Protein 6K2L (pdb70)

Organism: Aeromonas hydrophila subsp. hydrophila (strain ATCC 7966 / DSM 30187 / BCRC 13018 / CCUG 14551 / JCM 1027 / KCTC 2358 / NCIMB 9240 / NCTC 8049) (NCBI:txid380703)

Radius of gyration: 24.27 Å; Cα contacts (8 Å, |Δi|>4): 1009; chains: 2; bounding box: 67×51×56 Å

InterPro domains:
  IPR007037 SIP-like, Rossmann fold domain [PF04954] (136-252)
  IPR013113 Siderophore-interacting, FAD-binding [PF08021] (14-129)
  IPR017927 FAD-binding domain, ferredoxin reductase-type [PS51384] (8-133)
  IPR017938 Riboflavin synthase-like beta-barrel [SSF63380] (5-131)
  IPR039261 Ferredoxin-NADP reductase (FNR), nucleotide-binding domain [G3DSA:3.40.50.80] (133-268)
  IPR039374 Siderophore-interacting protein [PTHR30157] (3-255)

Secondary structure (DSSP, 8-state):
-TT--EEEEEEEEEEEETTEEEEEEE-GGGTT------EEEEEE--TT-SS-----GGGPPEEEEEE--EEETTTTEEEEEEE--SS--HHHHHHHH--TT-EEEE------SPP-SEEEEEEETTTHHHHHHHHTTS-TT-EEEEEEEESSGGG-------TTEEEEEEE--TT--HHHHHHHHTS----SSEEEEE-SBHHHHHHHHHHHHHH----GGGEEE---BBTTB-HHHHHHHHHHHHT-/-TTS-EEEEEEEEEEEETTEEEEEEE-GGGTT-----EEEEEEPPTT-SS-----TTPPEEEEEE--EEETTTTEEEEEEE---HHHHHHHH--TT-EEEE--------SEEEEEE-TTTHHHHHHHHHTS-TT-EEEEEEEESSGGG-------TEEEEEEEES-TT--SHHHHHHHHS----SSEEEEEEESHHHHHHHHHHHHHH----GGGEEEEE----

Nearest PDB structures (foldseek):
  6k2l-assembly1_B  TM=1.004E+00  e=6.668E-52  Aeromonas hydrophila
  6k2l-assembly1_A  TM=9.978E-01  e=4.139E-46  Aeromonas hydrophila
  8c4l-assembly1_B  TM=8.832E-01  e=1.453E-22  Shewanella bicestrii
  7xlz-assembly2_B  TM=8.623E-01  e=9.818E-20  Vibrio anguillarum 775
  7lrn-assembly1_A  TM=8.247E-01  e=3.173E-17  Acinetobacter baumannii

CATH classification: 2.40.30.10

Solvent-accessible surface area: 23489 Å² total; per-residue (Å²): 138,80,79,61,42,0,60,0,52,3,96,78,51,97,73,45,8,69,52,2,46,53,0,0,0,31,14,112,62,0,59,66,1,35,128,57,10,22,47,3,70,0,11,7,46,48,128,79,37,105,106,7,46,66,138,129,102,82,74,156,11,34,71,27,65,41,11,14,30,27,50,61,70,158,24,51,14,0,7,0,8,4,26,30,83,77,130,46,40,32,10,10,156,22,1,76,116,12,137,85,50,48,85,4,1,0,24,13,40,77,159,18,33,32,93,24,42,44,2,3,0,0,0,13,9,44,0,1,3,0,0,11,3,0,6,66,55,9,60,84,120,4,132,4,40,0,0,1,8,1,54,121,124,117,0,49,34,144,26,60,24,12,110,14,10,47,49,118,50,35,76,9,41,39,130,101,24,72,76,0,25,134,30,1,47,82,26,116,25,85,68,129,132,1,12,1,0,1,0,0,12,28,29,2,0,35,36,0,25,127,37,3,88,197,78,26,135,19,85,160,98,48,28,32,12,26,0,42,78,92,84,75,68,85,36,115,60,2,66,130,32,30,88,97,25,84,113,76,140,76,83,61,48,1,69,1,51,2,94,90,48,109,76,72,5,67,46,5,44,51,0,0,0,29,14,114,70,0,61,63,3,44,93,34,28,96,2,98,0,11,9,49,46,126,88,39,100,92,5,63,44,163,143,92,94,154,10,48,77,103,77,35,14,16,30,28,62,94,94,137,49,54,20,0,8,0,8,4,23,26,168,51,32,13,10,132,26,1,81,123,10,139,84,49,54,92,3,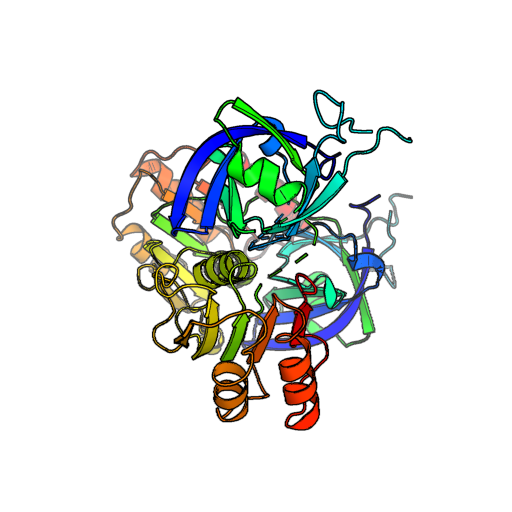1,0,24,13,15,55,60,39,91,22,45,42,0,4,0,0,0,11,10,45,0,5,5,8,0,18,6,16,11,91,35,17,37,62,102,2,137,6,40,0,0,1,8,1,54,113,124,128,0,50,31,155,23,111,40,17,111,16,13,59,54,126,50,18,68,12,40,41,132,98,33,61,79,0,20,132,42,0,53,83,29,117,28,85,67,128,124,0,17,0,4,1,0,0,8,48,23,1,0,24,51,0,92,156,28,1,128,205,89,16,130,20,60,210,52,44,33,57,15,62,52,70,95,190,136

Structure (mmCIF, N/CA/C/O backbone):
data_6K2L
#
_entry.id   6K2L
#
_cell.length_a   130.402
_cell.length_b   149.991
_cell.length_c   55.896
_cell.angle_alpha   90.00
_cell.angle_beta   90.00
_cell.angle_gamma   90.00
#
_symmetry.space_group_name_H-M   'C 2 2 21'
#
loop_
_entity.id
_entity.type
_entity.pdbx_description
1 polymer 'Siderophore-interacting protein'
2 non-polymer 'FLAVIN-ADENINE DINUCLEOTIDE'
3 water water
#
loop_
_atom_site.group_PDB
_atom_site.id
_atom_site.type_symbol
_atom_site.label_atom_id
_atom_site.label_alt_id
_atom_site.label_comp_id
_atom_site.label_asym_id
_atom_site.label_entity_id
_atom_site.label_seq_id
_atom_site.pdbx_PDB_ins_code
_atom_site.Cartn_x
_atom_site.Cartn_y
_atom_site.Cartn_z
_atom_site.occupancy
_atom_site.B_iso_or_equiv
_atom_site.auth_seq_id
_atom_site.auth_comp_id
_atom_site.auth_asym_id
_atom_site.auth_atom_id
_atom_site.pdbx_PDB_model_num
ATOM 1 N N . PRO A 1 6 ? 28.217 43.147 -4.826 1.00 50.51 6 PRO A N 1
ATOM 2 C CA . PRO A 1 6 ? 27.182 42.313 -4.206 1.00 44.05 6 PRO A CA 1
ATOM 3 C C . PRO A 1 6 ? 27.263 40.847 -4.655 1.00 47.75 6 PRO A C 1
ATOM 4 O O . PRO A 1 6 ? 26.680 40.446 -5.670 1.00 43.96 6 PRO A O 1
ATOM 8 N N . VAL A 1 7 ? 27.992 40.052 -3.865 1.00 46.91 7 VAL A N 1
ATOM 9 C CA . VAL A 1 7 ? 28.161 38.629 -4.133 1.00 38.83 7 VAL A CA 1
ATOM 10 C C . VAL A 1 7 ? 26.957 37.804 -3.701 1.00 37.61 7 VAL A C 1
ATOM 11 O O . VAL A 1 7 ? 26.857 36.625 -4.066 1.00 35.15 7 VAL A O 1
ATOM 15 N N . ASN A 1 8 ? 26.041 38.382 -2.924 1.00 41.81 8 ASN A N 1
ATOM 16 C CA . ASN A 1 8 ? 24.818 37.696 -2.521 1.00 43.63 8 ASN A CA 1
ATOM 17 C C . ASN A 1 8 ? 23.571 38.346 -3.116 1.00 39.44 8 ASN A C 1
ATOM 18 O O . ASN A 1 8 ? 22.452 38.049 -2.681 1.00 39.19 8 ASN A O 1
ATOM 23 N N . ARG A 1 9 ? 23.742 39.222 -4.109 1.00 35.17 9 ARG A N 1
ATOM 24 C CA . ARG A 1 9 ? 22.610 39.816 -4.806 1.00 34.06 9 ARG A CA 1
ATOM 25 C C . ARG A 1 9 ? 21.680 38.732 -5.368 1.00 36.19 9 ARG A C 1
ATOM 26 O O . ARG A 1 9 ? 22.109 37.614 -5.688 1.00 36.94 9 ARG A O 1
ATOM 34 N N . PRO A 1 10 ? 20.395 39.038 -5.497 1.00 32.85 10 PRO A N 1
ATOM 35 C CA . PRO A 1 10 ? 19.507 38.117 -6.208 1.00 33.31 10 PRO A CA 1
ATOM 36 C C . PRO A 1 10 ? 19.918 38.047 -7.669 1.00 33.68 10 PRO A C 1
ATOM 37 O O . PRO A 1 10 ? 20.298 39.052 -8.271 1.00 31.12 10 PRO A O 1
ATOM 41 N N . ARG A 1 11 ? 19.867 36.841 -8.229 1.00 35.54 11 ARG A N 1
ATOM 42 C CA . ARG A 1 11 ? 20.208 36.630 -9.629 1.00 34.86 11 ARG A CA 1
ATOM 43 C C . ARG A 1 11 ? 19.033 36.020 -10.376 1.00 26.96 11 ARG A C 1
ATOM 44 O O . ARG A 1 11 ? 18.313 35.171 -9.838 1.00 29.41 11 ARG A O 1
ATOM 52 N N . LEU A 1 12 ? 18.847 36.463 -11.611 1.00 21.60 12 LEU A N 1
ATOM 53 C CA . LEU A 1 12 ? 17.829 35.907 -12.486 1.00 25.00 12 LEU A CA 1
ATOM 54 C C . LEU A 1 12 ? 18.494 34.857 -13.355 1.00 24.88 12 LEU A C 1
ATOM 55 O O . LEU A 1 12 ? 19.418 35.177 -14.106 1.00 29.18 12 LEU A O 1
ATOM 60 N N . LEU A 1 13 ? 18.063 33.606 -13.222 1.00 22.76 13 LEU A N 1
ATOM 61 C CA . LEU A 1 13 ? 18.630 32.510 -13.990 1.00 23.35 13 LEU A CA 1
ATOM 62 C C . LEU A 1 13 ? 17.621 32.036 -15.018 1.00 23.06 13 LEU A C 1
ATOM 63 O O . LEU A 1 13 ? 16.414 32.293 -14.904 1.00 23.12 13 LEU A O 1
ATOM 68 N N . THR A 1 14 ? 18.137 31.326 -16.018 1.00 21.22 14 THR A N 1
ATOM 69 C CA . THR A 1 14 ? 17.335 30.753 -17.083 1.00 22.10 14 THR A CA 1
ATOM 70 C C . THR A 1 14 ? 17.389 29.231 -16.981 1.00 21.89 14 THR A C 1
ATOM 71 O O . THR A 1 14 ? 18.422 28.653 -16.620 1.00 19.11 14 THR A O 1
ATOM 75 N N . VAL A 1 15 ? 16.275 28.577 -17.290 1.00 19.27 15 VAL A N 1
ATOM 76 C CA . VAL A 1 15 ? 16.276 27.120 -17.285 1.00 21.52 15 VAL A CA 1
ATOM 77 C C . VAL A 1 15 ? 17.059 26.628 -18.503 1.00 18.65 15 VAL A C 1
ATOM 78 O O . VAL A 1 15 ? 16.770 26.997 -19.643 1.00 17.14 15 VAL A O 1
ATOM 82 N N . LYS A 1 16 ? 18.071 25.810 -18.269 1.00 20.30 16 LYS A N 1
ATOM 83 C CA . LYS A 1 16 ? 18.841 25.171 -19.321 1.00 21.13 16 LYS A CA 1
ATOM 84 C C . LYS A 1 16 ? 18.191 23.866 -19.757 1.00 21.05 16 LYS A C 1
ATOM 85 O O . LYS A 1 16 ? 17.948 23.664 -20.949 1.00 26.65 16 LYS A O 1
ATOM 91 N N . HIS A 1 17 ? 17.894 22.979 -18.807 1.00 21.75 17 HIS A N 1
ATOM 92 C CA . HIS A 1 17 ? 17.236 21.718 -19.115 1.00 19.64 17 HIS A CA 1
ATOM 93 C C . HIS A 1 17 ? 16.582 21.147 -17.867 1.00 20.40 17 HIS A C 1
ATOM 94 O O . HIS A 1 17 ? 16.918 21.504 -16.737 1.00 19.08 17 HIS A O 1
ATOM 101 N N . ILE A 1 18 ? 15.662 20.224 -18.106 1.00 20.22 18 ILE A N 1
ATOM 102 C CA . ILE A 1 18 ? 14.766 19.658 -17.117 1.00 18.22 18 ILE A CA 1
ATOM 103 C C . ILE A 1 18 ? 14.897 18.150 -17.206 1.00 19.45 18 ILE A C 1
ATOM 104 O O . ILE A 1 18 ? 15.218 17.602 -18.262 1.00 25.25 18 ILE A O 1
ATOM 109 N N . GLN A 1 19 ? 14.645 17.474 -16.095 1.00 23.02 19 GLN A N 1
ATOM 110 C CA . GLN A 1 19 ? 14.878 16.041 -16.038 1.00 23.28 19 GLN A CA 1
ATOM 111 C C . GLN A 1 19 ? 14.032 15.456 -14.914 1.00 21.63 19 GLN A C 1
ATOM 112 O O . GLN A 1 19 ? 13.967 16.020 -13.822 1.00 26.17 19 GLN A O 1
ATOM 118 N N . ASP A 1 20 ? 13.383 14.341 -15.171 1.00 19.27 20 ASP A N 1
ATOM 119 C CA . ASP A 1 20 ? 12.582 13.698 -14.132 1.00 23.53 20 ASP A CA 1
ATOM 120 C C . ASP A 1 20 ? 13.381 12.520 -13.581 1.00 23.08 20 ASP A C 1
ATOM 121 O O . ASP A 1 20 ? 13.442 11.456 -14.196 1.00 26.24 20 ASP A O 1
ATOM 126 N N . VAL A 1 21 ? 14.015 12.722 -12.416 1.00 19.90 21 VAL A N 1
ATOM 127 C CA . VAL A 1 21 ? 14.811 11.649 -11.823 1.00 26.24 21 VAL A CA 1
ATOM 128 C C . VAL A 1 21 ? 13.894 10.569 -11.288 1.00 23.62 21 VAL A C 1
ATOM 129 O O . VAL A 1 21 ? 14.287 9.408 -11.152 1.00 27.61 21 VAL A O 1
ATOM 133 N N . SER A 1 22 ? 12.659 10.924 -11.009 1.00 21.87 22 SER A N 1
ATOM 134 C CA . SER A 1 22 ? 11.599 10.005 -10.654 1.00 21.54 22 SER A CA 1
ATOM 135 C C . SER A 1 22 ? 10.332 10.718 -11.084 1.00 22.63 22 SER A C 1
ATOM 136 O O . SER A 1 22 ? 10.385 11.898 -11.445 1.00 25.51 22 SER A O 1
ATOM 139 N N . PRO A 1 23 ? 9.191 10.024 -11.119 1.00 21.97 23 PRO A N 1
ATOM 140 C CA . PRO A 1 23 ? 7.966 10.676 -11.628 1.00 20.13 23 PRO A CA 1
ATOM 141 C C . PRO A 1 23 ? 7.524 11.918 -10.857 1.00 22.08 23 PRO A C 1
ATOM 142 O O . PRO A 1 23 ? 6.877 12.795 -11.440 1.00 21.66 23 PRO A O 1
ATOM 146 N N . HIS A 1 24 ? 7.832 12.022 -9.561 1.00 23.63 24 HIS A N 1
ATOM 147 C CA . HIS A 1 24 ? 7.436 13.181 -8.768 1.00 20.54 24 HIS A CA 1
ATOM 148 C C . HIS A 1 24 ? 8.629 13.944 -8.201 1.00 18.50 24 HIS A C 1
ATOM 149 O O . HIS A 1 24 ? 8.522 14.582 -7.155 1.00 17.46 24 HIS A O 1
ATOM 156 N N . LEU A 1 25 ? 9.765 13.892 -8.878 1.00 18.39 25 LEU A N 1
ATOM 157 C CA . LEU A 1 25 ? 10.932 14.665 -8.482 1.00 16.97 25 LEU A CA 1
ATOM 158 C C . LEU A 1 25 ? 11.588 15.178 -9.756 1.00 13.94 25 LEU A C 1
ATOM 159 O O . LEU A 1 25 ? 12.117 14.400 -10.553 1.00 17.44 25 LEU A O 1
ATOM 164 N N . ARG A 1 26 ? 11.541 16.481 -9.959 1.00 16.09 26 ARG A N 1
ATOM 165 C CA . ARG A 1 26 ? 11.933 17.080 -11.229 1.00 18.09 26 ARG A CA 1
ATOM 166 C C . ARG A 1 26 ? 13.155 17.962 -11.010 1.00 14.81 26 ARG A C 1
ATOM 167 O O . ARG A 1 26 ? 13.085 18.942 -10.267 1.00 13.33 26 ARG A O 1
ATOM 175 N N . ARG A 1 27 ? 14.271 17.599 -11.632 1.00 16.87 27 ARG A N 1
ATOM 176 C CA . ARG A 1 27 ? 15.536 18.321 -11.498 1.00 14.88 27 ARG A CA 1
ATOM 177 C C . ARG A 1 27 ? 15.601 19.387 -12.582 1.00 19.48 27 ARG A C 1
ATOM 178 O O . ARG A 1 27 ? 15.733 19.068 -13.775 1.00 17.85 27 ARG A O 1
ATOM 186 N N . ILE A 1 28 ? 15.519 20.650 -12.173 1.00 14.85 28 ILE A N 1
ATOM 187 C CA . ILE A 1 28 ? 15.580 21.781 -13.082 1.00 11.54 28 ILE A CA 1
ATOM 188 C C . ILE A 1 28 ? 16.967 22.388 -12.967 1.00 15.23 28 ILE A C 1
ATOM 189 O O . ILE A 1 28 ? 17.435 22.696 -11.864 1.00 14.39 28 ILE A O 1
ATOM 194 N N . CYS A 1 29 ? 17.651 22.500 -14.093 1.00 16.09 29 CYS A N 1
ATOM 195 C CA . CYS A 1 29 ? 19.016 22.993 -14.122 1.00 16.00 29 CYS A CA 1
ATOM 196 C C . CYS A 1 29 ? 19.006 24.414 -14.652 1.00 17.30 29 CYS A C 1
ATOM 197 O O . CYS A 1 29 ? 18.530 24.667 -15.759 1.00 16.71 29 CYS A O 1
ATOM 200 N N . LEU A 1 30 ? 19.521 25.333 -13.865 1.00 15.31 30 LEU A N 1
ATOM 201 C CA . LEU A 1 30 ? 19.438 26.748 -14.141 1.00 19.21 30 LEU A CA 1
ATOM 202 C C . LEU A 1 30 ? 20.836 27.272 -14.406 1.00 23.05 30 LEU A C 1
ATOM 203 O O . LEU A 1 30 ? 21.821 26.777 -13.856 1.00 18.30 30 LEU A O 1
ATOM 208 N N . THR A 1 31 ? 20.924 28.254 -15.286 1.00 26.62 31 THR A N 1
ATOM 209 C CA . THR A 1 31 ? 22.213 28.780 -15.679 1.00 23.76 31 THR A CA 1
ATOM 210 C C . THR A 1 31 ? 22.113 30.281 -15.859 1.00 22.15 31 THR A C 1
ATOM 211 O O . THR A 1 31 ? 21.042 30.815 -16.159 1.00 21.65 31 THR A O 1
ATOM 215 N N . SER A 1 32 ? 23.249 30.945 -15.665 1.00 23.70 32 SER A N 1
ATOM 216 C CA . SER A 1 32 ? 23.469 32.374 -15.859 1.00 24.72 32 SER A CA 1
ATOM 217 C C . SER A 1 32 ? 24.953 32.671 -15.732 1.00 34.41 32 SER A C 1
ATOM 218 O O . SER A 1 32 ? 25.653 32.036 -14.921 1.00 35.52 32 SER A O 1
ATOM 221 N N . PRO A 1 33 ? 25.476 33.613 -16.521 1.00 32.86 33 PRO A N 1
ATOM 222 C CA . PRO A 1 33 ? 26.839 34.106 -16.269 1.00 33.56 33 PRO A CA 1
ATOM 223 C C . PRO A 1 33 ? 26.985 34.775 -14.913 1.00 29.11 33 PRO A C 1
ATOM 224 O O . PRO A 1 33 ? 28.107 34.867 -14.402 1.00 30.19 33 PRO A O 1
ATOM 228 N N . GLU A 1 34 ? 25.886 35.211 -14.306 1.00 25.83 34 GLU A N 1
ATOM 229 C CA . GLU A 1 34 ? 25.889 35.701 -12.934 1.00 29.64 34 GLU A CA 1
ATOM 230 C C . GLU A 1 34 ? 26.181 34.614 -11.892 1.00 33.69 34 GLU A C 1
ATOM 231 O O . GLU A 1 34 ? 26.253 34.931 -10.696 1.00 31.66 34 GLU A O 1
ATOM 237 N N . LEU A 1 35 ? 26.310 33.344 -12.293 1.00 28.09 35 LEU A N 1
ATOM 238 C CA . LEU A 1 35 ? 26.638 32.287 -11.342 1.00 28.41 35 LEU A CA 1
ATOM 239 C C . LEU A 1 35 ? 28.138 32.164 -11.087 1.00 34.75 35 LEU A C 1
ATOM 240 O O . LEU A 1 35 ? 28.534 31.416 -10.187 1.00 32.01 35 LEU A O 1
ATOM 245 N N . ALA A 1 36 ? 28.966 32.907 -11.831 1.00 33.44 36 ALA A N 1
ATOM 246 C CA . ALA A 1 36 ? 30.414 32.754 -11.751 1.00 32.07 36 ALA A CA 1
ATOM 247 C C . ALA A 1 36 ? 30.963 33.125 -10.371 1.00 31.37 36 ALA A C 1
ATOM 248 O O . ALA A 1 36 ? 31.892 32.482 -9.874 1.00 35.12 36 ALA A O 1
ATOM 250 N N . ASP A 1 37 ? 30.407 34.144 -9.725 1.00 32.18 37 ASP A N 1
ATOM 251 C CA . ASP A 1 37 ? 30.849 34.504 -8.382 1.00 39.34 37 ASP A CA 1
ATOM 252 C C . ASP A 1 37 ? 29.897 34.007 -7.290 1.00 40.05 37 ASP A C 1
ATOM 253 O O . ASP A 1 37 ? 30.002 34.445 -6.136 1.00 37.60 37 ASP A O 1
ATOM 258 N N . TYR A 1 38 ? 28.975 33.120 -7.628 1.00 35.78 38 TYR A N 1
ATOM 259 C CA . TYR A 1 38 ? 28.027 32.617 -6.642 1.00 36.23 38 TYR A CA 1
ATOM 260 C C . TYR A 1 38 ? 28.773 31.814 -5.583 1.00 34.63 38 TYR A C 1
ATOM 261 O O . TYR A 1 38 ? 29.610 30.976 -5.934 1.00 35.04 38 TYR A O 1
ATOM 270 N N . PRO A 1 39 ? 28.505 32.039 -4.292 1.00 32.26 39 PRO A N 1
ATOM 271 C CA . PRO A 1 39 ? 29.195 31.282 -3.232 1.00 30.00 39 PRO A CA 1
ATOM 272 C C . PRO A 1 39 ? 29.028 29.767 -3.347 1.00 39.58 39 PRO A C 1
ATOM 273 O O . PRO A 1 39 ? 28.089 29.254 -3.964 1.00 36.23 39 PRO A O 1
ATOM 277 N N . PHE A 1 40 ? 29.952 29.048 -2.712 1.00 47.74 40 PHE A N 1
ATOM 278 C CA . PHE A 1 40 ? 29.993 27.581 -2.768 1.00 48.92 40 PHE A CA 1
ATOM 279 C C . PHE A 1 40 ? 28.831 26.936 -2.001 1.00 47.43 40 PHE A C 1
ATOM 280 O O . PHE A 1 40 ? 28.897 26.705 -0.792 1.00 48.47 40 PHE A O 1
ATOM 288 N N . GLY A 1 43 ? 27.195 20.263 -0.525 1.00 37.09 43 GLY A N 1
ATOM 289 C CA . GLY A 1 43 ? 26.425 20.097 0.698 1.00 40.45 43 GLY A CA 1
ATOM 290 C C . GLY A 1 43 ? 24.924 20.357 0.625 1.00 33.74 43 GLY A C 1
ATOM 291 O O . GLY A 1 43 ? 24.162 19.740 1.377 1.00 33.34 43 GLY A O 1
ATOM 292 N N . GLY A 1 44 ? 24.494 21.282 -0.237 1.00 27.23 44 GLY A N 1
ATOM 293 C CA . GLY A 1 44 ? 23.077 21.509 -0.410 1.00 21.12 44 GLY A CA 1
ATOM 294 C C . GLY A 1 44 ? 22.492 22.533 0.545 1.00 31.93 44 GLY A C 1
ATOM 295 O O . GLY A 1 44 ? 21.815 22.206 1.529 1.00 41.41 44 GLY A O 1
ATOM 296 N N . ALA A 1 45 ? 22.725 23.799 0.240 1.00 28.56 45 ALA A N 1
ATOM 297 C CA . ALA A 1 45 ? 22.241 24.874 1.078 1.00 22.85 45 ALA A CA 1
ATOM 298 C C . ALA A 1 45 ? 20.782 25.204 0.750 1.00 22.35 45 ALA A C 1
ATOM 299 O O . ALA A 1 45 ? 20.192 24.690 -0.205 1.00 18.62 45 ALA A O 1
ATOM 301 N N . HIS A 1 46 ? 20.185 26.077 1.552 1.00 23.21 46 HIS A N 1
ATOM 302 C CA . HIS A 1 46 ? 18.875 26.634 1.253 1.00 19.51 46 HIS A CA 1
ATOM 303 C C . HIS A 1 46 ? 19.018 27.900 0.438 1.00 20.77 46 HIS A C 1
ATOM 304 O O . HIS A 1 46 ? 20.031 28.596 0.509 1.00 23.38 46 HIS A O 1
ATOM 311 N N . ILE A 1 47 ? 17.995 28.178 -0.353 1.00 16.57 47 ILE A N 1
ATOM 312 C CA . ILE A 1 47 ? 17.836 29.442 -1.043 1.00 17.30 47 ILE A CA 1
ATOM 313 C C . ILE A 1 47 ? 16.365 29.822 -0.978 1.00 19.35 47 ILE A C 1
ATOM 314 O O . ILE A 1 47 ? 15.489 28.995 -0.694 1.00 19.55 47 ILE A O 1
ATOM 319 N N . LYS A 1 48 ? 16.105 31.091 -1.250 1.00 18.32 48 LYS A N 1
ATOM 320 C CA . LYS A 1 48 ? 14.774 31.576 -1.556 1.00 16.90 48 LYS A CA 1
ATOM 321 C C . LYS A 1 48 ? 14.689 31.719 -3.067 1.00 18.14 48 LYS A C 1
ATOM 322 O O . LYS A 1 48 ? 15.562 32.349 -3.673 1.00 19.75 48 LYS A O 1
ATOM 328 N N . ILE A 1 49 ? 13.667 31.109 -3.682 1.00 17.39 49 ILE A N 1
ATOM 329 C CA . ILE A 1 49 ? 13.310 31.439 -5.057 1.00 22.90 49 ILE A CA 1
ATOM 330 C C . ILE A 1 49 ? 12.207 32.490 -5.021 1.00 20.63 49 ILE A C 1
ATOM 331 O O . ILE A 1 49 ? 11.354 32.509 -4.117 1.00 19.93 49 ILE A O 1
ATOM 336 N N . MET A 1 50 ? 12.264 33.404 -5.971 1.00 20.23 50 MET A N 1
ATOM 337 C CA . MET A 1 50 ? 11.344 34.526 -6.032 1.00 22.49 50 MET A CA 1
ATOM 338 C C . MET A 1 50 ? 10.504 34.334 -7.281 1.00 20.14 50 MET A C 1
ATOM 339 O O . MET A 1 50 ? 11.027 34.325 -8.399 1.00 21.67 50 MET A O 1
ATOM 344 N N . LEU A 1 51 ? 9.245 34.144 -7.089 1.00 20.59 51 LEU A N 1
ATOM 345 C CA . LEU A 1 51 ? 8.283 33.951 -8.143 1.00 23.00 51 LEU A CA 1
ATOM 346 C C . LEU A 1 51 ? 7.417 35.199 -8.277 1.00 21.96 51 LEU A C 1
ATOM 347 O O . LEU A 1 51 ? 7.243 35.950 -7.312 1.00 19.46 51 LEU A O 1
ATOM 352 N N . PRO A 1 52 ? 6.907 35.463 -9.470 1.00 19.85 52 PRO A N 1
ATOM 353 C CA . PRO A 1 52 ? 5.949 36.554 -9.651 1.00 22.99 52 PRO A CA 1
ATOM 354 C C . PRO A 1 52 ? 4.680 36.353 -8.834 1.00 22.11 52 PRO A C 1
ATOM 355 O O . PRO A 1 52 ? 4.258 35.234 -8.550 1.00 17.83 52 PRO A O 1
ATOM 359 N N . GLN A 1 53 ? 4.065 37.473 -8.468 1.00 23.79 53 GLN A N 1
ATOM 360 C CA . GLN A 1 53 ? 2.731 37.479 -7.891 1.00 23.99 53 GLN A CA 1
ATOM 361 C C . GLN A 1 53 ? 1.691 37.163 -8.962 1.00 28.42 53 GLN A C 1
ATOM 362 O O . GLN A 1 53 ? 1.988 37.166 -10.162 1.00 24.01 53 GLN A O 1
ATOM 368 N N . PRO A 1 54 ? 0.447 36.893 -8.553 1.00 27.79 54 PRO A N 1
ATOM 369 C CA . PRO A 1 54 ? -0.624 36.699 -9.545 1.00 27.15 54 PRO A CA 1
ATOM 370 C C . PRO A 1 54 ? -0.705 37.783 -10.600 1.00 26.14 54 PRO A C 1
ATOM 371 O O . PRO A 1 54 ? -0.914 37.471 -11.777 1.00 26.07 54 PRO A O 1
ATOM 375 N N . GLY A 1 55 ? -0.551 39.047 -10.229 1.00 24.87 55 GLY A N 1
ATOM 376 C CA . GLY A 1 55 ? -0.642 40.053 -11.274 1.00 23.21 55 GLY A CA 1
ATOM 377 C C . GLY A 1 55 ? 0.645 40.373 -12.017 1.00 28.45 55 GLY A C 1
ATOM 378 O O . GLY A 1 55 ? 0.683 41.383 -12.728 1.00 37.90 55 GLY A O 1
ATOM 379 N N . GLN A 1 56 ? 1.699 39.564 -11.910 1.00 25.73 56 GLN A N 1
ATOM 380 C CA . GLN A 1 56 ? 2.948 39.909 -12.578 1.00 24.11 56 GLN A CA 1
ATOM 381 C C . GLN A 1 56 ? 3.320 38.879 -13.641 1.00 23.76 56 GLN A C 1
ATOM 382 O O . GLN A 1 56 ? 3.031 37.688 -13.515 1.00 27.31 56 GLN A O 1
ATOM 388 N N . ALA A 1 57 ? 3.961 39.355 -14.706 1.00 25.12 57 ALA A N 1
ATOM 389 C CA . ALA A 1 57 ? 4.436 38.448 -15.742 1.00 23.19 57 ALA A CA 1
ATOM 390 C C . ALA A 1 57 ? 5.762 37.803 -15.371 1.00 23.63 57 ALA A C 1
ATOM 391 O O . ALA A 1 57 ? 6.127 36.769 -15.943 1.00 27.20 57 ALA A O 1
ATOM 393 N N . HIS A 1 58 ? 6.480 38.390 -14.420 1.00 26.24 58 HIS A N 1
ATOM 394 C CA . HIS A 1 58 ? 7.800 37.927 -14.018 1.00 26.14 58 HIS A CA 1
ATOM 395 C C . HIS A 1 58 ? 8.101 38.543 -12.657 1.00 25.50 58 HIS A C 1
ATOM 396 O O . HIS A 1 58 ? 7.477 39.526 -12.248 1.00 25.70 58 HIS A O 1
ATOM 403 N N . ALA A 1 59 ? 9.076 37.965 -11.967 1.00 23.92 59 ALA A N 1
ATOM 404 C CA . ALA A 1 59 ? 9.458 38.455 -10.650 1.00 23.69 59 ALA A CA 1
ATOM 405 C C . ALA A 1 59 ? 10.172 39.797 -10.765 1.00 31.28 59 ALA A C 1
ATOM 406 O O . ALA A 1 59 ? 10.928 40.037 -11.711 1.00 36.28 59 ALA A O 1
ATOM 408 N N . VAL A 1 60 ? 9.923 40.678 -9.800 1.00 31.03 60 VAL A N 1
ATOM 409 C CA . VAL A 1 60 ? 10.504 42.018 -9.777 1.00 36.44 60 VAL A CA 1
ATOM 410 C C . VAL A 1 60 ? 11.604 42.034 -8.722 1.00 35.96 60 VAL A C 1
ATOM 411 O O . VAL A 1 60 ? 11.333 42.055 -7.516 1.00 33.40 60 VAL A O 1
ATOM 415 N N . LEU A 1 61 ? 12.832 42.053 -9.166 1.00 34.41 61 LEU A N 1
ATOM 416 C CA . LEU A 1 61 ? 13.928 41.886 -8.232 1.00 44.52 61 LEU A CA 1
ATOM 417 C C . LEU A 1 61 ? 14.220 43.174 -7.470 1.00 45.95 61 LEU A C 1
ATOM 418 O O . LEU A 1 61 ? 14.059 44.271 -8.012 1.00 46.96 61 LEU A O 1
ATOM 423 N N . PRO A 1 62 ? 14.657 43.058 -6.200 1.00 49.03 62 PRO A N 1
ATOM 424 C CA . PRO A 1 62 ? 14.963 44.191 -5.325 1.00 46.85 62 PRO A CA 1
ATOM 425 C C . PRO A 1 62 ? 16.327 44.826 -5.622 1.00 45.19 62 PRO A C 1
ATOM 426 O O . PRO A 1 62 ? 16.662 44.973 -6.806 1.00 43.75 62 PRO A O 1
ATOM 430 N N . ASP A 1 73 ? 9.595 49.956 -4.101 1.00 62.05 73 ASP A N 1
ATOM 431 C CA . ASP A 1 73 ? 8.148 49.730 -4.161 1.00 71.95 73 ASP A CA 1
ATOM 432 C C . ASP A 1 73 ? 7.752 48.324 -3.667 1.00 70.60 73 ASP A C 1
ATOM 433 O O . ASP A 1 73 ? 7.863 47.339 -4.410 1.00 67.54 73 ASP A O 1
ATOM 438 N N . PRO A 1 74 ? 7.288 48.232 -2.415 1.00 68.64 74 PRO A N 1
ATOM 439 C CA . PRO A 1 74 ? 6.951 46.917 -1.842 1.00 63.35 74 PRO A CA 1
ATOM 440 C C . PRO A 1 74 ? 5.696 46.277 -2.429 1.00 61.36 74 PRO A C 1
ATOM 441 O O . PRO A 1 74 ? 5.415 45.111 -2.123 1.00 63.43 74 PRO A O 1
ATOM 445 N N . SER A 1 75 ? 4.923 46.983 -3.255 1.00 58.84 75 SER A N 1
ATOM 446 C CA . SER A 1 75 ? 3.844 46.334 -4.001 1.00 58.10 75 SER A CA 1
ATOM 447 C C . SER A 1 75 ? 4.347 45.383 -5.085 1.00 54.96 75 SER A C 1
ATOM 448 O O . SER A 1 75 ? 3.543 44.655 -5.682 1.00 50.30 75 SER A O 1
ATOM 451 N N . GLN A 1 76 ? 5.652 45.337 -5.319 1.00 53.87 76 GLN A N 1
ATOM 452 C CA . GLN A 1 76 ? 6.204 44.536 -6.390 1.00 53.41 76 GLN A CA 1
ATOM 453 C C . GLN A 1 76 ? 7.115 43.451 -5.863 1.00 36.23 76 GLN A C 1
ATOM 454 O O . GLN A 1 76 ? 7.781 42.791 -6.658 1.00 34.29 76 GLN A O 1
ATOM 460 N N . ARG A 1 77 ? 7.137 43.271 -4.541 1.00 36.91 77 ARG A N 1
ATOM 461 C CA . ARG A 1 77 ? 7.800 42.157 -3.880 1.00 38.87 77 ARG A CA 1
ATOM 462 C C . ARG A 1 77 ? 7.343 40.818 -4.460 1.00 34.44 77 ARG A C 1
ATOM 463 O O . ARG A 1 77 ? 6.136 40.581 -4.588 1.00 34.10 77 ARG A O 1
ATOM 471 N N . PRO A 1 78 ? 8.257 39.923 -4.800 1.00 29.45 78 PRO A N 1
ATOM 472 C CA . PRO A 1 78 ? 7.859 38.606 -5.294 1.00 30.45 78 PRO A CA 1
ATOM 473 C C . PRO A 1 78 ? 7.386 37.701 -4.158 1.00 29.11 78 PRO A C 1
ATOM 474 O O . PRO A 1 78 ? 7.645 37.938 -2.977 1.00 33.30 78 PRO A O 1
ATOM 478 N N . ILE A 1 79 ? 6.663 36.651 -4.540 1.00 20.84 79 ILE A N 1
ATOM 479 C CA . ILE A 1 79 ? 6.367 35.558 -3.622 1.00 24.26 79 ILE A CA 1
ATOM 480 C C . ILE A 1 79 ? 7.635 34.742 -3.431 1.00 25.99 79 ILE A C 1
ATOM 481 O O . ILE A 1 79 ? 8.418 34.553 -4.371 1.00 24.82 79 ILE A O 1
ATOM 486 N N . MET A 1 80 ? 7.881 34.297 -2.205 1.00 26.58 80 MET A N 1
ATOM 487 C CA . MET A 1 80 ? 9.109 33.585 -1.894 1.00 23.57 80 MET A CA 1
ATOM 488 C C . MET A 1 80 ? 8.787 32.153 -1.508 1.00 24.57 80 MET A C 1
ATOM 489 O O . MET A 1 80 ? 7.781 31.893 -0.835 1.00 19.15 80 MET A O 1
ATOM 494 N N . ARG A 1 81 ? 9.624 31.226 -1.976 1.00 19.34 81 ARG A N 1
ATOM 495 C CA . ARG A 1 81 ? 9.591 29.856 -1.484 1.00 19.52 81 ARG A CA 1
ATOM 496 C C . ARG A 1 81 ? 11.007 29.434 -1.145 1.00 18.08 81 ARG A C 1
ATOM 497 O O . ARG A 1 81 ? 11.959 29.866 -1.791 1.00 16.44 81 ARG A O 1
ATOM 505 N N . THR A 1 82 ? 11.143 28.548 -0.160 1.00 17.69 82 THR A N 1
ATOM 506 C CA . THR A 1 82 ? 12.443 28.010 0.215 1.00 16.12 82 THR A CA 1
ATOM 507 C C . THR A 1 82 ? 12.723 26.710 -0.527 1.00 14.33 82 THR A C 1
ATOM 508 O O . THR A 1 82 ? 11.863 25.829 -0.591 1.00 14.61 82 THR A O 1
ATOM 512 N N . PHE A 1 83 ? 13.928 26.585 -1.079 1.00 16.39 83 PHE A N 1
ATOM 513 C CA . PHE A 1 83 ? 14.315 25.377 -1.799 1.00 13.49 83 PHE A CA 1
ATOM 514 C C . PHE A 1 83 ? 15.777 25.087 -1.520 1.00 12.71 83 PHE A C 1
ATOM 515 O O . PHE A 1 83 ? 16.498 25.896 -0.948 1.00 15.10 83 PHE A O 1
ATOM 523 N N . THR A 1 84 ? 16.195 23.902 -1.907 1.00 14.41 84 THR A N 1
ATOM 524 C CA . THR A 1 84 ? 17.532 23.407 -1.668 1.00 9.61 84 THR A CA 1
ATOM 525 C C . THR A 1 84 ? 18.309 23.513 -2.969 1.00 12.42 84 THR A C 1
ATOM 526 O O . THR A 1 84 ? 17.776 23.181 -4.032 1.00 13.59 84 THR A O 1
ATOM 530 N N . ILE A 1 85 ? 19.543 24.009 -2.898 1.00 13.79 85 ILE A N 1
ATOM 531 C CA . ILE A 1 85 ? 20.498 23.853 -3.995 1.00 13.91 85 ILE A CA 1
ATOM 532 C C . ILE A 1 85 ? 20.910 22.388 -4.023 1.00 10.51 85 ILE A C 1
ATOM 533 O O . ILE A 1 85 ? 21.690 21.957 -3.173 1.00 13.41 85 ILE A O 1
ATOM 538 N N . ARG A 1 86 ? 20.382 21.621 -4.987 1.00 12.43 86 ARG A N 1
ATOM 539 C CA . ARG A 1 86 ? 20.724 20.198 -5.106 1.00 13.86 86 ARG A CA 1
ATOM 540 C C . ARG A 1 86 ? 22.168 20.001 -5.558 1.00 15.48 86 ARG A C 1
ATOM 541 O O . ARG A 1 86 ? 22.893 19.200 -4.962 1.00 20.91 86 ARG A O 1
ATOM 549 N N . ALA A 1 87 ? 22.615 20.711 -6.601 1.00 15.88 87 ALA A N 1
ATOM 550 C CA . ALA A 1 87 ? 24.034 20.701 -6.960 1.00 17.12 87 ALA A CA 1
ATOM 551 C C . ALA A 1 87 ? 24.416 22.038 -7.584 1.00 17.13 87 ALA A C 1
ATOM 552 O O . ALA A 1 87 ? 23.564 22.769 -8.077 1.00 16.59 87 ALA A O 1
ATOM 554 N N . PHE A 1 88 ? 25.703 22.362 -7.579 1.00 17.82 88 PHE A N 1
ATOM 555 C CA . PHE A 1 88 ? 26.155 23.610 -8.189 1.00 22.09 88 PHE A CA 1
ATOM 556 C C . PHE A 1 88 ? 27.495 23.372 -8.863 1.00 20.00 88 PHE A C 1
ATOM 557 O O . PHE A 1 88 ? 28.437 22.925 -8.210 1.00 23.24 88 PHE A O 1
ATOM 565 N N . ARG A 1 89 ? 27.577 23.670 -10.165 1.00 25.75 89 ARG A N 1
ATOM 566 C CA . ARG A 1 89 ? 28.786 23.493 -10.981 1.00 26.89 89 ARG A CA 1
ATOM 567 C C . ARG A 1 89 ? 29.231 24.869 -11.474 1.00 26.45 89 ARG A C 1
ATOM 568 O O . ARG A 1 89 ? 28.703 25.395 -12.465 1.00 28.83 89 ARG A O 1
ATOM 576 N N . ARG A 1 90 ? 30.188 25.455 -10.755 1.00 33.40 90 ARG A N 1
ATOM 577 C CA . ARG A 1 90 ? 30.639 26.814 -11.054 1.00 33.49 90 ARG A CA 1
ATOM 578 C C . ARG A 1 90 ? 31.158 26.935 -12.483 1.00 35.83 90 ARG A C 1
ATOM 579 O O . ARG A 1 90 ? 30.763 27.849 -13.222 1.00 34.44 90 ARG A O 1
ATOM 587 N N . GLU A 1 91 ? 32.060 26.026 -12.882 1.00 33.55 91 GLU A N 1
ATOM 588 C CA . GLU A 1 91 ? 32.661 26.089 -14.213 1.00 36.99 91 GLU A CA 1
ATOM 589 C C . GLU A 1 91 ? 31.591 26.066 -15.303 1.00 41.51 91 GLU A C 1
ATOM 590 O O . GLU A 1 91 ? 31.647 26.852 -16.260 1.00 42.53 91 GLU A O 1
ATOM 596 N N . ALA A 1 92 ? 30.593 25.192 -15.165 1.00 35.67 92 ALA A N 1
ATOM 597 C CA . ALA A 1 92 ? 29.537 25.095 -16.158 1.00 27.14 92 ALA A CA 1
ATOM 598 C C . ALA A 1 92 ? 28.515 26.213 -16.034 1.00 32.57 92 ALA A C 1
ATOM 599 O O . ALA A 1 92 ? 27.639 26.324 -16.902 1.00 30.52 92 ALA A O 1
ATOM 601 N N . LEU A 1 93 ? 28.610 27.026 -14.978 1.00 28.94 93 LEU A N 1
ATOM 602 C CA . LEU A 1 93 ? 27.618 28.045 -14.654 1.00 28.45 93 LEU A CA 1
ATOM 603 C C . LEU A 1 93 ? 26.221 27.429 -14.507 1.00 27.58 93 LEU A C 1
ATOM 604 O O . LEU A 1 93 ? 25.229 27.943 -15.025 1.00 25.11 93 LEU A O 1
ATOM 609 N N . GLU A 1 94 ? 26.139 26.319 -13.774 1.00 21.82 94 GLU A N 1
ATOM 610 C CA . GLU A 1 94 ? 24.877 25.597 -13.638 1.00 23.46 94 GLU A CA 1
ATOM 611 C C . GLU A 1 94 ? 24.536 25.404 -12.170 1.00 24.09 94 GLU A C 1
ATOM 612 O O . GLU A 1 94 ? 25.428 25.209 -11.337 1.00 25.50 94 GLU A O 1
ATOM 618 N N . LEU A 1 95 ? 23.239 25.440 -11.866 1.00 19.66 95 LEU A N 1
ATOM 619 C CA . LEU A 1 95 ? 22.711 25.265 -10.524 1.00 19.21 95 LEU A CA 1
ATOM 620 C C . LEU A 1 95 ? 21.451 24.411 -10.607 1.00 15.43 95 LEU A C 1
ATOM 621 O O . LEU A 1 95 ? 20.535 24.758 -11.343 1.00 16.50 95 LEU A O 1
ATOM 626 N N . ASP A 1 96 ? 21.388 23.311 -9.853 1.00 16.06 96 ASP A N 1
ATOM 627 C CA . ASP A 1 96 ? 20.286 22.346 -9.903 1.00 16.30 96 ASP A CA 1
ATOM 628 C C . ASP A 1 96 ? 19.344 22.511 -8.722 1.00 10.63 96 ASP A C 1
ATOM 629 O O . ASP A 1 96 ? 19.770 22.459 -7.569 1.00 12.56 96 ASP A O 1
ATOM 634 N N . ILE A 1 97 ? 18.058 22.645 -8.994 1.00 10.77 97 ILE A N 1
ATOM 635 C CA . ILE A 1 97 ? 17.051 22.584 -7.943 1.00 11.86 97 ILE A CA 1
ATOM 636 C C . ILE A 1 97 ? 16.086 21.454 -8.256 1.00 12.64 97 ILE A C 1
ATOM 637 O O . ILE A 1 97 ? 15.577 21.383 -9.382 1.00 10.91 97 ILE A O 1
ATOM 642 N N . ASP A 1 98 ? 15.810 20.589 -7.260 1.00 10.75 98 ASP A N 1
ATOM 643 C CA . ASP A 1 98 ? 14.884 19.461 -7.420 1.00 9.84 98 ASP A CA 1
ATOM 644 C C . ASP A 1 98 ? 13.518 19.750 -6.785 1.00 13.65 98 ASP A C 1
ATOM 645 O O . ASP A 1 98 ? 13.418 19.934 -5.562 1.00 14.91 98 ASP A O 1
ATOM 650 N N . PHE A 1 99 ? 12.465 19.716 -7.601 1.00 12.88 99 PHE A N 1
ATOM 651 C CA . PHE A 1 99 ? 11.097 20.048 -7.197 1.00 14.09 99 PHE A CA 1
ATOM 652 C C . PHE A 1 99 ? 10.289 18.781 -6.913 1.00 10.79 99 PHE A C 1
ATOM 653 O O . PHE A 1 99 ? 10.173 17.912 -7.788 1.00 11.11 99 PHE A O 1
ATOM 661 N N . ALA A 1 100 ? 9.718 18.680 -5.705 1.00 9.77 100 ALA A N 1
ATOM 662 C CA . ALA A 1 100 ? 8.780 17.594 -5.385 1.00 12.45 100 ALA A CA 1
ATOM 663 C C . ALA A 1 100 ? 7.433 17.916 -6.028 1.00 13.34 100 ALA A C 1
ATOM 664 O O . ALA A 1 100 ? 6.671 18.735 -5.517 1.00 19.08 100 ALA A O 1
ATOM 666 N N . LEU A 1 101 ? 7.139 17.270 -7.159 1.00 18.99 101 LEU A N 1
ATOM 667 C CA . LEU A 1 101 ? 5.904 17.516 -7.913 1.00 18.58 101 LEU A CA 1
ATOM 668 C C . LEU A 1 101 ? 4.669 17.141 -7.095 1.00 18.04 101 LEU A C 1
ATOM 669 O O . LEU A 1 101 ? 4.668 16.146 -6.363 1.00 18.18 101 LEU A O 1
ATOM 674 N N . HIS A 1 102 ? 3.623 17.964 -7.203 1.00 19.31 102 HIS A N 1
ATOM 675 C CA . HIS A 1 102 ? 2.329 17.710 -6.565 1.00 22.30 102 HIS A CA 1
ATOM 676 C C . HIS A 1 102 ? 1.256 18.454 -7.354 1.00 20.49 102 HIS A C 1
ATOM 677 O O . HIS A 1 102 ? 1.545 19.173 -8.319 1.00 18.62 102 HIS A O 1
ATOM 684 N N . GLY A 1 103 ? 0.007 18.280 -6.928 1.00 24.81 103 GLY A N 1
ATOM 685 C CA . GLY A 1 103 ? -1.101 18.929 -7.604 1.00 28.46 103 GLY A CA 1
ATOM 686 C C . GLY A 1 103 ? -2.023 19.721 -6.697 1.00 24.55 103 GLY A C 1
ATOM 687 O O . GLY A 1 103 ? -3.195 19.916 -7.023 1.00 30.46 103 GLY A O 1
ATOM 688 N N . ASP A 1 104 ? -1.516 20.179 -5.563 1.00 23.06 104 ASP A N 1
ATOM 689 C CA . ASP A 1 104 ? -2.284 21.005 -4.639 1.00 25.64 104 ASP A CA 1
ATOM 690 C C . ASP A 1 104 ? -2.112 22.497 -4.906 1.00 20.75 104 ASP A C 1
ATOM 691 O O . ASP A 1 104 ? -2.576 23.311 -4.102 1.00 22.62 104 ASP A O 1
ATOM 696 N N . GLY A 1 105 ? -1.442 22.873 -6.007 1.00 20.47 105 GLY A N 1
ATOM 697 C CA . GLY A 1 105 ? -1.319 24.272 -6.403 1.00 20.94 105 GLY A CA 1
ATOM 698 C C . GLY A 1 105 ? -0.277 25.056 -5.619 1.00 21.93 105 GLY A C 1
ATOM 699 O O . GLY A 1 105 ? 0.380 24.548 -4.706 1.00 24.11 105 GLY A O 1
ATOM 700 N N . GLY A 1 106 ? -0.123 26.334 -5.987 1.00 21.52 106 GLY A N 1
ATOM 701 C CA . GLY A 1 106 ? 0.917 27.190 -5.429 1.00 15.94 106 GLY A CA 1
ATOM 702 C C . GLY A 1 106 ? 1.878 27.649 -6.509 1.00 16.44 106 GLY A C 1
ATOM 703 O O . GLY A 1 106 ? 2.029 26.982 -7.541 1.00 20.58 106 GLY A O 1
ATOM 704 N N . PRO A 1 107 ? 2.534 28.800 -6.312 1.00 14.79 107 PRO A N 1
ATOM 705 C CA . PRO A 1 107 ? 3.399 29.331 -7.384 1.00 12.45 107 PRO A CA 1
ATOM 706 C C . PRO A 1 107 ? 4.582 28.445 -7.729 1.00 13.64 107 PRO A C 1
ATOM 707 O O . PRO A 1 107 ? 4.918 28.331 -8.910 1.00 20.19 107 PRO A O 1
ATOM 711 N N . ALA A 1 108 ? 5.258 27.837 -6.749 1.00 14.63 108 ALA A N 1
ATOM 712 C CA . ALA A 1 108 ? 6.406 26.992 -7.094 1.00 16.93 108 ALA A CA 1
ATOM 713 C C . ALA A 1 108 ? 5.971 25.729 -7.830 1.00 16.61 108 ALA A C 1
ATOM 714 O O . ALA A 1 108 ? 6.650 25.297 -8.768 1.00 14.14 108 ALA A O 1
ATOM 716 N N . SER A 1 109 ? 4.844 25.135 -7.423 1.00 16.36 109 SER A N 1
ATOM 717 C CA . SER A 1 109 ? 4.294 23.998 -8.157 1.00 19.18 109 SER A CA 1
ATOM 718 C C . SER A 1 109 ? 3.988 24.368 -9.595 1.00 18.73 109 SER A C 1
ATOM 719 O O . SER A 1 109 ? 4.248 23.571 -10.503 1.00 15.10 109 SER A O 1
ATOM 722 N N . ARG A 1 110 ? 3.447 25.572 -9.827 1.00 21.01 110 ARG A N 1
ATOM 723 C CA . ARG A 1 110 ? 3.178 25.991 -11.193 1.00 20.98 110 ARG A CA 1
ATOM 724 C C . ARG A 1 110 ? 4.459 26.173 -11.976 1.00 17.47 110 ARG A C 1
ATOM 725 O O . ARG A 1 110 ? 4.561 25.721 -13.124 1.00 18.06 110 ARG A O 1
ATOM 733 N N . PHE A 1 111 ? 5.451 26.807 -11.375 1.00 12.98 111 PHE A N 1
ATOM 734 C CA . PHE A 1 111 ? 6.710 26.936 -12.089 1.00 19.19 111 PHE A CA 1
ATOM 735 C C . PHE A 1 111 ? 7.273 25.564 -12.463 1.00 18.15 111 PHE A C 1
ATOM 736 O O . PHE A 1 111 ? 7.697 25.358 -13.607 1.00 14.98 111 PHE A O 1
ATOM 744 N N . ALA A 1 112 ? 7.262 24.605 -11.520 1.00 14.35 112 ALA A N 1
ATOM 745 C CA . ALA A 1 112 ? 7.828 23.285 -11.803 1.00 15.77 112 ALA A CA 1
ATOM 746 C C . ALA A 1 112 ? 7.008 22.498 -12.832 1.00 15.49 112 ALA A C 1
ATOM 747 O O . ALA A 1 112 ? 7.580 21.832 -13.702 1.00 11.46 112 ALA A O 1
ATOM 749 N N . ASN A 1 113 ? 5.678 22.577 -12.770 1.00 17.20 113 ASN A N 1
ATOM 750 C CA . ASN A 1 113 ? 4.851 21.858 -13.735 1.00 18.60 113 ASN A CA 1
ATOM 751 C C . ASN A 1 113 ? 4.997 22.433 -15.139 1.00 20.66 113 ASN A C 1
ATOM 752 O O . ASN A 1 113 ? 5.216 21.687 -16.106 1.00 26.10 113 ASN A O 1
ATOM 757 N N . GLU A 1 114 ? 4.918 23.754 -15.276 1.00 19.11 114 GLU A N 1
ATOM 758 C CA . GLU A 1 114 ? 4.939 24.323 -16.614 1.00 20.17 114 GLU A CA 1
ATOM 759 C C . GLU A 1 114 ? 6.337 24.456 -17.191 1.00 19.43 114 GLU A C 1
ATOM 760 O O . GLU A 1 114 ? 6.468 24.820 -18.369 1.00 21.31 114 GLU A O 1
ATOM 766 N N . VAL A 1 115 ? 7.368 24.123 -16.416 1.00 15.05 115 VAL A N 1
ATOM 767 C CA . VAL A 1 115 ? 8.722 24.564 -16.726 1.00 20.23 115 VAL A CA 1
ATOM 768 C C . VAL A 1 115 ? 9.115 24.144 -18.133 1.00 20.12 115 VAL A C 1
ATOM 769 O O . VAL A 1 115 ? 8.855 23.018 -18.570 1.00 19.74 115 VAL A O 1
ATOM 773 N N . LYS A 1 116 ? 9.726 25.070 -18.853 1.00 24.24 116 LYS A N 1
ATOM 774 C CA . LYS A 1 116 ? 10.305 24.861 -20.169 1.00 24.59 116 LYS A CA 1
ATOM 775 C C . LYS A 1 116 ? 11.728 25.382 -20.134 1.00 23.10 116 LYS A C 1
ATOM 776 O O . LYS A 1 116 ? 12.052 26.263 -19.332 1.00 25.65 116 LYS A O 1
ATOM 782 N N . PRO A 1 117 ? 12.604 24.871 -20.980 1.00 21.19 117 PRO A N 1
ATOM 783 C CA . PRO A 1 117 ? 13.888 25.552 -21.158 1.00 22.50 117 PRO A CA 1
ATOM 784 C C . PRO A 1 117 ? 13.622 26.975 -21.622 1.00 23.92 117 PRO A C 1
ATOM 785 O O . PRO A 1 117 ? 12.724 27.221 -22.430 1.00 26.70 117 PRO A O 1
ATOM 789 N N . GLY A 1 118 ? 14.355 27.929 -21.054 1.00 21.65 118 GLY A N 1
ATOM 790 C CA . GLY A 1 118 ? 14.121 29.331 -21.338 1.00 21.77 118 GLY A CA 1
ATOM 791 C C . GLY A 1 118 ? 13.268 30.069 -20.319 1.00 25.24 118 GLY A C 1
ATOM 792 O O . GLY A 1 118 ? 13.220 31.306 -20.362 1.00 25.15 118 GLY A O 1
ATOM 793 N N . ASP A 1 119 ? 12.602 29.356 -19.409 1.00 21.13 119 ASP A N 1
ATOM 794 C CA . ASP A 1 119 ? 11.913 29.994 -18.296 1.00 20.93 119 ASP A CA 1
ATOM 795 C C . ASP A 1 119 ? 12.904 30.669 -17.352 1.00 18.53 119 ASP A C 1
ATOM 796 O O . ASP A 1 119 ? 14.047 30.231 -17.190 1.00 22.30 119 ASP A O 1
ATOM 801 N N . LEU A 1 120 ? 12.438 31.719 -16.696 1.00 18.02 120 LEU A N 1
ATOM 802 C CA . LEU A 1 120 ? 13.216 32.488 -15.742 1.00 19.15 120 LEU A CA 1
ATOM 803 C C . LEU A 1 120 ? 12.872 32.098 -14.317 1.00 18.18 120 LEU A C 1
ATOM 804 O O . LEU A 1 120 ? 11.731 31.740 -14.015 1.00 13.49 120 LEU A O 1
ATOM 809 N N . LEU A 1 121 ? 13.869 32.222 -13.434 1.00 21.90 121 LEU A N 1
ATOM 810 C CA . LEU A 1 121 ? 13.674 32.081 -11.989 1.00 23.30 121 LEU A CA 1
ATOM 811 C C . LEU A 1 121 ? 14.671 32.964 -11.247 1.00 24.94 121 LEU A C 1
ATOM 812 O O . LEU A 1 121 ? 15.882 32.855 -11.468 1.00 20.78 121 LEU A O 1
ATOM 817 N N . ALA A 1 122 ? 14.168 33.836 -10.377 1.00 22.70 122 ALA A N 1
ATOM 818 C CA . ALA A 1 122 ? 15.042 34.615 -9.520 1.00 18.87 122 ALA A CA 1
ATOM 819 C C . ALA A 1 122 ? 15.387 33.793 -8.288 1.00 21.51 122 ALA A C 1
ATOM 820 O O . ALA A 1 122 ? 14.539 33.066 -7.748 1.00 22.82 122 ALA A O 1
ATOM 822 N N . ILE A 1 123 ? 16.646 33.873 -7.861 1.00 20.10 123 ILE A N 1
ATOM 823 C CA . ILE A 1 123 ? 17.061 33.192 -6.639 1.00 22.62 123 ILE A CA 1
ATOM 824 C C . ILE A 1 123 ? 17.962 34.095 -5.811 1.00 25.20 123 ILE A C 1
ATOM 825 O O . ILE A 1 123 ? 18.728 34.914 -6.336 1.00 27.85 123 ILE A O 1
ATOM 830 N N . SER A 1 124 ? 17.838 33.927 -4.497 1.00 23.18 124 SER A N 1
ATOM 831 C CA . SER A 1 124 ? 18.646 34.576 -3.478 1.00 22.95 124 SER A CA 1
ATOM 832 C C . SER A 1 124 ? 20.003 33.895 -3.357 1.00 24.33 124 SER A C 1
ATOM 833 O O . SER A 1 124 ? 20.340 32.977 -4.109 1.00 29.02 124 SER A O 1
ATOM 836 N N . GLY A 1 125 ? 20.775 34.291 -2.353 1.00 23.66 125 GLY A N 1
ATOM 837 C CA . GLY A 1 125 ? 22.004 33.611 -2.026 1.00 23.38 125 GLY A CA 1
ATOM 838 C C . GLY A 1 125 ? 21.723 32.515 -1.023 1.00 25.05 125 GLY A C 1
ATOM 839 O O . GLY A 1 125 ? 20.584 32.342 -0.575 1.00 21.90 125 GLY A O 1
ATOM 840 N N . PRO A 1 126 ? 22.746 31.748 -0.649 1.00 24.62 126 PRO A N 1
ATOM 841 C CA . PRO A 1 126 ? 22.521 30.605 0.236 1.00 24.91 126 PRO A CA 1
ATOM 842 C C . PRO A 1 126 ? 22.547 30.981 1.712 1.00 28.43 126 PRO A C 1
ATOM 843 O O . PRO A 1 126 ? 23.253 31.893 2.147 1.00 27.18 126 PRO A O 1
ATOM 847 N N . GLY A 1 127 ? 21.713 30.282 2.480 1.00 27.31 127 GLY A N 1
ATOM 848 C CA . GLY A 1 127 ? 21.748 30.337 3.932 1.00 27.81 127 GLY A CA 1
ATOM 849 C C . GLY A 1 127 ? 21.874 28.928 4.512 1.00 37.20 127 GLY A C 1
ATOM 850 O O . GLY A 1 127 ? 21.887 27.904 3.791 1.00 28.52 127 GLY A O 1
ATOM 851 N N . PRO A 1 131 ? 27.811 23.966 5.369 1.00 60.24 131 PRO A N 1
ATOM 852 C CA . PRO A 1 131 ? 27.370 23.753 6.754 1.00 57.94 131 PRO A CA 1
ATOM 853 C C . PRO A 1 131 ? 26.400 22.581 6.934 1.00 49.59 131 PRO A C 1
ATOM 854 O O . PRO A 1 131 ? 26.367 22.040 8.036 1.00 48.76 131 PRO A O 1
ATOM 858 N N . MET A 1 132 ? 25.651 22.208 5.884 1.00 53.87 132 MET A N 1
ATOM 859 C CA . MET A 1 132 ? 24.476 21.337 6.035 1.00 46.21 132 MET A CA 1
ATOM 860 C C . MET A 1 132 ? 24.842 19.984 6.655 1.00 42.78 132 MET A C 1
ATOM 861 O O . MET A 1 132 ? 24.314 19.599 7.707 1.00 39.24 132 MET A O 1
ATOM 866 N N . LEU A 1 133 ? 25.740 19.240 6.016 1.00 36.99 133 LEU A N 1
ATOM 867 C CA . LEU A 1 133 ? 26.253 18.016 6.620 1.00 38.43 133 LEU A CA 1
ATOM 868 C C . LEU A 1 133 ? 27.296 18.395 7.663 1.00 40.32 133 LEU A C 1
ATOM 869 O O . LEU A 1 133 ? 28.317 19.006 7.337 1.00 40.21 133 LEU A O 1
ATOM 874 N N . GLN A 1 134 ? 27.030 18.044 8.915 1.00 40.26 134 GLN A N 1
ATOM 875 C CA . GLN A 1 134 ? 27.887 18.335 10.048 1.00 35.81 134 GLN A CA 1
ATOM 876 C C . GLN A 1 134 ? 28.804 17.152 10.329 1.00 37.52 134 GLN A C 1
ATOM 877 O O . GLN A 1 134 ? 28.369 15.994 10.215 1.00 35.03 134 GLN A O 1
ATOM 883 N N . PRO A 1 135 ? 30.071 17.395 10.674 1.00 35.61 135 PRO A N 1
ATOM 884 C CA . PRO A 1 135 ? 30.972 16.276 10.999 1.00 33.78 135 PRO A CA 1
ATOM 885 C C . PRO A 1 135 ? 30.445 15.446 12.167 1.00 29.44 135 PRO A C 1
ATOM 886 O O . PRO A 1 135 ? 30.064 15.974 13.214 1.00 28.46 135 PRO A O 1
ATOM 890 N N . ALA A 1 136 ? 30.397 14.133 11.958 1.00 23.93 136 ALA A N 1
ATOM 891 C CA . ALA A 1 136 ? 29.934 13.192 12.964 1.00 27.46 136 ALA A CA 1
ATOM 892 C C . ALA A 1 136 ? 30.332 11.794 12.515 1.00 24.95 136 ALA A C 1
ATOM 893 O O . ALA A 1 136 ? 30.728 11.576 11.369 1.00 29.68 136 ALA A O 1
ATOM 895 N N . SER A 1 137 ? 30.234 10.847 13.431 1.00 20.20 137 SER A N 1
ATOM 896 C CA . SER A 1 137 ? 30.435 9.467 13.050 1.00 19.63 137 SER A CA 1
ATOM 897 C C . SER A 1 137 ? 29.123 8.742 12.789 1.00 23.21 137 SER A C 1
ATOM 898 O O . SER A 1 137 ? 29.096 7.813 11.974 1.00 24.24 137 SER A O 1
ATOM 901 N N . HIS A 1 138 ? 28.035 9.167 13.424 1.00 20.23 138 HIS A N 1
ATOM 902 C CA . HIS A 1 138 ? 26.718 8.591 13.218 1.00 17.15 138 HIS A CA 1
ATOM 903 C C . HIS A 1 138 ? 25.773 9.653 12.662 1.00 19.56 138 HIS A C 1
ATOM 904 O O . HIS A 1 138 ? 25.836 10.823 13.053 1.00 19.61 138 HIS A O 1
ATOM 911 N N . TYR A 1 139 ? 24.915 9.248 11.728 1.00 18.53 139 TYR A N 1
ATOM 912 C CA . TYR A 1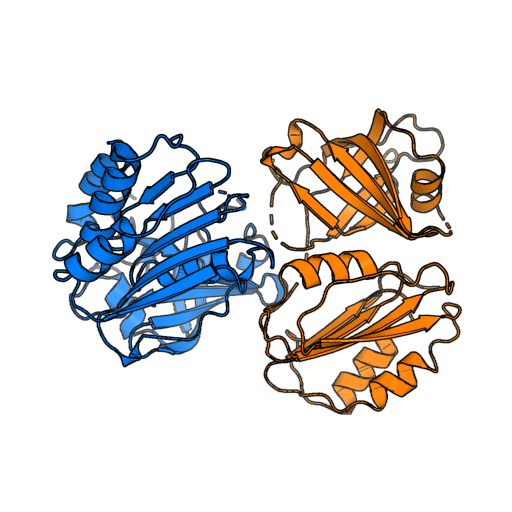 139 ? 23.978 10.148 11.057 1.00 18.29 139 TYR A CA 1
ATOM 913 C C . TYR A 1 139 ? 22.582 9.533 11.042 1.00 16.74 139 TYR A C 1
ATOM 914 O O . TYR A 1 139 ? 22.395 8.403 10.577 1.00 12.83 139 TYR A O 1
ATOM 923 N N . TYR A 1 140 ? 21.598 10.277 11.520 1.00 16.37 140 TYR A N 1
ATOM 924 C CA . TYR A 1 140 ? 20.226 9.782 11.592 1.00 18.62 140 TYR A CA 1
ATOM 925 C C . TYR A 1 140 ? 19.322 10.817 10.955 1.00 18.60 140 TYR A C 1
ATOM 926 O O . TYR A 1 140 ? 19.133 11.900 11.522 1.00 16.22 140 TYR A O 1
ATOM 935 N N . MET A 1 141 ? 18.721 10.465 9.815 1.00 16.24 141 MET A N 1
ATOM 936 C CA . MET A 1 141 ? 18.120 11.443 8.929 1.00 12.26 141 MET A CA 1
ATOM 937 C C . MET A 1 141 ? 16.725 10.947 8.549 1.00 12.17 141 MET A C 1
ATOM 938 O O . MET A 1 141 ? 16.553 9.770 8.230 1.00 11.86 141 MET A O 1
ATOM 943 N N . VAL A 1 142 ? 15.723 11.826 8.573 1.00 9.14 142 VAL A N 1
ATOM 944 C CA . VAL A 1 142 ? 14.377 11.475 8.124 1.00 12.55 142 VAL A CA 1
ATOM 945 C C . VAL A 1 142 ? 13.890 12.587 7.208 1.00 13.32 142 VAL A C 1
ATOM 946 O O . VAL A 1 142 ? 14.223 13.761 7.413 1.00 11.42 142 VAL A O 1
ATOM 950 N N . GLY A 1 143 ? 13.144 12.216 6.167 1.00 13.26 143 GLY A N 1
ATOM 951 C CA . GLY A 1 143 ? 12.511 13.232 5.343 1.00 16.47 143 GLY A CA 1
ATOM 952 C C . GLY A 1 143 ? 11.525 12.633 4.360 1.00 15.82 143 GLY A C 1
ATOM 953 O O . GLY A 1 143 ? 11.256 11.427 4.360 1.00 13.42 143 GLY A O 1
ATOM 954 N N . ASP A 1 144 ? 10.977 13.509 3.517 1.00 11.26 144 ASP A N 1
ATOM 955 C CA . ASP A 1 144 ? 10.095 13.116 2.435 1.00 14.99 144 ASP A CA 1
ATOM 956 C C . ASP A 1 144 ? 10.717 13.643 1.149 1.00 15.36 144 ASP A C 1
ATOM 957 O O . ASP A 1 144 ? 11.872 14.081 1.159 1.00 16.31 144 ASP A O 1
ATOM 962 N N . LEU A 1 145 ? 9.954 13.622 0.044 1.00 14.27 145 LEU A N 1
ATOM 963 C CA . LEU A 1 145 ? 10.499 14.112 -1.223 1.00 12.17 145 LEU A CA 1
ATOM 964 C C . LEU A 1 145 ? 10.969 15.566 -1.155 1.00 13.73 145 LEU A C 1
ATOM 965 O O . LEU A 1 145 ? 11.868 15.950 -1.918 1.00 11.16 145 LEU A O 1
ATOM 970 N N . THR A 1 146 ? 10.374 16.406 -0.297 1.00 11.80 146 THR A N 1
ATOM 971 C CA . THR A 1 146 ? 10.869 17.775 -0.217 1.00 10.66 146 THR A CA 1
ATOM 972 C C . THR A 1 146 ? 12.242 17.858 0.438 1.00 9.78 146 THR A C 1
ATOM 973 O O . THR A 1 146 ? 12.967 18.832 0.203 1.00 12.06 146 THR A O 1
ATOM 977 N N . ALA A 1 147 ? 12.622 16.842 1.214 1.00 8.94 147 ALA A N 1
ATOM 978 C CA . ALA A 1 147 ? 13.903 16.759 1.887 1.00 11.33 147 ALA A CA 1
ATOM 979 C C . ALA A 1 147 ? 14.875 15.830 1.171 1.00 11.79 147 ALA A C 1
ATOM 980 O O . ALA A 1 147 ? 16.046 15.778 1.536 1.00 8.64 147 ALA A O 1
ATOM 982 N N . LEU A 1 148 ? 14.421 15.096 0.164 1.00 15.53 148 LEU A N 1
ATOM 983 C CA . LEU A 1 148 ? 15.323 14.197 -0.552 1.00 13.67 148 LEU A CA 1
ATOM 984 C C . LEU A 1 148 ? 16.439 14.923 -1.304 1.00 14.78 148 LEU A C 1
ATOM 985 O O . LEU A 1 148 ? 17.539 14.358 -1.416 1.00 13.75 148 LEU A O 1
ATOM 990 N N . PRO A 1 149 ? 16.246 16.110 -1.869 1.00 17.00 149 PRO A N 1
ATOM 991 C CA . PRO A 1 149 ? 17.404 16.755 -2.513 1.00 14.89 149 PRO A CA 1
ATOM 992 C C . PRO A 1 149 ? 18.513 17.129 -1.537 1.00 10.68 149 PRO A C 1
ATOM 993 O O . PRO A 1 149 ? 19.692 16.899 -1.845 1.00 10.61 149 PRO A O 1
ATOM 997 N N . ALA A 1 150 ? 18.162 17.649 -0.357 1.00 8.66 150 ALA A N 1
ATOM 998 C CA . ALA A 1 150 ? 19.131 17.946 0.700 1.00 10.93 150 ALA A CA 1
ATOM 999 C C . ALA A 1 150 ? 19.841 16.698 1.202 1.00 14.19 150 ALA A C 1
ATOM 1000 O O . ALA A 1 150 ? 21.074 16.692 1.349 1.00 9.67 150 ALA A O 1
ATOM 1002 N N . ILE A 1 151 ? 19.070 15.652 1.520 1.00 12.42 151 ILE A N 1
ATOM 1003 C CA . ILE A 1 151 ? 19.653 14.391 1.965 1.00 16.44 151 ILE A CA 1
ATOM 1004 C C . ILE A 1 151 ? 20.541 13.763 0.879 1.00 13.87 151 ILE A C 1
ATOM 1005 O O . ILE A 1 151 ? 21.581 13.189 1.192 1.00 15.30 151 ILE A O 1
ATOM 1010 N N . SER A 1 152 ? 20.173 13.873 -0.402 1.00 12.44 152 SER A N 1
ATOM 1011 C CA . SER A 1 152 ? 21.039 13.367 -1.466 1.00 15.35 152 SER A CA 1
ATOM 1012 C C . SER A 1 152 ? 22.342 14.155 -1.547 1.00 20.69 152 SER A C 1
ATOM 1013 O O . SER A 1 152 ? 23.441 13.570 -1.671 1.00 25.18 152 SER A O 1
ATOM 1016 N N . ALA A 1 153 ? 22.219 15.485 -1.508 1.00 18.46 153 ALA A N 1
ATOM 1017 C CA . ALA A 1 153 ? 23.383 16.357 -1.524 1.00 22.59 153 ALA A CA 1
ATOM 1018 C C . ALA A 1 153 ? 24.311 16.066 -0.351 1.00 20.97 153 ALA A C 1
ATOM 1019 O O . ALA A 1 153 ? 25.535 16.074 -0.517 1.00 24.00 153 ALA A O 1
ATOM 1021 N N . MET A 1 154 ? 23.750 15.828 0.841 1.00 17.35 154 MET A N 1
ATOM 1022 C CA . MET A 1 154 ? 24.569 15.556 2.023 1.00 17.57 154 MET A CA 1
ATOM 1023 C C . MET A 1 154 ? 25.183 14.159 1.955 1.00 22.01 154 MET A C 1
ATOM 1024 O O . MET A 1 154 ? 26.347 13.971 2.337 1.00 23.17 154 MET A O 1
ATOM 1029 N N . ALA A 1 155 ? 24.424 13.177 1.457 1.00 17.90 155 ALA A N 1
ATOM 1030 C CA . ALA A 1 155 ? 24.917 11.814 1.355 1.00 21.28 155 ALA A CA 1
ATOM 1031 C C . ALA A 1 155 ? 26.113 11.734 0.435 1.00 22.27 155 ALA A C 1
ATOM 1032 O O . ALA A 1 155 ? 27.070 11.014 0.724 1.00 22.27 155 ALA A O 1
ATOM 1034 N N . GLU A 1 156 ? 26.094 12.468 -0.676 1.00 24.77 156 GLU A N 1
ATOM 1035 C CA . GLU A 1 156 ? 27.256 12.219 -1.530 1.00 24.85 156 GLU A CA 1
ATOM 1036 C C . GLU A 1 156 ? 28.549 12.908 -1.050 1.00 25.96 156 GLU A C 1
ATOM 1037 O O . GLU A 1 156 ? 29.577 12.803 -1.737 1.00 25.77 156 GLU A O 1
ATOM 1043 N N . VAL A 1 157 ? 28.578 13.559 0.111 1.00 24.49 157 VAL A N 1
ATOM 1044 C CA . VAL A 1 157 ? 29.854 14.027 0.641 1.00 21.60 157 VAL A CA 1
ATOM 1045 C C . VAL A 1 157 ? 30.116 13.484 2.049 1.00 19.46 157 VAL A C 1
ATOM 1046 O O . VAL A 1 157 ? 30.925 14.034 2.788 1.00 17.76 157 VAL A O 1
ATOM 1050 N N . MET A 1 158 ? 29.412 12.425 2.440 1.00 16.87 158 MET A N 1
ATOM 1051 C CA . MET A 1 158 ? 29.679 11.706 3.682 1.00 20.50 158 MET A CA 1
ATOM 1052 C C . MET A 1 158 ? 30.905 10.802 3.523 1.00 19.82 158 MET A C 1
ATOM 1053 O O . MET A 1 158 ? 31.079 10.168 2.478 1.00 16.80 158 MET A O 1
ATOM 1058 N N . PRO A 1 159 ? 31.750 10.705 4.554 1.00 21.38 159 PRO A N 1
ATOM 1059 C CA . PRO A 1 159 ? 32.914 9.809 4.474 1.00 21.73 159 PRO A CA 1
ATOM 1060 C C . PRO A 1 159 ? 32.489 8.356 4.393 1.00 17.68 159 PRO A C 1
ATOM 1061 O O . PRO A 1 159 ? 31.439 7.961 4.898 1.00 16.86 159 PRO A O 1
ATOM 1065 N N . ALA A 1 160 ? 33.356 7.552 3.784 1.00 19.38 160 ALA A N 1
ATOM 1066 C CA . ALA A 1 160 ? 33.024 6.164 3.498 1.00 17.00 160 ALA A CA 1
ATOM 1067 C C . ALA A 1 160 ? 32.773 5.349 4.758 1.00 17.79 160 ALA A C 1
ATOM 1068 O O . ALA A 1 160 ? 32.056 4.342 4.702 1.00 15.11 160 ALA A O 1
ATOM 1070 N N . ASP A 1 161 ? 33.319 5.773 5.904 1.00 13.82 161 ASP A N 1
ATOM 1071 C CA . ASP A 1 161 ? 33.088 5.078 7.170 1.00 19.03 161 ASP A CA 1
ATOM 1072 C C . ASP A 1 161 ? 31.966 5.692 8.023 1.00 20.71 161 ASP A C 1
ATOM 1073 O O . ASP A 1 161 ? 31.762 5.249 9.164 1.00 20.55 161 ASP A O 1
ATOM 1078 N N . ALA A 1 162 ? 31.245 6.693 7.514 1.00 15.52 162 ALA A N 1
ATOM 1079 C CA . ALA A 1 162 ? 30.093 7.201 8.243 1.00 18.26 162 ALA A CA 1
ATOM 1080 C C . ALA A 1 162 ? 29.085 6.085 8.485 1.00 19.44 162 ALA A C 1
ATOM 1081 O O . ALA A 1 162 ? 29.026 5.099 7.742 1.00 19.69 162 ALA A O 1
ATOM 1083 N N . ARG A 1 163 ? 28.311 6.229 9.556 1.00 13.71 163 ARG A N 1
ATOM 1084 C CA . ARG A 1 163 ? 27.323 5.231 9.935 1.00 17.65 163 ARG A CA 1
ATOM 1085 C C . ARG A 1 163 ? 26.000 5.916 10.236 1.00 17.03 163 ARG A C 1
ATOM 1086 O O . ARG A 1 163 ? 25.942 7.119 10.477 1.00 17.94 163 ARG A O 1
ATOM 1094 N N . GLY A 1 164 ? 24.938 5.146 10.225 1.00 17.88 164 GLY A N 1
ATOM 1095 C CA . GLY A 1 164 ? 23.681 5.666 10.694 1.00 15.56 164 GLY A CA 1
ATOM 1096 C C . GLY A 1 164 ? 22.509 5.018 9.998 1.00 16.91 164 GLY A C 1
ATOM 1097 O O . GLY A 1 164 ? 22.597 3.917 9.461 1.00 11.68 164 GLY A O 1
ATOM 1098 N N . HIS A 1 165 ? 21.386 5.728 10.020 1.00 17.37 165 HIS A N 1
ATOM 1099 C CA . HIS A 1 165 ? 20.153 5.261 9.419 1.00 13.53 165 HIS A CA 1
ATOM 1100 C C . HIS A 1 165 ? 19.435 6.442 8.792 1.00 14.47 165 HIS A C 1
ATOM 1101 O O . HIS A 1 165 ? 19.404 7.542 9.361 1.00 15.04 165 HIS A O 1
ATOM 1108 N N . ILE A 1 166 ? 18.842 6.191 7.629 1.00 12.45 166 ILE A N 1
ATOM 1109 C CA . ILE A 1 166 ? 18.022 7.142 6.904 1.00 13.48 166 ILE A CA 1
ATOM 1110 C C . ILE A 1 166 ? 16.687 6.472 6.594 1.00 12.62 166 ILE A C 1
ATOM 1111 O O . ILE A 1 166 ? 16.654 5.327 6.124 1.00 17.32 166 ILE A O 1
ATOM 1116 N N . ALA A 1 167 ? 15.584 7.171 6.856 1.00 13.76 167 ALA A N 1
ATOM 1117 C CA . ALA A 1 167 ? 14.257 6.700 6.460 1.00 12.88 167 ALA A CA 1
ATOM 1118 C C . ALA A 1 167 ? 13.566 7.786 5.641 1.00 14.31 167 ALA A C 1
ATOM 1119 O O . ALA A 1 167 ? 13.550 8.949 6.049 1.00 15.89 167 ALA A O 1
ATOM 1121 N N . LEU A 1 168 ? 12.973 7.419 4.504 1.00 12.40 168 LEU A N 1
ATOM 1122 C CA . LEU A 1 168 ? 12.248 8.391 3.690 1.00 12.72 168 LEU A CA 1
ATOM 1123 C C . LEU A 1 168 ? 10.789 7.992 3.478 1.00 19.27 168 LEU A C 1
ATOM 1124 O O . LEU A 1 168 ? 10.500 6.837 3.175 1.00 18.49 168 LEU A O 1
ATOM 1129 N N . LEU A 1 169 ? 9.869 8.965 3.576 1.00 19.35 169 LEU A N 1
ATOM 1130 C CA . LEU A 1 169 ? 8.457 8.785 3.212 1.00 17.05 169 LEU A CA 1
ATOM 1131 C C . LEU A 1 169 ? 8.186 9.406 1.834 1.00 18.18 169 LEU A C 1
ATOM 1132 O O . LEU A 1 169 ? 8.345 10.614 1.656 1.00 20.01 169 LEU A O 1
ATOM 1137 N N . VAL A 1 170 ? 7.793 8.583 0.862 1.00 18.26 170 VAL A N 1
ATOM 1138 C CA . VAL A 1 170 ? 7.432 9.024 -0.493 1.00 18.29 170 VAL A CA 1
ATOM 1139 C C . VAL A 1 170 ? 5.961 8.698 -0.755 1.00 24.73 170 VAL A C 1
ATOM 1140 O O . VAL A 1 170 ? 5.419 7.743 -0.167 1.00 24.07 170 VAL A O 1
ATOM 1144 N N . PRO A 1 171 ? 5.276 9.436 -1.651 1.00 21.54 171 PRO A N 1
ATOM 1145 C CA . PRO A 1 171 ? 3.849 9.170 -1.897 1.00 23.78 171 PRO A CA 1
ATOM 1146 C C . PRO A 1 171 ? 3.563 7.965 -2.799 1.00 23.61 171 PRO A C 1
ATOM 1147 O O . PRO A 1 171 ? 2.461 7.406 -2.749 1.00 17.99 171 PRO A O 1
ATOM 1151 N N . TYR A 1 172 ? 4.522 7.563 -3.634 1.00 19.40 172 TYR A N 1
ATOM 1152 C CA . TYR A 1 172 ? 4.327 6.439 -4.539 1.00 19.62 172 TYR A CA 1
ATOM 1153 C C . TYR A 1 172 ? 5.588 5.589 -4.642 1.00 21.24 172 TYR A C 1
ATOM 1154 O O . TYR A 1 172 ? 6.711 6.079 -4.500 1.00 24.71 172 TYR A O 1
ATOM 1163 N N . GLN A 1 173 ? 5.383 4.310 -4.963 1.00 22.29 173 GLN A N 1
ATOM 1164 C CA . GLN A 1 173 ? 6.479 3.354 -5.097 1.00 24.98 173 GLN A CA 1
ATOM 1165 C C . GLN A 1 173 ? 7.462 3.739 -6.195 1.00 20.49 173 GLN A C 1
ATOM 1166 O O . GLN A 1 173 ? 8.651 3.436 -6.074 1.00 18.65 173 GLN A O 1
ATOM 1172 N N . GLU A 1 174 ? 7.011 4.422 -7.250 1.00 26.94 174 GLU A N 1
ATOM 1173 C CA . GLU A 1 174 ? 7.910 4.774 -8.351 1.00 25.49 174 GLU A CA 1
ATOM 1174 C C . GLU A 1 174 ? 8.883 5.896 -8.010 1.00 21.73 174 GLU A C 1
ATOM 1175 O O . GLU A 1 174 ? 9.807 6.149 -8.795 1.00 20.94 174 GLU A O 1
ATOM 1181 N N . ASP A 1 175 ? 8.697 6.584 -6.882 1.00 21.85 175 ASP A N 1
ATOM 1182 C CA . ASP A 1 175 ? 9.586 7.666 -6.475 1.00 23.06 175 ASP A CA 1
ATOM 1183 C C . ASP A 1 175 ? 10.709 7.202 -5.556 1.00 19.07 175 ASP A C 1
ATOM 1184 O O . ASP A 1 175 ? 11.603 7.993 -5.243 1.00 22.99 175 ASP A O 1
ATOM 1189 N N . VAL A 1 176 ? 10.705 5.931 -5.161 1.00 17.85 176 VAL A N 1
ATOM 1190 C CA . VAL A 1 176 ? 11.884 5.300 -4.585 1.00 17.95 176 VAL A CA 1
ATOM 1191 C C . VAL A 1 176 ? 12.980 5.284 -5.639 1.00 21.40 176 VAL A C 1
ATOM 1192 O O . VAL A 1 176 ? 12.744 4.937 -6.802 1.00 21.56 176 VAL A O 1
ATOM 1196 N N . GLN A 1 177 ? 14.176 5.693 -5.251 1.00 22.48 177 GLN A N 1
ATOM 1197 C CA . GLN A 1 177 ? 15.251 5.825 -6.209 1.00 24.89 177 GLN A CA 1
ATOM 1198 C C . GLN A 1 177 ? 16.539 5.377 -5.552 1.00 25.69 177 GLN A C 1
ATOM 1199 O O . GLN A 1 177 ? 16.604 5.172 -4.343 1.00 27.05 177 GLN A O 1
ATOM 1205 N N . ASP A 1 178 ? 17.569 5.204 -6.363 1.00 32.28 178 ASP A N 1
ATOM 1206 C CA . ASP A 1 178 ? 18.863 4.848 -5.815 1.00 34.83 178 ASP A CA 1
ATOM 1207 C C . ASP A 1 178 ? 19.471 6.081 -5.173 1.00 33.55 178 ASP A C 1
ATOM 1208 O O . ASP A 1 178 ? 19.359 7.191 -5.696 1.00 29.81 178 ASP A O 1
ATOM 1213 N N . LEU A 1 179 ? 20.016 5.891 -3.982 1.00 30.79 179 LEU A N 1
ATOM 1214 C CA . LEU A 1 179 ? 20.859 6.885 -3.328 1.00 27.94 179 LEU A CA 1
ATOM 1215 C C . LEU A 1 179 ? 22.045 6.063 -2.850 1.00 30.82 179 LEU A C 1
ATOM 1216 O O . LEU A 1 179 ? 21.911 5.326 -1.867 1.00 30.55 179 LEU A O 1
ATOM 1221 N N . SER A 1 180 ? 23.176 6.132 -3.547 1.00 33.03 180 SER A N 1
ATOM 1222 C CA . SER A 1 180 ? 24.321 5.390 -3.044 1.00 40.30 180 SER A CA 1
ATOM 1223 C C . SER A 1 180 ? 24.841 6.095 -1.787 1.00 39.69 180 SER A C 1
ATOM 1224 O O . SER A 1 180 ? 25.025 7.319 -1.767 1.00 30.73 180 SER A O 1
ATOM 1227 N N . LEU A 1 181 ? 25.014 5.315 -0.721 1.00 32.12 181 LEU A N 1
ATOM 1228 C CA . LEU A 1 181 ? 25.356 5.766 0.610 1.00 27.18 181 LEU A CA 1
ATOM 1229 C C . LEU A 1 181 ? 26.619 5.039 1.065 1.00 27.52 181 LEU A C 1
ATOM 1230 O O . LEU A 1 181 ? 26.958 3.998 0.490 1.00 28.69 181 LEU A O 1
ATOM 1235 N N . PRO A 1 182 ? 27.336 5.536 2.080 1.00 26.45 182 PRO A N 1
ATOM 1236 C CA . PRO A 1 182 ? 28.358 4.706 2.737 1.00 18.36 182 PRO A CA 1
ATOM 1237 C C . PRO A 1 182 ? 27.746 3.387 3.171 1.00 20.46 182 PRO A C 1
ATOM 1238 O O . PRO A 1 182 ? 26.563 3.329 3.523 1.00 22.13 182 PRO A O 1
ATOM 1242 N N . ALA A 1 183 ? 28.552 2.318 3.124 1.00 12.59 183 ALA A N 1
ATOM 1243 C CA . ALA A 1 183 ? 28.023 0.991 3.423 1.00 14.86 183 ALA A CA 1
ATOM 1244 C C . ALA A 1 183 ? 27.400 0.939 4.811 1.00 21.24 183 ALA A C 1
ATOM 1245 O O . ALA A 1 183 ? 26.424 0.214 5.035 1.00 27.24 183 ALA A O 1
ATOM 1247 N N . GLY A 1 184 ? 27.943 1.709 5.758 1.00 19.09 184 GLY A N 1
ATOM 1248 C CA . GLY A 1 184 ? 27.413 1.729 7.108 1.00 19.23 184 GLY A CA 1
ATOM 1249 C C . GLY A 1 184 ? 26.164 2.550 7.334 1.00 17.90 184 GLY A C 1
ATOM 1250 O O . GLY A 1 184 ? 25.713 2.646 8.478 1.00 18.90 184 GLY A O 1
ATOM 1251 N N . VAL A 1 185 ? 25.580 3.162 6.304 1.00 19.60 185 VAL A N 1
ATOM 1252 C CA . VAL A 1 185 ? 24.350 3.929 6.468 1.00 17.75 185 VAL A CA 1
ATOM 1253 C C . VAL A 1 185 ? 23.185 3.125 5.898 1.00 16.48 185 VAL A C 1
ATOM 1254 O O . VAL A 1 185 ? 23.125 2.836 4.695 1.00 15.11 185 VAL A O 1
ATOM 1258 N N . THR A 1 186 ? 22.272 2.751 6.778 1.00 14.47 186 THR A N 1
ATOM 1259 C CA . THR A 1 186 ? 20.994 2.154 6.414 1.00 14.36 186 THR A CA 1
ATOM 1260 C C . THR A 1 186 ? 20.128 3.114 5.589 1.00 17.54 186 THR A C 1
ATOM 1261 O O . THR A 1 186 ? 20.071 4.314 5.870 1.00 14.51 186 THR A O 1
ATOM 1265 N N . LEU A 1 187 ? 19.416 2.588 4.592 1.00 17.01 187 LEU A N 1
ATOM 1266 C CA . LEU A 1 187 ? 18.396 3.362 3.887 1.00 16.02 187 LEU A CA 1
ATOM 1267 C C . LEU A 1 187 ? 17.102 2.564 3.815 1.00 18.18 187 LEU A C 1
ATOM 1268 O O . LEU A 1 187 ? 17.107 1.432 3.328 1.00 24.47 187 LEU A O 1
ATOM 1273 N N . ARG A 1 188 ? 15.989 3.155 4.269 1.00 17.20 188 ARG A N 1
ATOM 1274 C CA . ARG A 1 188 ? 14.700 2.461 4.344 1.00 15.99 188 ARG A CA 1
ATOM 1275 C C . ARG A 1 188 ? 13.571 3.354 3.815 1.00 13.87 188 ARG A C 1
ATOM 1276 O O . ARG A 1 188 ? 13.312 4.442 4.343 1.00 13.77 188 ARG A O 1
ATOM 1284 N N . TRP A 1 189 ? 12.900 2.895 2.773 1.00 17.72 189 TRP A N 1
ATOM 1285 C CA . TRP A 1 189 ? 11.854 3.663 2.111 1.00 16.87 189 TRP A CA 1
ATOM 1286 C C . TRP A 1 189 ? 10.468 3.236 2.594 1.00 18.94 189 TRP A C 1
ATOM 1287 O O . TRP A 1 189 ? 10.157 2.045 2.699 1.00 20.85 189 TRP A O 1
ATOM 1298 N N . PHE A 1 190 ? 9.631 4.218 2.878 1.00 18.26 190 PHE A N 1
ATOM 1299 C CA . PHE A 1 190 ? 8.246 4.005 3.258 1.00 18.99 190 PHE A CA 1
ATOM 1300 C C . PHE A 1 190 ? 7.390 4.675 2.198 1.00 21.33 190 PHE A C 1
ATOM 1301 O O . PHE A 1 190 ? 7.609 5.852 1.882 1.00 23.85 190 PHE A O 1
ATOM 1309 N N . VAL A 1 191 ? 6.472 3.913 1.607 1.00 22.30 191 VAL A N 1
ATOM 1310 C CA . VAL A 1 191 ? 5.477 4.455 0.694 1.00 22.25 191 VAL A CA 1
ATOM 1311 C C . VAL A 1 191 ? 4.241 4.814 1.499 1.00 25.78 191 VAL A C 1
ATOM 1312 O O . VAL A 1 191 ? 3.790 4.023 2.335 1.00 28.76 191 VAL A O 1
ATOM 1316 N N . GLY A 1 192 ? 3.702 6.008 1.263 1.00 26.09 192 GLY A N 1
ATOM 1317 C CA . GLY A 1 192 ? 2.461 6.406 1.900 1.00 25.88 192 GLY A CA 1
ATOM 1318 C C . GLY A 1 192 ? 2.196 7.883 1.709 1.00 35.73 192 GLY A C 1
ATOM 1319 O O . GLY A 1 192 ? 3.026 8.640 1.192 1.00 37.31 192 GLY A O 1
ATOM 1320 N N . SER A 1 193 ? 1.016 8.287 2.146 1.00 32.67 193 SER A N 1
ATOM 1321 C CA . SER A 1 193 ? 0.598 9.668 2.071 1.00 29.99 193 SER A CA 1
ATOM 1322 C C . SER A 1 193 ? 1.095 10.417 3.305 1.00 33.48 193 SER A C 1
ATOM 1323 O O . SER A 1 193 ? 1.417 9.788 4.322 1.00 33.57 193 SER A O 1
ATOM 1326 N N . PRO A 1 194 ? 1.200 11.756 3.246 1.00 27.06 194 PRO A N 1
ATOM 1327 C CA . PRO A 1 194 ? 1.786 12.486 4.387 1.00 32.09 194 PRO A CA 1
ATOM 1328 C C . PRO A 1 194 ? 1.055 12.252 5.689 1.00 35.10 194 PRO A C 1
ATOM 1329 O O . PRO A 1 194 ? 1.631 12.505 6.757 1.00 33.69 194 PRO A O 1
ATOM 1333 N N . GLU A 1 195 ? -0.193 11.773 5.631 1.00 36.91 195 GLU A N 1
ATOM 1334 C CA . GLU A 1 195 ? -0.921 11.413 6.840 1.00 40.52 195 GLU A CA 1
ATOM 1335 C C . GLU A 1 195 ? -0.338 10.170 7.481 1.00 34.67 195 GLU A C 1
ATOM 1336 O O . GLU A 1 195 ? -0.327 10.054 8.715 1.00 38.47 195 GLU A O 1
ATOM 1342 N N . GLU A 1 196 ? 0.170 9.253 6.661 1.00 33.33 196 GLU A N 1
ATOM 1343 C CA . GLU A 1 196 ? 0.529 7.907 7.103 1.00 35.49 196 GLU A CA 1
ATOM 1344 C C . GLU A 1 196 ? 1.995 7.861 7.553 1.00 29.88 196 GLU A C 1
ATOM 1345 O O . GLU A 1 196 ? 2.846 7.224 6.939 1.00 34.43 196 GLU A O 1
ATOM 1351 N N . THR A 1 197 ? 2.281 8.543 8.667 1.00 25.00 197 THR A N 1
ATOM 1352 C CA . THR A 1 197 ? 3.644 8.612 9.179 1.00 24.20 197 THR A CA 1
ATOM 1353 C C . THR A 1 197 ? 3.961 7.519 10.187 1.00 28.29 197 THR A C 1
ATOM 1354 O O . THR A 1 197 ? 5.143 7.240 10.432 1.00 23.31 197 THR A O 1
ATOM 1358 N N . ALA A 1 198 ? 2.939 6.911 10.784 1.00 31.80 198 ALA A N 1
ATOM 1359 C CA . ALA A 1 198 ? 3.173 6.020 11.916 1.00 28.51 198 ALA A CA 1
ATOM 1360 C C . ALA A 1 198 ? 4.104 4.858 11.598 1.00 26.64 198 ALA A C 1
ATOM 1361 O O . ALA A 1 198 ? 4.965 4.568 12.444 1.00 28.28 198 ALA A O 1
ATOM 1363 N N . PRO A 1 199 ? 4.017 4.160 10.451 1.00 27.28 199 PRO A N 1
ATOM 1364 C CA . PRO A 1 199 ? 5.026 3.097 10.201 1.00 25.26 199 PRO A CA 1
ATOM 1365 C C . PRO A 1 199 ? 6.459 3.622 10.261 1.00 28.05 199 PRO A C 1
ATOM 1366 O O . PRO A 1 199 ? 7.282 3.085 11.025 1.00 31.17 199 PRO A O 1
ATOM 1370 N N . LEU A 1 200 ? 6.775 4.681 9.497 1.00 24.55 200 LEU A N 1
ATOM 1371 C CA . LEU A 1 200 ? 8.108 5.277 9.569 1.00 22.82 200 LEU A CA 1
ATOM 1372 C C . LEU A 1 200 ? 8.503 5.587 11.010 1.00 25.64 200 LEU A C 1
ATOM 1373 O O . LEU A 1 200 ? 9.614 5.252 11.431 1.00 25.18 200 LEU A O 1
ATOM 1378 N N . VAL A 1 201 ? 7.619 6.255 11.770 1.00 23.06 201 VAL A N 1
ATOM 1379 C CA . VAL A 1 201 ? 7.998 6.740 13.101 1.00 25.16 201 VAL A CA 1
ATOM 1380 C C . VAL A 1 201 ? 8.223 5.586 14.054 1.00 28.84 201 VAL A C 1
ATOM 1381 O O . VAL A 1 201 ? 9.206 5.579 14.803 1.00 32.01 201 VAL A O 1
ATOM 1385 N N . GLU A 1 202 ? 7.327 4.599 14.046 1.00 27.51 202 GLU A N 1
ATOM 1386 C CA . GLU A 1 202 ? 7.562 3.370 14.786 1.00 33.84 202 GLU A CA 1
ATOM 1387 C C . GLU A 1 202 ? 8.917 2.771 14.443 1.00 33.40 202 GLU A C 1
ATOM 1388 O O . GLU A 1 202 ? 9.708 2.453 15.350 1.00 42.12 202 GLU A O 1
ATOM 1394 N N . TYR A 1 203 ? 9.224 2.642 13.142 1.00 30.31 203 TYR A N 1
ATOM 1395 C CA . TYR A 1 203 ? 10.478 1.995 12.752 1.00 28.49 203 TYR A CA 1
ATOM 1396 C C . TYR A 1 203 ? 11.682 2.768 13.247 1.00 26.29 203 TYR A C 1
ATOM 1397 O O . TYR A 1 203 ? 12.627 2.173 13.770 1.00 32.26 203 TYR A O 1
ATOM 1406 N N . PHE A 1 204 ? 11.667 4.092 13.091 1.00 28.20 204 PHE A N 1
ATOM 1407 C CA . PHE A 1 204 ? 12.836 4.885 13.459 1.00 29.60 204 PHE A CA 1
ATOM 1408 C C . PHE A 1 204 ? 13.000 4.977 14.958 1.00 29.88 204 PHE A C 1
ATOM 1409 O O . PHE A 1 204 ? 14.134 5.090 15.441 1.00 28.54 204 PHE A O 1
ATOM 1417 N N . THR A 1 205 ? 11.895 4.953 15.706 1.00 28.43 205 THR A N 1
ATOM 1418 C CA . THR A 1 205 ? 12.024 4.971 17.155 1.00 34.21 205 THR A CA 1
ATOM 1419 C C . THR A 1 205 ? 12.512 3.625 17.687 1.00 38.84 205 THR A C 1
ATOM 1420 O O . THR A 1 205 ? 13.149 3.596 18.747 1.00 35.77 205 THR A O 1
ATOM 1424 N N . SER A 1 206 ? 12.251 2.517 16.959 1.00 32.52 206 SER A N 1
ATOM 1425 C CA . SER A 1 206 ? 12.801 1.215 17.338 1.00 31.96 206 SER A CA 1
ATOM 1426 C C . SER A 1 206 ? 14.324 1.115 17.203 1.00 34.49 206 SER A C 1
ATOM 1427 O O . SER A 1 206 ? 14.911 0.192 17.778 1.00 32.03 206 SER A O 1
ATOM 1430 N N . LEU A 1 207 ? 14.991 2.023 16.438 1.00 30.31 207 LEU A N 1
ATOM 1431 C CA . LEU A 1 207 ? 16.426 1.826 16.225 1.00 30.35 207 LEU A CA 1
ATOM 1432 C C . LEU A 1 207 ? 17.235 2.349 17.414 1.00 29.13 207 LEU A C 1
ATOM 1433 O O . LEU A 1 207 ? 16.929 3.409 17.967 1.00 31.74 207 LEU A O 1
ATOM 1438 N N . PRO A 1 208 ? 18.284 1.635 17.810 1.00 29.88 208 PRO A N 1
ATOM 1439 C CA . PRO A 1 208 ? 19.208 2.178 18.812 1.00 33.19 208 PRO A CA 1
ATOM 1440 C C . PRO A 1 208 ? 20.016 3.340 18.243 1.00 30.31 208 PRO A C 1
ATOM 1441 O O . PRO A 1 208 ? 20.629 3.231 17.180 1.00 29.00 208 PRO A O 1
ATOM 1445 N N . LEU A 1 209 ? 20.038 4.446 18.973 1.00 27.21 209 LEU A N 1
ATOM 1446 C CA . LEU A 1 209 ? 20.681 5.666 18.519 1.00 27.85 209 LEU A CA 1
ATOM 1447 C C . LEU A 1 209 ? 21.881 5.988 19.401 1.00 28.35 209 LEU A C 1
ATOM 1448 O O . LEU A 1 209 ? 21.819 5.861 20.627 1.00 32.81 209 LEU A O 1
ATOM 1453 N N . GLU A 1 210 ? 22.966 6.408 18.770 1.00 22.44 210 GLU A N 1
ATOM 1454 C CA . GLU A 1 210 ? 24.108 6.940 19.487 1.00 25.46 210 GLU A CA 1
ATOM 1455 C C . GLU A 1 210 ? 23.859 8.386 19.874 1.00 31.76 210 GLU A C 1
ATOM 1456 O O . GLU A 1 210 ? 23.490 9.203 19.026 1.00 34.39 210 GLU A O 1
ATOM 1462 N N . GLU A 1 211 ? 24.060 8.712 21.150 1.00 35.59 211 GLU A N 1
ATOM 1463 C CA . GLU A 1 211 ? 23.895 10.091 21.573 1.00 38.27 211 GLU A CA 1
ATOM 1464 C C . GLU A 1 211 ? 25.186 10.876 21.525 1.00 33.06 211 GLU A C 1
ATOM 1465 O O . GLU A 1 211 ? 25.137 12.106 21.618 1.00 38.40 211 GLU A O 1
ATOM 1471 N N . GLN A 1 212 ? 26.329 10.215 21.384 1.00 29.61 212 GLN A N 1
ATOM 1472 C CA . GLN A 1 212 ? 27.608 10.910 21.307 1.00 34.05 212 GLN A CA 1
ATOM 1473 C C . GLN A 1 212 ? 28.144 10.851 19.883 1.00 32.42 212 GLN A C 1
ATOM 1474 O O . GLN A 1 212 ? 27.976 9.847 19.185 1.00 29.12 212 GLN A O 1
ATOM 1480 N N . GLN A 1 213 ? 28.780 11.937 19.461 1.00 28.87 213 GLN A N 1
ATOM 1481 C CA . GLN A 1 213 ? 29.373 12.047 18.130 1.00 28.43 213 GLN A CA 1
ATOM 1482 C C . GLN A 1 213 ? 28.376 11.693 17.036 1.00 29.79 213 GLN A C 1
ATOM 1483 O O . GLN A 1 213 ? 28.672 10.913 16.128 1.00 30.75 213 GLN A O 1
ATOM 1489 N N . SER A 1 214 ? 27.184 12.285 17.115 1.00 26.96 214 SER A N 1
ATOM 1490 C CA . SER A 1 214 ? 26.154 12.004 16.132 1.00 24.61 214 SER A CA 1
ATOM 1491 C C . SER A 1 214 ? 25.458 13.288 15.715 1.00 20.96 214 SER A C 1
ATOM 1492 O O . SER A 1 214 ? 25.480 14.292 16.419 1.00 24.59 214 SER A O 1
ATOM 1495 N N . TYR A 1 215 ? 24.833 13.229 14.545 1.00 23.39 215 TYR A N 1
ATOM 1496 C CA . TYR A 1 215 ? 24.095 14.340 13.964 1.00 19.05 215 TYR A CA 1
ATOM 1497 C C . TYR A 1 215 ? 22.727 13.829 13.526 1.00 21.24 215 TYR A C 1
ATOM 1498 O O . TYR A 1 215 ? 22.639 12.856 12.769 1.00 21.02 215 TYR A O 1
ATOM 1507 N N . PHE A 1 216 ? 21.671 14.474 14.017 1.00 17.89 216 PHE A N 1
ATOM 1508 C CA . PHE A 1 216 ? 20.296 14.136 13.690 1.00 16.86 216 PHE A CA 1
ATOM 1509 C C . PHE A 1 216 ? 19.730 15.200 12.762 1.00 15.54 216 PHE A C 1
ATOM 1510 O O . PHE A 1 216 ? 19.821 16.390 13.051 1.00 16.17 216 PHE A O 1
ATOM 1518 N N . TRP A 1 217 ? 19.182 14.769 11.632 1.00 15.35 217 TRP A N 1
ATOM 1519 C CA . TRP A 1 217 ? 18.683 15.669 10.604 1.00 14.51 217 TRP A CA 1
ATOM 1520 C C . TRP A 1 217 ? 17.264 15.241 10.269 1.00 17.74 217 TRP A C 1
ATOM 1521 O O . TRP A 1 217 ? 17.057 14.146 9.737 1.00 12.89 217 TRP A O 1
ATOM 1532 N N . PHE A 1 218 ? 16.292 16.090 10.619 1.00 19.92 218 PHE A N 1
ATOM 1533 C CA . PHE A 1 218 ? 14.873 15.872 10.375 1.00 14.76 218 PHE A CA 1
ATOM 1534 C C . PHE A 1 218 ? 14.364 17.027 9.509 1.00 17.45 218 PHE A C 1
ATOM 1535 O O . PHE A 1 218 ? 14.439 18.193 9.917 1.00 17.45 218 PHE A O 1
ATOM 1543 N N . GLY A 1 219 ? 13.892 16.708 8.297 1.00 15.05 219 GLY A N 1
ATOM 1544 C CA . GLY A 1 219 ? 13.316 17.700 7.411 1.00 13.90 219 GLY A CA 1
ATOM 1545 C C . GLY A 1 219 ? 12.109 17.124 6.695 1.00 10.89 219 GLY A C 1
ATOM 1546 O O . GLY A 1 219 ? 11.723 15.987 6.915 1.00 11.47 219 GLY A O 1
ATOM 1547 N N . GLY A 1 220 ? 11.534 17.913 5.806 1.00 15.32 220 GLY A N 1
ATOM 1548 C CA . GLY A 1 220 ? 10.308 17.456 5.166 1.00 18.80 220 GLY A CA 1
ATOM 1549 C C . GLY A 1 220 ? 9.060 17.883 5.914 1.00 16.57 220 GLY A C 1
ATOM 1550 O O . GLY A 1 220 ? 9.103 18.827 6.704 1.00 16.37 220 GLY A O 1
ATOM 1551 N N . GLU A 1 221 ? 7.961 17.168 5.717 1.00 22.62 221 GLU A N 1
ATOM 1552 C CA . GLU A 1 221 ? 6.656 17.557 6.254 1.00 21.37 221 GLU A CA 1
ATOM 1553 C C . GLU A 1 221 ? 6.627 17.530 7.789 1.00 21.17 221 GLU A C 1
ATOM 1554 O O . GLU A 1 221 ? 7.316 16.747 8.447 1.00 20.76 221 GLU A O 1
ATOM 1560 N N . GLU A 1 222 ? 5.773 18.390 8.357 1.00 26.94 222 GLU A N 1
ATOM 1561 C CA . GLU A 1 222 ? 5.804 18.665 9.797 1.00 28.08 222 GLU A CA 1
ATOM 1562 C C . GLU A 1 222 ? 5.616 17.406 10.644 1.00 27.64 222 GLU A C 1
ATOM 1563 O O . GLU A 1 222 ? 6.264 17.255 11.700 1.00 24.03 222 GLU A O 1
ATOM 1569 N N . GLY A 1 223 ? 4.723 16.505 10.199 1.00 24.25 223 GLY A N 1
ATOM 1570 C CA . GLY A 1 223 ? 4.414 15.246 10.863 1.00 24.80 223 GLY A CA 1
ATOM 1571 C C . GLY A 1 223 ? 5.501 14.187 10.853 1.00 29.58 223 GLY A C 1
ATOM 1572 O O . GLY A 1 223 ? 5.295 13.084 11.366 1.00 37.13 223 GLY A O 1
ATOM 1573 N N . LEU A 1 224 ? 6.636 14.471 10.220 1.00 25.62 224 LEU A N 1
ATOM 1574 C CA . LEU A 1 224 ? 7.849 13.690 10.415 1.00 25.88 224 LEU A CA 1
ATOM 1575 C C . LEU A 1 224 ? 8.827 14.396 11.341 1.00 29.45 224 LEU A C 1
ATOM 1576 O O . LEU A 1 224 ? 9.410 13.760 12.226 1.00 30.21 224 LEU A O 1
ATOM 1581 N N . VAL A 1 225 ? 9.013 15.711 11.158 1.00 24.50 225 VAL A N 1
ATOM 1582 C CA . VAL A 1 225 ? 10.047 16.422 11.904 1.00 23.01 225 VAL A CA 1
ATOM 1583 C C . VAL A 1 225 ? 9.722 16.451 13.383 1.00 31.61 225 VAL A C 1
ATOM 1584 O O . VAL A 1 225 ? 10.592 16.217 14.232 1.00 31.08 225 VAL A O 1
ATOM 1588 N N . VAL A 1 226 ? 8.470 16.730 13.722 1.00 35.75 226 VAL A N 1
ATOM 1589 C CA . VAL A 1 226 ? 8.138 16.993 15.120 1.00 30.55 226 VAL A CA 1
ATOM 1590 C C . VAL A 1 226 ? 8.174 15.725 15.978 1.00 32.02 226 VAL A C 1
ATOM 1591 O O . VAL A 1 226 ? 8.827 15.726 17.039 1.00 31.58 226 VAL A O 1
ATOM 1595 N N . PRO A 1 227 ? 7.512 14.629 15.592 1.00 27.95 227 PRO A N 1
ATOM 1596 C CA . PRO A 1 227 ? 7.631 13.418 16.410 1.00 27.43 227 PRO A CA 1
ATOM 1597 C C . PRO A 1 227 ? 9.061 12.950 16.567 1.00 32.00 227 PRO A C 1
ATOM 1598 O O . PRO A 1 227 ? 9.424 12.494 17.657 1.00 39.65 227 PRO A O 1
ATOM 1602 N N . MET A 1 228 ? 9.895 13.065 15.530 1.00 31.47 228 MET A N 1
ATOM 1603 C CA . MET A 1 228 ? 11.278 12.607 15.651 1.00 31.61 228 MET A CA 1
ATOM 1604 C C . MET A 1 228 ? 12.087 13.494 16.590 1.00 27.34 228 MET A C 1
ATOM 1605 O O . MET A 1 228 ? 12.850 12.979 17.417 1.00 30.17 228 MET A O 1
ATOM 1610 N N . ARG A 1 229 ? 11.945 14.818 16.483 1.00 27.48 229 ARG A N 1
ATOM 1611 C CA . ARG A 1 229 ? 12.655 15.686 17.412 1.00 28.87 229 ARG A CA 1
ATOM 1612 C C . ARG A 1 229 ? 12.227 15.411 18.841 1.00 33.75 229 ARG A C 1
ATOM 1613 O O . ARG A 1 229 ? 13.060 15.423 19.759 1.00 31.97 229 ARG A O 1
ATOM 1621 N N . ARG A 1 230 ? 10.945 15.139 19.054 1.00 35.05 230 ARG A N 1
ATOM 1622 C CA . ARG A 1 230 ? 10.544 14.854 20.419 1.00 34.80 230 ARG A CA 1
ATOM 1623 C C . ARG A 1 230 ? 11.108 13.524 20.897 1.00 33.33 230 ARG A C 1
ATOM 1624 O O . ARG A 1 230 ? 11.536 13.422 22.051 1.00 36.06 230 ARG A O 1
ATOM 1632 N N . HIS A 1 231 ? 11.105 12.498 20.048 1.00 31.22 231 HIS A N 1
ATOM 1633 C CA . HIS A 1 231 ? 11.728 11.241 20.438 1.00 32.88 231 HIS A CA 1
ATOM 1634 C C . HIS A 1 231 ? 13.169 11.452 20.878 1.00 36.04 231 HIS A C 1
ATOM 1635 O O . HIS A 1 231 ? 13.589 10.943 21.927 1.00 40.24 231 HIS A O 1
ATOM 1642 N N . VAL A 1 232 ? 13.940 12.207 20.092 1.00 30.68 232 VAL A N 1
ATOM 1643 C CA . VAL A 1 232 ? 15.319 12.503 20.481 1.00 32.27 232 VAL A CA 1
ATOM 1644 C C . VAL A 1 232 ? 15.386 13.287 21.789 1.00 35.28 232 VAL A C 1
ATOM 1645 O O . VAL A 1 232 ? 16.300 13.072 22.600 1.00 28.84 232 VAL A O 1
ATOM 1649 N N . ARG A 1 233 ? 14.444 14.188 22.028 1.00 37.11 233 ARG A N 1
ATOM 1650 C CA . ARG A 1 233 ? 14.471 14.909 23.288 1.00 33.40 233 ARG A CA 1
ATOM 1651 C C . ARG A 1 233 ? 14.043 14.054 24.479 1.00 38.65 233 ARG A C 1
ATOM 1652 O O . ARG A 1 233 ? 14.466 14.337 25.600 1.00 30.06 233 ARG A O 1
ATOM 1660 N N . ARG A 1 234 ? 13.267 12.992 24.273 1.00 38.61 234 ARG A N 1
ATOM 1661 C CA . ARG A 1 234 ? 12.824 12.181 25.404 1.00 38.62 234 ARG A CA 1
ATOM 1662 C C . ARG A 1 234 ? 13.772 11.028 25.733 1.00 38.53 234 ARG A C 1
ATOM 1663 O O . ARG A 1 234 ? 14.063 10.791 26.908 1.00 41.51 234 ARG A O 1
ATOM 1671 N N . THR A 1 235 ? 14.266 10.292 24.741 1.00 41.92 235 THR A N 1
ATOM 1672 C CA . THR A 1 235 ? 15.018 9.086 25.069 1.00 33.42 235 THR A CA 1
ATOM 1673 C C . THR A 1 235 ? 16.532 9.283 25.099 1.00 41.01 235 THR A C 1
ATOM 1674 O O . THR A 1 235 ? 17.259 8.325 25.397 1.00 45.89 235 THR A O 1
ATOM 1678 N N . LEU A 1 236 ? 17.028 10.480 24.810 1.00 37.30 236 LEU A N 1
ATOM 1679 C CA . LEU A 1 236 ? 18.460 10.722 24.766 1.00 36.19 236 LEU A CA 1
ATOM 1680 C C . LEU A 1 236 ? 18.688 12.178 25.141 1.00 40.18 236 LEU A C 1
ATOM 1681 O O . LEU A 1 236 ? 17.750 12.979 25.174 1.00 42.47 236 LEU A O 1
ATOM 1686 N N . GLU A 1 237 ? 19.947 12.521 25.409 1.00 40.62 237 GLU A N 1
ATOM 1687 C CA . GLU A 1 237 ? 20.322 13.922 25.578 1.00 51.33 237 GLU A CA 1
ATOM 1688 C C . GLU A 1 237 ? 21.370 14.325 24.542 1.00 44.19 237 GLU A C 1
ATOM 1689 O O . GLU A 1 237 ? 22.561 13.998 24.662 1.00 49.07 237 GLU A O 1
ATOM 1695 N N . VAL A 1 238 ? 20.904 15.043 23.519 1.00 38.97 238 VAL A N 1
ATOM 1696 C CA . VAL A 1 238 ? 21.752 15.543 22.452 1.00 32.01 238 VAL A CA 1
ATOM 1697 C C . VAL A 1 238 ? 21.662 17.056 22.466 1.00 31.16 238 VAL A C 1
ATOM 1698 O O . VAL A 1 238 ? 20.568 17.616 22.581 1.00 31.81 238 VAL A O 1
ATOM 1702 N N . ASP A 1 239 ? 22.799 17.716 22.359 1.00 28.45 239 ASP A N 1
ATOM 1703 C CA . ASP A 1 239 ? 22.754 19.167 22.308 1.00 30.16 239 ASP A CA 1
ATOM 1704 C C . ASP A 1 239 ? 22.038 19.646 21.047 1.00 31.03 239 ASP A C 1
ATOM 1705 O O . ASP A 1 239 ? 22.043 18.982 20.006 1.00 28.96 239 ASP A O 1
ATOM 1710 N N . ARG A 1 240 ? 21.416 20.831 21.169 1.00 33.67 240 ARG A N 1
ATOM 1711 C CA . ARG A 1 240 ? 20.625 21.423 20.096 1.00 30.99 240 ARG A CA 1
ATOM 1712 C C . ARG A 1 240 ? 21.452 21.635 18.838 1.00 26.50 240 ARG A C 1
ATOM 1713 O O . ARG A 1 240 ? 20.913 21.617 17.727 1.00 23.72 240 ARG A O 1
ATOM 1721 N N . THR A 1 241 ? 22.755 21.848 18.983 1.00 25.22 241 THR A N 1
ATOM 1722 C CA . THR A 1 241 ? 23.580 22.082 17.806 1.00 29.02 241 THR A CA 1
ATOM 1723 C C . THR A 1 241 ? 23.770 20.825 16.954 1.00 29.81 241 THR A C 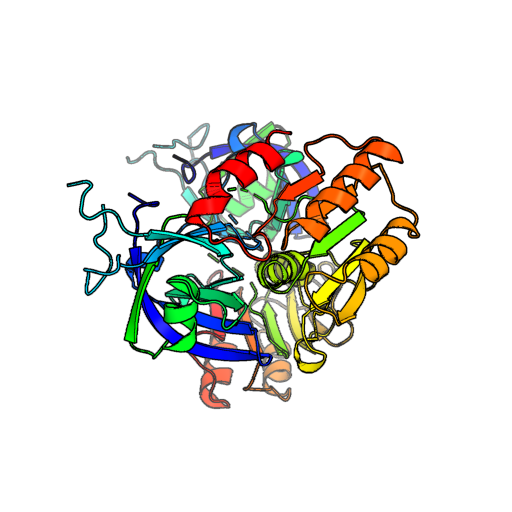1
ATOM 1724 O O . THR A 1 241 ? 24.196 20.934 15.802 1.00 28.80 241 THR A O 1
ATOM 1728 N N . ARG A 1 242 ? 23.480 19.638 17.488 1.00 28.05 242 ARG A N 1
ATOM 1729 C CA . ARG A 1 242 ? 23.643 18.398 16.739 1.00 25.63 242 ARG A CA 1
ATOM 1730 C C . ARG A 1 242 ? 22.309 17.789 16.332 1.00 21.62 242 ARG A C 1
ATOM 1731 O O . ARG A 1 242 ? 22.244 16.601 16.004 1.00 19.55 242 ARG A O 1
ATOM 1739 N N . VAL A 1 243 ? 21.242 18.583 16.364 1.00 19.10 243 VAL A N 1
ATOM 1740 C CA . VAL A 1 243 ? 19.929 18.182 15.885 1.00 21.22 243 VAL A CA 1
ATOM 1741 C C . VAL A 1 243 ? 19.448 19.257 14.922 1.00 23.29 243 VAL A C 1
ATOM 1742 O O . VAL A 1 243 ? 19.336 20.429 15.300 1.00 26.09 243 VAL A O 1
ATOM 1746 N N . TYR A 1 244 ? 19.183 18.868 13.683 1.00 18.73 244 TYR A N 1
ATOM 1747 C CA . TYR A 1 244 ? 18.509 19.719 12.710 1.00 18.87 244 TYR A CA 1
ATOM 1748 C C . TYR A 1 244 ? 17.059 19.231 12.635 1.00 17.40 244 TYR A C 1
ATOM 1749 O O . TYR A 1 244 ? 16.803 18.044 12.382 1.00 18.69 244 TYR A O 1
ATOM 1758 N N . ALA A 1 245 ? 16.110 20.119 12.920 1.00 12.77 245 ALA A N 1
ATOM 1759 C CA . ALA A 1 245 ? 14.680 19.780 12.875 1.00 15.53 245 ALA A CA 1
ATOM 1760 C C . ALA A 1 245 ? 13.950 20.974 12.281 1.00 16.04 245 ALA A C 1
ATOM 1761 O O . ALA A 1 245 ? 13.592 21.919 12.988 1.00 15.19 245 ALA A O 1
ATOM 1763 N N . VAL A 1 246 ? 13.748 20.931 10.966 1.00 15.35 246 VAL A N 1
ATOM 1764 C CA . VAL A 1 246 ? 13.152 22.026 10.220 1.00 16.04 246 VAL A CA 1
ATOM 1765 C C . VAL A 1 246 ? 11.991 21.434 9.431 1.00 18.05 246 VAL A C 1
ATOM 1766 O O . VAL A 1 246 ? 12.216 20.604 8.545 1.00 19.17 246 VAL A O 1
ATOM 1770 N N . PRO A 1 247 ? 10.741 21.804 9.711 1.00 21.06 247 PRO A N 1
ATOM 1771 C CA . PRO A 1 247 ? 9.634 21.301 8.877 1.00 18.38 247 PRO A CA 1
ATOM 1772 C C . PRO A 1 247 ? 9.615 22.060 7.560 1.00 17.61 247 PRO A C 1
ATOM 1773 O O . PRO A 1 247 ? 9.583 23.292 7.537 1.00 19.80 247 PRO A O 1
ATOM 1777 N N . TYR A 1 248 ? 9.706 21.316 6.455 1.00 19.03 248 TYR A N 1
ATOM 1778 C CA . TYR A 1 248 ? 9.806 21.956 5.149 1.00 16.30 248 TYR A CA 1
ATOM 1779 C C . TYR A 1 248 ? 8.451 22.458 4.671 1.00 17.60 248 TYR A C 1
ATOM 1780 O O . TYR A 1 248 ? 8.396 23.433 3.916 1.00 15.95 248 TYR A O 1
ATOM 1789 N N . TRP A 1 249 ? 7.364 21.823 5.104 1.00 16.99 249 TRP A N 1
ATOM 1790 C CA . TRP A 1 249 ? 5.999 22.222 4.765 1.00 18.75 249 TRP A CA 1
ATOM 1791 C C . TRP A 1 249 ? 5.030 21.497 5.692 1.00 24.15 249 TRP A C 1
ATOM 1792 O O . TRP A 1 249 ? 5.427 20.700 6.550 1.00 23.13 249 TRP A O 1
ATOM 1803 N N . ARG A 1 250 ? 3.745 21.775 5.511 1.00 28.78 250 ARG A N 1
ATOM 1804 C CA . ARG A 1 250 ? 2.709 21.200 6.360 1.00 24.82 250 ARG A CA 1
ATOM 1805 C C . ARG A 1 250 ? 1.526 20.842 5.478 1.00 23.45 250 ARG A C 1
ATOM 1806 O O . ARG A 1 250 ? 0.990 21.709 4.784 1.00 20.48 250 ARG A O 1
ATOM 1814 N N . HIS A 1 251 ? 1.161 19.559 5.485 1.00 26.53 251 HIS A N 1
ATOM 1815 C CA . HIS A 1 251 ? 0.023 19.048 4.730 1.00 27.87 251 HIS A CA 1
ATOM 1816 C C . HIS A 1 251 ? -1.207 19.938 4.897 1.00 31.49 251 HIS A C 1
ATOM 1817 O O . HIS A 1 251 ? -1.665 20.177 6.021 1.00 25.54 251 HIS A O 1
ATOM 1824 N N . GLY A 1 252 ? -1.712 20.453 3.768 1.00 25.98 252 GLY A N 1
ATOM 1825 C CA . GLY A 1 252 ? -2.917 21.260 3.740 1.00 26.42 252 GLY A CA 1
ATOM 1826 C C . GLY A 1 252 ? -2.726 22.749 3.965 1.00 27.13 252 GLY A C 1
ATOM 1827 O O . GLY A 1 252 ? -3.719 23.483 4.033 1.00 33.53 252 GLY A O 1
ATOM 1828 N N . LYS A 1 253 ? -1.496 23.226 4.107 1.00 27.33 253 LYS A N 1
ATOM 1829 C CA . LYS A 1 253 ? -1.259 24.639 4.355 1.00 30.94 253 LYS A CA 1
ATOM 1830 C C . LYS A 1 253 ? -0.259 25.144 3.330 1.00 28.20 253 LYS A C 1
ATOM 1831 O O . LYS A 1 253 ? 0.790 24.525 3.125 1.00 25.81 253 LYS A O 1
ATOM 1837 N N . ASP A 1 254 ? -0.596 26.248 2.672 1.00 23.10 254 ASP A N 1
ATOM 1838 C CA . ASP A 1 254 ? 0.376 26.881 1.809 1.00 23.58 254 ASP A CA 1
ATOM 1839 C C . ASP A 1 254 ? 1.435 27.600 2.660 1.00 28.54 254 ASP A C 1
ATOM 1840 O O . ASP A 1 254 ? 1.298 27.760 3.887 1.00 25.97 254 ASP A O 1
ATOM 1845 N N . GLU A 1 255 ? 2.525 28.002 1.991 1.00 24.15 255 GLU A N 1
ATOM 1846 C CA . GLU A 1 255 ? 3.616 28.689 2.670 1.00 22.97 255 GLU A CA 1
ATOM 1847 C C . GLU A 1 255 ? 3.150 29.975 3.358 1.00 29.95 255 GLU A C 1
ATOM 1848 O O . GLU A 1 255 ? 3.722 30.381 4.383 1.00 23.51 255 GLU A O 1
ATOM 1854 N N . GLU A 1 256 ? 2.121 30.634 2.804 1.00 31.47 256 GLU A N 1
ATOM 1855 C CA . GLU A 1 256 ? 1.654 31.890 3.381 1.00 32.23 256 GLU A CA 1
ATOM 1856 C C . GLU A 1 256 ? 1.020 31.656 4.740 1.00 26.97 256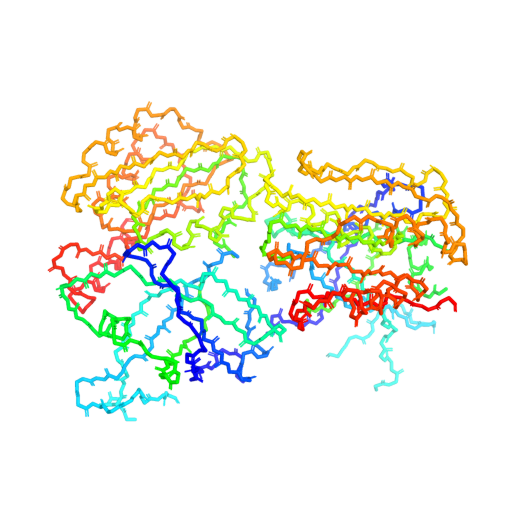 GLU A C 1
ATOM 1857 O O . GLU A 1 256 ? 1.244 32.428 5.678 1.00 31.71 256 GLU A O 1
ATOM 1863 N N . ALA A 1 257 ? 0.244 30.591 4.868 1.00 22.51 257 ALA A N 1
ATOM 1864 C CA . ALA A 1 257 ? -0.346 30.253 6.150 1.00 26.46 257 ALA A CA 1
ATOM 1865 C C . ALA A 1 257 ? 0.672 29.649 7.105 1.00 31.85 257 ALA A C 1
ATOM 1866 O O . ALA A 1 257 ? 0.491 29.733 8.331 1.00 30.78 257 ALA A O 1
ATOM 1868 N N . TYR A 1 258 ? 1.742 29.053 6.578 1.00 26.24 258 TYR A N 1
ATOM 1869 C CA . TYR A 1 258 ? 2.630 28.267 7.415 1.00 28.70 258 TYR A CA 1
ATOM 1870 C C . TYR A 1 258 ? 3.884 28.999 7.865 1.00 32.04 258 TYR A C 1
ATOM 1871 O O . TYR A 1 258 ? 4.588 28.475 8.729 1.00 29.76 258 TYR A O 1
ATOM 1880 N N . HIS A 1 259 ? 4.223 30.144 7.265 1.00 28.31 259 HIS A N 1
ATOM 1881 C CA . HIS A 1 259 ? 5.547 30.710 7.482 1.00 31.41 259 HIS A CA 1
ATOM 1882 C C . HIS A 1 259 ? 5.825 30.913 8.972 1.00 36.54 259 HIS A C 1
ATOM 1883 O O . HIS A 1 259 ? 6.849 30.450 9.506 1.00 40.73 259 HIS A O 1
ATOM 1890 N N . HIS A 1 260 ? 4.895 31.529 9.679 1.00 36.55 260 HIS A N 1
ATOM 1891 C CA . HIS A 1 260 ? 5.155 31.834 11.075 1.00 42.36 260 HIS A CA 1
ATOM 1892 C C . HIS A 1 260 ? 4.875 30.658 12.008 1.00 41.10 260 HIS A C 1
ATOM 1893 O O . HIS A 1 260 ? 5.546 30.537 13.045 1.00 38.41 260 HIS A O 1
ATOM 1900 N N . ALA A 1 261 ? 3.955 29.759 11.647 1.00 32.23 261 ALA A N 1
ATOM 1901 C CA . ALA A 1 261 ? 3.904 28.482 12.347 1.00 35.25 261 ALA A CA 1
ATOM 1902 C C . ALA A 1 261 ? 5.256 27.772 12.288 1.00 39.08 261 ALA A C 1
ATOM 1903 O O . ALA A 1 261 ? 5.708 27.218 13.296 1.00 43.11 261 ALA A O 1
ATOM 1905 N N . ARG A 1 262 ? 5.925 27.789 11.128 1.00 32.20 262 ARG A N 1
ATOM 1906 C CA . ARG A 1 262 ? 7.201 27.083 11.010 1.00 33.97 262 ARG A CA 1
ATOM 1907 C C . ARG A 1 262 ? 8.252 27.733 11.883 1.00 34.90 262 ARG A C 1
ATOM 1908 O O . ARG A 1 262 ? 9.056 27.044 12.532 1.00 33.24 262 ARG A O 1
ATOM 1916 N N . HIS A 1 263 ? 8.277 29.064 11.885 1.00 35.93 263 HIS A N 1
ATOM 1917 C CA . HIS A 1 263 ? 9.142 29.758 12.830 1.00 37.35 263 HIS A CA 1
ATOM 1918 C C . HIS A 1 263 ? 8.856 29.320 14.272 1.00 44.00 263 HIS A C 1
ATOM 1919 O O . HIS A 1 263 ? 9.787 29.049 15.041 1.00 46.24 263 HIS A O 1
ATOM 1926 N N . ASP A 1 264 ? 7.579 29.205 14.655 1.00 43.52 264 ASP A N 1
ATOM 1927 C CA . ASP A 1 264 ? 7.298 28.855 16.046 1.00 45.42 264 ASP A CA 1
ATOM 1928 C C . ASP A 1 264 ? 7.601 27.389 16.349 1.00 45.43 264 ASP A C 1
ATOM 1929 O O . ASP A 1 264 ? 7.824 27.043 17.514 1.00 48.22 264 ASP A O 1
ATOM 1934 N N . VAL A 1 265 ? 7.608 26.523 15.332 1.00 44.80 265 VAL A N 1
ATOM 1935 C CA . VAL A 1 265 ? 8.072 25.149 15.519 1.00 40.64 265 VAL A CA 1
ATOM 1936 C C . VAL A 1 265 ? 9.579 25.130 15.761 1.00 41.58 265 VAL A C 1
ATOM 1937 O O . VAL A 1 265 ? 10.063 24.484 16.697 1.00 47.06 265 VAL A O 1
ATOM 1941 N N . MET A 1 266 ? 10.342 25.840 14.916 1.00 41.44 266 MET A N 1
ATOM 1942 C CA . MET A 1 266 ? 11.799 25.811 15.021 1.00 43.30 266 MET A CA 1
ATOM 1943 C C . MET A 1 266 ? 12.312 26.492 16.296 1.00 46.29 266 MET A C 1
ATOM 1944 O O . MET A 1 266 ? 13.288 26.015 16.886 1.00 53.35 266 MET A O 1
ATOM 1949 N N . ASP A 1 267 ? 11.689 27.586 16.751 1.00 43.79 267 ASP A N 1
ATOM 1950 C CA . ASP A 1 267 ? 12.165 28.194 17.988 1.00 45.42 267 ASP A CA 1
ATOM 1951 C C . ASP A 1 267 ? 11.582 27.526 19.234 1.00 47.26 267 ASP A C 1
ATOM 1952 O O . ASP A 1 267 ? 11.820 28.024 20.339 1.00 43.86 267 ASP A O 1
ATOM 1957 N N . SER A 1 268 ? 10.740 26.501 19.076 1.00 43.96 268 SER A N 1
ATOM 1958 C CA . SER A 1 268 ? 10.249 25.675 20.203 1.00 44.48 268 SER A CA 1
ATOM 1959 C C . SER A 1 268 ? 11.186 24.481 20.527 1.00 40.93 268 SER A C 1
ATOM 1960 O O . SER A 1 268 ? 12.286 24.358 19.964 1.00 41.98 268 SER A O 1
ATOM 1963 N N . PRO B 1 6 ? 34.269 40.302 4.885 1.00 42.14 6 PRO B N 1
ATOM 1964 C CA . PRO B 1 6 ? 35.051 39.753 3.770 1.00 38.96 6 PRO B CA 1
ATOM 1965 C C . PRO B 1 6 ? 35.389 38.282 4.020 1.00 42.09 6 PRO B C 1
ATOM 1966 O O . PRO B 1 6 ? 36.358 37.995 4.725 1.00 43.57 6 PRO B O 1
ATOM 1970 N N . VAL B 1 7 ? 34.593 37.368 3.451 1.00 42.74 7 VAL B N 1
ATOM 1971 C CA . VAL B 1 7 ? 34.723 35.942 3.747 1.00 41.01 7 VAL B CA 1
ATOM 1972 C C . VAL B 1 7 ? 35.757 35.246 2.874 1.00 41.52 7 VAL B C 1
ATOM 1973 O O . VAL B 1 7 ? 36.189 34.133 3.211 1.00 37.76 7 VAL B O 1
ATOM 1977 N N . ASN B 1 8 ? 36.181 35.872 1.771 1.00 42.82 8 ASN B N 1
ATOM 1978 C CA . ASN B 1 8 ? 37.222 35.318 0.905 1.00 43.29 8 ASN B CA 1
ATOM 1979 C C . ASN B 1 8 ? 38.575 36.020 1.050 1.00 38.54 8 ASN B C 1
ATOM 1980 O O . ASN B 1 8 ? 39.496 35.723 0.282 1.00 36.23 8 ASN B O 1
ATOM 1985 N N . ARG B 1 9 ? 38.717 36.926 2.027 1.00 36.41 9 ARG B N 1
ATOM 1986 C CA . ARG B 1 9 ? 39.961 37.641 2.286 1.00 30.04 9 ARG B CA 1
ATOM 1987 C C . ARG B 1 9 ? 41.146 36.685 2.495 1.00 29.39 9 ARG B C 1
ATOM 1988 O O . ARG B 1 9 ? 40.968 35.515 2.850 1.00 27.43 9 ARG B O 1
ATOM 1996 N N . PRO B 1 10 ? 42.370 37.167 2.268 1.00 27.43 10 PRO B N 1
ATOM 1997 C CA . PRO B 1 10 ? 43.558 36.421 2.714 1.00 24.85 10 PRO B CA 1
ATOM 1998 C C . PRO B 1 10 ? 43.617 36.292 4.230 1.00 20.75 10 PRO B C 1
ATOM 1999 O O . PRO B 1 10 ? 43.284 37.227 4.950 1.00 22.62 10 PRO B O 1
ATOM 2003 N N . ARG B 1 11 ? 44.110 35.146 4.715 1.00 24.01 11 ARG B N 1
ATOM 2004 C CA . ARG B 1 11 ? 44.227 34.882 6.150 1.00 23.28 11 ARG B CA 1
ATOM 2005 C C . ARG B 1 11 ? 45.633 34.422 6.509 1.00 28.30 11 ARG B C 1
ATOM 2006 O O . ARG B 1 11 ? 46.221 33.581 5.808 1.00 32.61 11 ARG B O 1
ATOM 2014 N N . LEU B 1 12 ? 46.140 34.939 7.637 1.00 28.10 12 LEU B N 1
ATOM 2015 C CA . LEU B 1 12 ? 47.404 34.491 8.221 1.00 24.05 12 LEU B CA 1
ATOM 2016 C C . LEU B 1 12 ? 47.146 33.342 9.187 1.00 22.45 12 LEU B C 1
ATOM 2017 O O . LEU B 1 12 ? 46.460 33.524 10.197 1.00 26.78 12 LEU B O 1
ATOM 2022 N N . LEU B 1 13 ? 47.691 32.163 8.889 1.00 22.40 13 LEU B N 1
ATOM 2023 C CA . LEU B 1 13 ? 47.457 30.978 9.701 1.00 24.50 13 LEU B CA 1
ATOM 2024 C C . LEU B 1 13 ? 48.772 30.447 10.256 1.00 24.35 13 LEU B C 1
ATOM 2025 O O . LEU B 1 13 ? 49.847 30.642 9.679 1.00 22.04 13 LEU B O 1
ATOM 2030 N N . THR B 1 14 ? 48.649 29.682 11.334 1.00 22.52 14 THR B N 1
ATOM 2031 C CA . THR B 1 14 ? 49.771 29.129 12.065 1.00 26.85 14 THR B CA 1
ATOM 2032 C C . THR B 1 14 ? 49.900 27.641 11.782 1.00 27.18 14 THR B C 1
ATOM 2033 O O . THR B 1 14 ? 48.897 26.915 11.755 1.00 23.60 14 THR B O 1
ATOM 2037 N N . VAL B 1 15 ? 51.143 27.198 11.585 1.00 25.39 15 VAL B N 1
ATOM 2038 C CA . VAL B 1 15 ? 51.441 25.776 11.507 1.00 24.46 15 VAL B CA 1
ATOM 2039 C C . VAL B 1 15 ? 51.226 25.144 12.877 1.00 27.41 15 VAL B C 1
ATOM 2040 O O . VAL B 1 15 ? 51.952 25.425 13.837 1.00 30.55 15 VAL B O 1
ATOM 2044 N N . LYS B 1 16 ? 50.221 24.288 12.972 1.00 28.66 16 LYS B N 1
ATOM 2045 C CA . LYS B 1 16 ? 49.919 23.506 14.154 1.00 28.95 16 LYS B CA 1
ATOM 2046 C C . LYS B 1 16 ? 50.844 22.300 14.269 1.00 38.11 16 LYS B C 1
ATOM 2047 O O . LYS B 1 16 ? 51.537 22.150 15.279 1.00 36.64 16 LYS B O 1
ATOM 2053 N N . HIS B 1 17 ? 50.872 21.433 13.252 1.00 37.26 17 HIS B N 1
ATOM 2054 C CA . HIS B 1 17 ? 51.790 20.296 13.255 1.00 37.00 17 HIS B CA 1
ATOM 2055 C C . HIS B 1 17 ? 52.103 19.885 11.825 1.00 37.06 17 HIS B C 1
ATOM 2056 O O . HIS B 1 17 ? 51.402 20.260 10.882 1.00 41.66 17 HIS B O 1
ATOM 2063 N N . ILE B 1 18 ? 53.185 19.125 11.674 1.00 39.40 18 ILE B N 1
ATOM 2064 C CA . ILE B 1 18 ? 53.655 18.678 10.369 1.00 43.34 18 ILE B CA 1
ATOM 2065 C C . ILE B 1 18 ? 53.789 17.158 10.386 1.00 43.52 18 ILE B C 1
ATOM 2066 O O . ILE B 1 18 ? 54.040 16.550 11.432 1.00 44.99 18 ILE B O 1
ATOM 2071 N N . GLN B 1 19 ? 53.626 16.544 9.214 1.00 46.29 19 GLN B N 1
ATOM 2072 C CA . GLN B 1 19 ? 53.640 15.092 9.085 1.00 47.61 19 GLN B CA 1
ATOM 2073 C C . GLN B 1 19 ? 54.047 14.704 7.662 1.00 47.96 19 GLN B C 1
ATOM 2074 O O . GLN B 1 19 ? 53.622 15.338 6.691 1.00 49.15 19 GLN B O 1
ATOM 2080 N N . ASP B 1 20 ? 54.874 13.666 7.541 1.00 47.08 20 ASP B N 1
ATOM 2081 C CA . ASP B 1 20 ? 55.315 13.182 6.229 1.00 52.04 20 ASP B CA 1
ATOM 2082 C C . ASP B 1 20 ? 54.597 11.869 5.925 1.00 50.76 20 ASP B C 1
ATOM 2083 O O . ASP B 1 20 ? 55.117 10.776 6.164 1.00 55.36 20 ASP B O 1
ATOM 2088 N N . VAL B 1 21 ? 53.371 11.989 5.406 1.00 49.51 21 VAL B N 1
ATOM 2089 C CA . VAL B 1 21 ? 52.587 10.817 5.022 1.00 55.59 21 VAL B CA 1
ATOM 2090 C C . VAL B 1 21 ? 53.391 9.924 4.089 1.00 54.17 21 VAL B C 1
ATOM 2091 O O . VAL B 1 21 ? 53.260 8.697 4.112 1.00 46.32 21 VAL B O 1
ATOM 2095 N N . SER B 1 22 ? 54.269 10.520 3.305 1.00 51.91 22 SER B N 1
ATOM 2096 C CA . SER B 1 22 ? 55.102 9.861 2.318 1.00 45.71 22 SER B CA 1
ATOM 2097 C C . SER B 1 22 ? 56.483 10.493 2.404 1.00 51.17 22 SER B C 1
ATOM 2098 O O . SER B 1 22 ? 56.648 11.550 3.022 1.00 51.62 22 SER B O 1
ATOM 2101 N N . PRO B 1 23 ? 57.496 9.861 1.807 1.00 48.37 23 PRO B N 1
ATOM 2102 C CA . PRO B 1 23 ? 58.841 10.465 1.837 1.00 52.92 23 PRO B CA 1
ATOM 2103 C C . PRO B 1 23 ? 58.901 11.835 1.177 1.00 48.25 23 PRO B C 1
ATOM 2104 O O . PRO B 1 23 ? 59.579 12.727 1.691 1.00 51.30 23 PRO B O 1
ATOM 2108 N N . HIS B 1 24 ? 58.187 12.041 0.069 1.00 44.65 24 HIS B N 1
ATOM 2109 C CA . HIS B 1 24 ? 58.140 13.332 -0.609 1.00 49.34 24 HIS B CA 1
ATOM 2110 C C . HIS B 1 24 ? 56.728 13.919 -0.617 1.00 44.69 24 HIS B C 1
ATOM 2111 O O . HIS B 1 24 ? 56.319 14.556 -1.593 1.00 37.85 24 HIS B O 1
ATOM 2118 N N . LEU B 1 25 ? 55.976 13.720 0.467 1.00 40.51 25 LEU B N 1
ATOM 2119 C CA . LEU B 1 25 ? 54.649 14.319 0.618 1.00 44.03 25 LEU B CA 1
ATOM 2120 C C . LEU B 1 25 ? 54.472 14.710 2.080 1.00 43.10 25 LEU B C 1
ATOM 2121 O O . LEU B 1 25 ? 54.301 13.844 2.951 1.00 42.74 25 LEU B O 1
ATOM 2126 N N . ARG B 1 26 ? 54.507 16.012 2.349 1.00 39.94 26 ARG B N 1
ATOM 2127 C CA . ARG B 1 26 ? 54.473 16.511 3.721 1.00 42.73 26 ARG B CA 1
ATOM 2128 C C . ARG B 1 26 ? 53.149 17.215 3.997 1.00 40.39 26 ARG B C 1
ATOM 2129 O O . ARG B 1 26 ? 52.818 18.192 3.313 1.00 38.06 26 ARG B O 1
ATOM 2137 N N . ARG B 1 27 ? 52.406 16.733 5.000 1.00 35.07 27 ARG B N 1
ATOM 2138 C CA . ARG B 1 27 ? 51.116 17.319 5.351 1.00 36.72 27 ARG B CA 1
ATOM 2139 C C . ARG B 1 27 ? 51.318 18.348 6.455 1.00 37.66 27 ARG B C 1
ATOM 2140 O O . ARG B 1 27 ? 51.678 17.994 7.580 1.00 41.43 27 ARG B O 1
ATOM 2148 N N . ILE B 1 28 ? 51.067 19.613 6.141 1.00 32.20 28 ILE B N 1
ATOM 2149 C CA . ILE B 1 28 ? 51.183 20.706 7.098 1.00 33.87 28 ILE B CA 1
ATOM 2150 C C . ILE B 1 28 ? 49.781 21.110 7.539 1.00 29.25 28 ILE B C 1
ATOM 2151 O O . ILE B 1 28 ? 48.918 21.440 6.709 1.00 32.22 28 ILE B O 1
ATOM 2156 N N . CYS B 1 29 ? 49.531 21.049 8.837 1.00 29.41 29 CYS B N 1
ATOM 2157 C CA . CYS B 1 29 ? 48.231 21.442 9.354 1.00 30.96 29 CYS B CA 1
ATOM 2158 C C . CYS B 1 29 ? 48.304 22.894 9.818 1.00 33.01 29 CYS B C 1
ATOM 2159 O O . CYS B 1 29 ? 49.272 23.301 10.464 1.00 33.63 29 CYS B O 1
ATOM 2162 N N . LEU B 1 30 ? 47.291 23.672 9.472 1.00 28.52 30 LEU B N 1
ATOM 2163 C CA . LEU B 1 30 ? 47.257 25.094 9.715 1.00 22.77 30 LEU B CA 1
ATOM 2164 C C . LEU B 1 30 ? 46.002 25.428 10.496 1.00 26.85 30 LEU B C 1
ATOM 2165 O O . LEU B 1 30 ? 44.967 24.780 10.341 1.00 27.61 30 LEU B O 1
ATOM 2170 N N . THR B 1 31 ? 46.102 26.453 11.332 1.00 29.49 31 THR B N 1
ATOM 2171 C CA . THR B 1 31 ? 45.020 26.789 12.239 1.00 27.96 31 THR B CA 1
ATOM 2172 C C . THR B 1 31 ? 44.989 28.292 12.468 1.00 24.72 31 THR B C 1
ATOM 2173 O O . THR B 1 31 ? 45.990 28.993 12.299 1.00 26.30 31 THR B O 1
ATOM 2177 N N . SER B 1 32 ? 43.828 28.769 12.843 1.00 25.24 32 SER B N 1
ATOM 2178 C CA . SER B 1 32 ? 43.583 30.164 13.175 1.00 29.19 32 SER B CA 1
ATOM 2179 C C . SER B 1 32 ? 42.116 30.330 13.532 1.00 28.98 32 SER B C 1
ATOM 2180 O O . SER B 1 32 ? 41.253 29.698 12.909 1.00 29.43 32 SER B O 1
ATOM 2183 N N . PRO B 1 33 ? 41.786 31.161 14.518 1.00 25.04 33 PRO B N 1
ATOM 2184 C CA . PRO B 1 33 ? 40.377 31.480 14.741 1.00 27.47 33 PRO B CA 1
ATOM 2185 C C . PRO B 1 33 ? 39.693 32.035 13.508 1.00 26.15 33 PRO B C 1
ATOM 2186 O O . PRO B 1 33 ? 38.463 31.944 13.416 1.00 28.55 33 PRO B O 1
ATOM 2190 N N . GLU B 1 34 ? 40.447 32.589 12.553 1.00 29.93 34 GLU B N 1
ATOM 2191 C CA . GLU B 1 34 ? 39.885 33.150 11.329 1.00 28.79 34 GLU B CA 1
ATOM 2192 C C . GLU B 1 34 ? 39.414 32.083 10.345 1.00 30.57 34 GLU B C 1
ATOM 2193 O O . GLU B 1 34 ? 38.854 32.437 9.298 1.00 32.07 34 GLU B O 1
ATOM 2199 N N . LEU B 1 35 ? 39.619 30.793 10.642 1.00 28.31 35 LEU B N 1
ATOM 2200 C CA . LEU B 1 35 ? 39.054 29.743 9.800 1.00 29.46 35 LEU B CA 1
ATOM 2201 C C . LEU B 1 35 ? 37.564 29.543 10.028 1.00 29.60 35 LEU B C 1
ATOM 2202 O O . LEU B 1 35 ? 36.924 28.827 9.255 1.00 31.17 35 LEU B O 1
ATOM 2207 N N . ALA B 1 36 ? 36.993 30.187 11.043 1.00 32.94 36 ALA B N 1
ATOM 2208 C CA . ALA B 1 36 ? 35.623 29.880 11.430 1.00 33.52 36 ALA B CA 1
ATOM 2209 C C . ALA B 1 36 ? 34.645 30.239 10.320 1.00 34.38 36 ALA B C 1
ATOM 2210 O O . ALA B 1 36 ? 33.655 29.529 10.107 1.00 37.96 36 ALA B O 1
ATOM 2212 N N . ASP B 1 37 ? 34.914 31.328 9.591 1.00 36.09 37 ASP B N 1
ATOM 2213 C CA . ASP B 1 37 ? 34.069 31.770 8.489 1.00 29.08 37 ASP B CA 1
ATOM 2214 C C . ASP B 1 37 ? 34.713 31.522 7.137 1.00 35.28 37 ASP B C 1
ATOM 2215 O O . ASP B 1 37 ? 34.344 32.174 6.156 1.00 41.47 37 ASP B O 1
ATOM 2220 N N . TYR B 1 38 ? 35.667 30.599 7.065 1.00 33.12 38 TYR B N 1
ATOM 2221 C CA . TYR B 1 38 ? 36.267 30.262 5.787 1.00 32.05 38 TYR B CA 1
ATOM 2222 C C . TYR B 1 38 ? 35.212 29.631 4.882 1.00 34.07 38 TYR B C 1
ATOM 2223 O O . TYR B 1 38 ? 34.444 28.779 5.331 1.00 34.41 38 TYR B O 1
ATOM 2232 N N . PRO B 1 39 ? 35.137 30.030 3.608 1.00 36.92 39 PRO B N 1
ATOM 2233 C CA . PRO B 1 39 ? 34.154 29.497 2.652 1.00 32.54 39 PRO B CA 1
ATOM 2234 C C . PRO B 1 39 ? 34.160 27.985 2.595 1.00 33.28 39 PRO B C 1
ATOM 2235 O O . PRO B 1 39 ? 35.201 27.445 2.228 1.00 33.16 39 PRO B O 1
ATOM 2239 N N . GLY B 1 43 ? 35.899 18.754 -0.194 1.00 48.85 43 GLY B N 1
ATOM 2240 C CA . GLY B 1 43 ? 35.555 18.967 -1.589 1.00 50.62 43 GLY B CA 1
ATOM 2241 C C . GLY B 1 43 ? 36.770 18.983 -2.506 1.00 59.39 43 GLY B C 1
ATOM 2242 O O . GLY B 1 43 ? 36.714 18.469 -3.640 1.00 59.05 43 GLY B O 1
ATOM 2243 N N . GLY B 1 44 ? 37.872 19.568 -2.012 1.00 55.89 44 GLY B N 1
ATOM 2244 C CA . GLY B 1 44 ? 39.110 19.692 -2.768 1.00 44.39 44 GLY B CA 1
ATOM 2245 C C . GLY B 1 44 ? 39.209 20.888 -3.710 1.00 52.77 44 GLY B C 1
ATOM 2246 O O . GLY B 1 44 ? 39.262 20.711 -4.936 1.00 57.93 44 GLY B O 1
ATOM 2247 N N . ALA B 1 45 ? 39.244 22.105 -3.154 1.00 42.54 45 ALA B N 1
ATOM 2248 C CA . ALA B 1 45 ? 39.499 23.340 -3.883 1.00 30.45 45 ALA B CA 1
ATOM 2249 C C . ALA B 1 45 ? 40.998 23.659 -3.926 1.00 32.29 45 ALA B C 1
ATOM 2250 O O . ALA B 1 45 ? 41.817 23.059 -3.224 1.00 27.46 45 ALA B O 1
ATOM 2252 N N . HIS B 1 46 ? 41.366 24.629 -4.759 1.00 33.45 46 HIS B N 1
ATOM 2253 C CA . HIS B 1 46 ? 42.739 25.110 -4.778 1.00 29.59 46 HIS B CA 1
ATOM 2254 C C . HIS B 1 46 ? 42.794 26.529 -4.228 1.00 27.70 46 HIS B C 1
ATOM 2255 O O . HIS B 1 46 ? 41.869 27.331 -4.403 1.00 30.64 46 HIS B O 1
ATOM 2262 N N . ILE B 1 47 ? 43.886 26.817 -3.535 1.00 25.84 47 ILE B N 1
ATOM 2263 C CA . ILE B 1 47 ? 44.161 28.134 -2.979 1.00 25.63 47 ILE B CA 1
ATOM 2264 C C . ILE B 1 47 ? 45.491 28.613 -3.538 1.00 32.15 47 ILE B C 1
ATOM 2265 O O . ILE B 1 47 ? 46.260 27.850 -4.126 1.00 28.28 47 ILE B O 1
ATOM 2270 N N . LYS B 1 48 ? 45.769 29.893 -3.325 1.00 31.69 48 LYS B N 1
ATOM 2271 C CA . LYS B 1 48 ? 47.123 30.405 -3.461 1.00 30.23 48 LYS B CA 1
ATOM 2272 C C . LYS B 1 48 ? 47.700 30.585 -2.062 1.00 30.54 48 LYS B C 1
ATOM 2273 O O . LYS B 1 48 ? 47.087 31.252 -1.217 1.00 29.74 48 LYS B O 1
ATOM 2279 N N . ILE B 1 49 ? 48.850 29.943 -1.795 1.00 23.79 49 ILE B N 1
ATOM 2280 C CA . ILE B 1 49 ? 49.636 30.295 -0.619 1.00 28.53 49 ILE B CA 1
ATOM 2281 C C . ILE B 1 49 ? 50.466 31.528 -0.955 1.00 30.17 49 ILE B C 1
ATOM 2282 O O . ILE B 1 49 ? 50.934 31.695 -2.094 1.00 28.78 49 ILE B O 1
ATOM 2287 N N . MET B 1 50 ? 50.623 32.407 0.037 1.00 28.54 50 MET B N 1
ATOM 2288 C CA . MET B 1 50 ? 51.329 33.677 -0.106 1.00 31.61 50 MET B CA 1
ATOM 2289 C C . MET B 1 50 ? 52.546 33.664 0.811 1.00 28.68 50 MET B C 1
ATOM 2290 O O . MET B 1 50 ? 52.409 33.648 2.038 1.00 30.60 50 MET B O 1
ATOM 2295 N N . LEU B 1 51 ? 53.729 33.679 0.219 1.00 32.42 51 LEU B N 1
ATOM 2296 C CA . LEU B 1 51 ? 55.001 33.606 0.922 1.00 31.10 51 LEU B CA 1
ATOM 2297 C C . LEU B 1 51 ? 55.745 34.949 0.885 1.00 27.77 51 LEU B C 1
ATOM 2298 O O . LEU B 1 51 ? 55.646 35.707 -0.093 1.00 24.88 51 LEU B O 1
ATOM 2303 N N . PRO B 1 52 ? 56.506 35.263 1.933 1.00 26.61 52 PRO B N 1
ATOM 2304 C CA . PRO B 1 52 ? 57.298 36.497 1.923 1.00 27.78 52 PRO B CA 1
ATOM 2305 C C . PRO B 1 52 ? 58.386 36.476 0.853 1.00 26.99 52 PRO B C 1
ATOM 2306 O O . PRO B 1 52 ? 59.026 35.449 0.599 1.00 25.11 52 PRO B O 1
ATOM 2310 N N . GLN B 1 53 ? 58.600 37.639 0.232 1.00 22.58 53 GLN B N 1
ATOM 2311 C CA . GLN B 1 53 ? 59.748 37.814 -0.641 1.00 27.27 53 GLN B CA 1
ATOM 2312 C C . GLN B 1 53 ? 61.040 37.656 0.146 1.00 26.11 53 GLN B C 1
ATOM 2313 O O . GLN B 1 53 ? 61.057 37.838 1.368 1.00 24.50 53 GLN B O 1
ATOM 2319 N N . PRO B 1 54 ? 62.145 37.344 -0.536 1.00 30.05 54 PRO B N 1
ATOM 2320 C CA . PRO B 1 54 ? 63.472 37.353 0.127 1.00 32.55 54 PRO B CA 1
ATOM 2321 C C . PRO B 1 54 ? 63.765 38.699 0.792 1.00 32.76 54 PRO B C 1
ATOM 2322 O O . PRO B 1 54 ? 63.688 39.763 0.162 1.00 28.69 54 PRO B O 1
ATOM 2326 N N . GLY B 1 55 ? 64.073 38.645 2.094 1.00 30.39 55 GLY B N 1
ATOM 2327 C CA . GLY B 1 55 ? 64.245 39.829 2.910 1.00 26.90 55 GLY B CA 1
ATOM 2328 C C . GLY B 1 55 ? 63.084 40.155 3.830 1.00 25.90 55 GLY B C 1
ATOM 2329 O O . GLY B 1 55 ? 63.294 40.853 4.827 1.00 23.68 55 GLY B O 1
ATOM 2330 N N . GLN B 1 56 ? 61.868 39.706 3.538 1.00 27.88 56 GLN B N 1
ATOM 2331 C CA . GLN B 1 56 ? 60.742 40.025 4.403 1.00 22.21 56 GLN B CA 1
ATOM 2332 C C . GLN B 1 56 ? 60.631 39.020 5.530 1.00 24.89 56 GLN B C 1
ATOM 2333 O O . GLN B 1 56 ? 60.984 37.848 5.383 1.00 26.54 56 GLN B O 1
ATOM 2339 N N . ALA B 1 57 ? 60.164 39.520 6.671 1.00 26.43 57 ALA B N 1
ATOM 2340 C CA . ALA B 1 57 ? 59.886 38.691 7.832 1.00 28.85 57 ALA B CA 1
ATOM 2341 C C . ALA B 1 57 ? 58.632 37.846 7.630 1.00 31.43 57 ALA B C 1
ATOM 2342 O O . ALA B 1 57 ? 58.539 36.742 8.178 1.00 33.62 57 ALA B O 1
ATOM 2344 N N . HIS B 1 58 ? 57.665 38.348 6.859 1.00 21.81 58 HIS B N 1
ATOM 2345 C CA . HIS B 1 58 ? 56.366 37.701 6.716 1.00 22.98 58 HIS B CA 1
ATOM 2346 C C . HIS B 1 58 ? 55.686 38.276 5.472 1.00 25.53 58 HIS B C 1
ATOM 2347 O O . HIS B 1 58 ? 56.064 39.333 4.965 1.00 24.27 58 HIS B O 1
ATOM 2354 N N . ALA B 1 59 ? 54.673 37.574 4.979 1.00 29.30 59 ALA B N 1
ATOM 2355 C CA . ALA B 1 59 ? 53.971 38.075 3.803 1.00 30.23 59 ALA B CA 1
ATOM 2356 C C . ALA B 1 59 ? 53.244 39.370 4.142 1.00 28.73 59 ALA B C 1
ATOM 2357 O O . ALA B 1 59 ? 52.652 39.506 5.214 1.00 28.13 59 ALA B O 1
ATOM 2359 N N . VAL B 1 60 ? 53.286 40.323 3.219 1.00 25.79 60 VAL B N 1
ATOM 2360 C CA . VAL B 1 60 ? 52.624 41.604 3.388 1.00 25.24 60 VAL B CA 1
ATOM 2361 C C . VAL B 1 60 ? 51.338 41.554 2.584 1.00 31.53 60 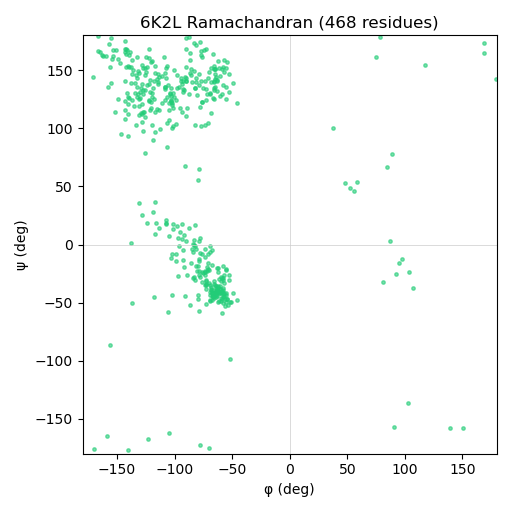VAL B C 1
ATOM 2362 O O . VAL B 1 60 ? 51.354 41.742 1.366 1.00 35.73 60 VAL B O 1
ATOM 2366 N N . LEU B 1 61 ? 50.231 41.348 3.260 1.00 36.48 61 LEU B N 1
ATOM 2367 C CA . LEU B 1 61 ? 48.898 41.279 2.685 1.00 31.69 61 LEU B CA 1
ATOM 2368 C C . LEU B 1 61 ? 48.291 42.675 2.561 1.00 37.25 61 LEU B C 1
ATOM 2369 O O . LEU B 1 61 ? 48.625 43.587 3.335 1.00 34.88 61 LEU B O 1
ATOM 2374 N N . PRO B 1 62 ? 47.403 42.871 1.580 1.00 40.87 62 PRO B N 1
ATOM 2375 C CA . PRO B 1 62 ? 46.662 44.135 1.430 1.00 43.76 62 PRO B CA 1
ATOM 2376 C C . PRO B 1 62 ? 45.383 44.140 2.268 1.00 34.94 62 PRO B C 1
ATOM 2377 O O . PRO B 1 62 ? 45.147 45.101 2.989 1.00 31.07 62 PRO B O 1
ATOM 2381 N N . PRO B 1 74 ? 52.880 48.610 -3.369 1.00 35.18 74 PRO B N 1
ATOM 2382 C CA . PRO B 1 74 ? 52.425 47.337 -3.924 1.00 35.55 74 PRO B CA 1
ATOM 2383 C C . PRO B 1 74 ? 53.598 46.502 -4.424 1.00 38.68 74 PRO B C 1
ATOM 2384 O O . PRO B 1 74 ? 53.402 45.399 -4.941 1.00 39.14 74 PRO B O 1
ATOM 2388 N N . SER B 1 75 ? 54.815 47.018 -4.273 1.00 30.48 75 SER B N 1
ATOM 2389 C CA . SER B 1 75 ? 55.973 46.202 -4.610 1.00 36.59 75 SER B CA 1
ATOM 2390 C C . SER B 1 75 ? 56.366 45.248 -3.482 1.00 38.38 75 SER B C 1
ATOM 2391 O O . SER B 1 75 ? 57.327 44.481 -3.638 1.00 34.97 75 SER B O 1
ATOM 2394 N N . GLN B 1 76 ? 55.652 45.285 -2.352 1.00 39.64 76 GLN B N 1
ATOM 2395 C CA . GLN B 1 76 ? 55.874 44.386 -1.227 1.00 35.13 76 GLN B CA 1
ATOM 2396 C C . GLN B 1 76 ? 54.980 43.159 -1.277 1.00 31.01 76 GLN B C 1
ATOM 2397 O O . GLN B 1 76 ? 55.018 42.345 -0.348 1.00 31.73 76 GLN B O 1
ATOM 2403 N N . ARG B 1 77 ? 54.209 43.003 -2.352 1.00 33.86 77 ARG B N 1
ATOM 2404 C CA . ARG B 1 77 ? 53.279 41.891 -2.485 1.00 32.95 77 ARG B CA 1
ATOM 2405 C C . ARG B 1 77 ? 54.006 40.551 -2.361 1.00 31.78 77 ARG B C 1
ATOM 2406 O O . ARG B 1 77 ? 55.181 40.435 -2.728 1.00 31.59 77 ARG B O 1
ATOM 2414 N N . PRO B 1 78 ? 53.345 39.528 -1.837 1.00 33.60 78 PRO B N 1
ATOM 2415 C CA . PRO B 1 78 ? 54.024 38.245 -1.603 1.00 29.12 78 PRO B CA 1
ATOM 2416 C C . PRO B 1 78 ? 54.193 37.455 -2.891 1.00 31.39 78 PRO B C 1
ATOM 2417 O O . PRO B 1 78 ? 53.605 37.784 -3.927 1.00 31.31 78 PRO B O 1
ATOM 2421 N N . ILE B 1 79 ? 55.038 36.415 -2.819 1.00 24.29 79 ILE B N 1
ATOM 2422 C CA . ILE B 1 79 ? 55.142 35.428 -3.892 1.00 28.18 79 ILE B CA 1
ATOM 2423 C C . ILE B 1 79 ? 54.017 34.410 -3.729 1.00 33.86 79 ILE B C 1
ATOM 2424 O O . ILE B 1 79 ? 53.748 33.926 -2.622 1.00 34.41 79 ILE B O 1
ATOM 2429 N N . MET B 1 80 ? 53.348 34.082 -4.821 1.00 32.50 80 MET B N 1
ATOM 2430 C CA . MET B 1 80 ? 52.168 33.243 -4.742 1.00 30.40 80 MET B CA 1
ATOM 2431 C C . MET B 1 80 ? 52.402 31.923 -5.451 1.00 37.19 80 MET B C 1
ATOM 2432 O O . MET B 1 80 ? 53.093 31.865 -6.478 1.00 36.06 80 MET B O 1
ATOM 2437 N N . ARG B 1 81 ? 51.858 30.855 -4.863 1.00 33.33 81 ARG B N 1
ATOM 2438 C CA . ARG B 1 81 ? 51.841 29.552 -5.518 1.00 36.59 81 ARG B CA 1
ATOM 2439 C C . ARG B 1 81 ? 50.468 28.923 -5.341 1.00 36.76 81 ARG B C 1
ATOM 2440 O O . ARG B 1 81 ? 49.784 29.181 -4.352 1.00 35.19 81 ARG B O 1
ATOM 2448 N N . THR B 1 82 ? 50.051 28.104 -6.303 1.00 35.03 82 THR B N 1
ATOM 2449 C CA . THR B 1 82 ? 48.748 27.449 -6.196 1.00 33.45 82 THR B CA 1
ATOM 2450 C C . THR B 1 82 ? 48.927 26.071 -5.562 1.00 28.81 82 THR B C 1
ATOM 2451 O O . THR B 1 82 ? 49.894 25.366 -5.857 1.00 26.17 82 THR B O 1
ATOM 2455 N N . PHE B 1 83 ? 48.015 25.717 -4.655 1.00 27.72 83 PHE B N 1
ATOM 2456 C CA . PHE B 1 83 ? 48.055 24.461 -3.913 1.00 27.61 83 PHE B CA 1
ATOM 2457 C C . PHE B 1 83 ? 46.639 23.933 -3.731 1.00 25.91 83 PHE B C 1
ATOM 2458 O O . PHE B 1 83 ? 45.653 24.589 -4.076 1.00 27.71 83 PHE B O 1
ATOM 2466 N N . THR B 1 84 ? 46.551 22.738 -3.163 1.00 23.58 84 THR B N 1
ATOM 2467 C CA . THR B 1 84 ? 45.280 22.050 -2.956 1.00 26.11 84 THR B CA 1
ATOM 2468 C C . THR B 1 84 ? 44.926 22.040 -1.466 1.00 23.15 84 THR B C 1
ATOM 2469 O O . THR B 1 84 ? 45.774 21.750 -0.612 1.00 19.86 84 THR B O 1
ATOM 2473 N N . ILE B 1 85 ? 43.678 22.370 -1.152 1.00 19.33 85 ILE B N 1
ATOM 2474 C CA . ILE B 1 85 ? 43.170 22.173 0.204 1.00 23.54 85 ILE B CA 1
ATOM 2475 C C . ILE B 1 85 ? 42.958 20.676 0.380 1.00 20.71 85 ILE B C 1
ATOM 2476 O O . ILE B 1 85 ? 41.984 20.117 -0.126 1.00 28.14 85 ILE B O 1
ATOM 2481 N N . ARG B 1 86 ? 43.882 20.021 1.081 1.00 19.63 86 ARG B N 1
ATOM 2482 C CA . ARG B 1 86 ? 43.779 18.579 1.276 1.00 24.19 86 ARG B CA 1
ATOM 2483 C C . ARG B 1 86 ? 42.576 18.212 2.147 1.00 28.41 86 ARG B C 1
ATOM 2484 O O . ARG B 1 86 ? 41.844 17.269 1.832 1.00 32.73 86 ARG B O 1
ATOM 2492 N N . ALA B 1 87 ? 42.362 18.932 3.247 1.00 23.25 87 ALA B N 1
ATOM 2493 C CA . ALA B 1 87 ? 41.246 18.667 4.148 1.00 25.82 87 ALA B CA 1
ATOM 2494 C C . ALA B 1 87 ? 40.939 19.946 4.901 1.00 24.30 87 ALA B C 1
ATOM 2495 O O . ALA B 1 87 ? 41.820 20.788 5.075 1.00 25.62 87 ALA B O 1
ATOM 2497 N N . PHE B 1 88 ? 39.687 20.103 5.325 1.00 22.80 88 PHE B N 1
ATOM 2498 C CA . PHE B 1 88 ? 39.294 21.296 6.079 1.00 28.35 88 PHE B CA 1
ATOM 2499 C C . PHE B 1 88 ? 38.292 20.884 7.142 1.00 28.39 88 PHE B C 1
ATOM 2500 O O . PHE B 1 88 ? 37.186 20.438 6.821 1.00 32.61 88 PHE B O 1
ATOM 2508 N N . ARG B 1 89 ? 38.684 21.048 8.402 1.00 32.89 89 ARG B N 1
ATOM 2509 C CA . ARG B 1 89 ? 37.872 20.722 9.568 1.00 31.46 89 ARG B CA 1
ATOM 2510 C C . ARG B 1 89 ? 37.532 22.035 10.267 1.00 30.50 89 ARG B C 1
ATOM 2511 O O . ARG B 1 89 ? 38.355 22.583 11.006 1.00 32.65 89 ARG B O 1
ATOM 2519 N N . ARG B 1 90 ? 36.323 22.542 10.015 1.00 33.15 90 ARG B N 1
ATOM 2520 C CA . ARG B 1 90 ? 35.907 23.822 10.580 1.00 36.35 90 ARG B CA 1
ATOM 2521 C C . ARG B 1 90 ? 35.827 23.772 12.100 1.00 39.34 90 ARG B C 1
ATOM 2522 O O . ARG B 1 90 ? 36.255 24.709 12.787 1.00 40.64 90 ARG B O 1
ATOM 2530 N N . GLU B 1 91 ? 35.258 22.696 12.648 1.00 46.78 91 GLU B N 1
ATOM 2531 C CA . GLU B 1 91 ? 35.051 22.647 14.092 1.00 47.24 91 GLU B CA 1
ATOM 2532 C C . GLU B 1 91 ? 36.381 22.662 14.826 1.00 41.56 91 GLU B C 1
ATOM 2533 O O . GLU B 1 91 ? 36.527 23.351 15.841 1.00 46.91 91 GLU B O 1
ATOM 2539 N N . ALA B 1 92 ? 37.373 21.947 14.302 1.00 34.55 92 ALA B N 1
ATOM 2540 C CA . ALA B 1 92 ? 38.708 21.946 14.890 1.00 34.99 92 ALA B CA 1
ATOM 2541 C C . ALA B 1 92 ? 39.572 23.128 14.445 1.00 36.64 92 ALA B C 1
ATOM 2542 O O . ALA B 1 92 ? 40.749 23.173 14.821 1.00 32.87 92 ALA B O 1
ATOM 2544 N N . LEU B 1 93 ? 39.030 24.067 13.656 1.00 32.07 93 LEU B N 1
ATOM 2545 C CA . LEU B 1 93 ? 39.790 25.183 13.084 1.00 30.40 93 LEU B CA 1
ATOM 2546 C C . LEU B 1 93 ? 41.098 24.720 12.424 1.00 34.81 93 LEU B C 1
ATOM 2547 O O . LEU B 1 93 ? 42.183 25.245 12.699 1.00 34.90 93 LEU B O 1
ATOM 2552 N N . GLU B 1 94 ? 40.994 23.744 11.513 1.00 28.02 94 GLU B N 1
ATOM 2553 C CA . GLU B 1 94 ? 42.182 23.132 10.929 1.00 31.38 94 GLU B CA 1
ATOM 2554 C C . GLU B 1 94 ? 42.070 22.987 9.416 1.00 29.31 94 GLU B C 1
ATOM 2555 O O . GLU B 1 94 ? 41.017 22.620 8.883 1.00 26.63 94 GLU B O 1
ATOM 2561 N N . LEU B 1 95 ? 43.172 23.273 8.731 1.00 22.14 95 LEU B N 1
ATOM 2562 C CA . LEU B 1 95 ? 43.255 23.160 7.286 1.00 24.20 95 LEU B CA 1
ATOM 2563 C C . LEU B 1 95 ? 44.560 22.458 6.910 1.00 27.41 95 LEU B C 1
ATOM 2564 O O . LEU B 1 95 ? 45.627 22.844 7.383 1.00 31.60 95 LEU B O 1
ATOM 2569 N N . ASP B 1 96 ? 44.488 21.437 6.054 1.00 31.22 96 ASP B N 1
ATOM 2570 C CA . ASP B 1 96 ? 45.632 20.589 5.723 1.00 27.10 96 ASP B CA 1
ATOM 2571 C C . ASP B 1 96 ? 46.109 20.866 4.305 1.00 27.86 96 ASP B C 1
ATOM 2572 O O . ASP B 1 96 ? 45.296 20.981 3.383 1.00 25.56 96 ASP B O 1
ATOM 2577 N N . ILE B 1 97 ? 47.425 20.974 4.124 1.00 29.58 97 ILE B N 1
ATOM 2578 C CA . ILE B 1 97 ? 48.007 21.152 2.794 1.00 25.78 97 ILE B CA 1
ATOM 2579 C C . ILE B 1 97 ? 49.153 20.168 2.649 1.00 27.83 97 ILE B C 1
ATOM 2580 O O . ILE B 1 97 ? 50.015 20.082 3.528 1.00 27.88 97 ILE B O 1
ATOM 2585 N N . ASP B 1 98 ? 49.157 19.417 1.556 1.00 29.67 98 ASP B N 1
ATOM 2586 C CA . ASP B 1 98 ? 50.218 18.458 1.280 1.00 28.48 98 ASP B CA 1
ATOM 2587 C C . ASP B 1 98 ? 51.187 19.048 0.267 1.00 30.72 98 ASP B C 1
ATOM 2588 O O . ASP B 1 98 ? 50.774 19.559 -0.785 1.00 31.37 98 ASP B O 1
ATOM 2593 N N . PHE B 1 99 ? 52.473 18.974 0.592 1.00 34.23 99 PHE B N 1
ATOM 2594 C CA . PHE B 1 99 ? 53.529 19.559 -0.218 1.00 37.91 99 PHE B CA 1
ATOM 2595 C C . PHE B 1 99 ? 54.311 18.446 -0.892 1.00 32.10 99 PHE B C 1
ATOM 2596 O O . PHE B 1 99 ? 54.808 17.529 -0.213 1.00 33.27 99 PHE B O 1
ATOM 2604 N N . ALA B 1 100 ? 54.385 18.522 -2.222 1.00 27.22 100 ALA B N 1
ATOM 2605 C CA . ALA B 1 100 ? 55.131 17.553 -3.023 1.00 37.67 100 ALA B CA 1
ATOM 2606 C C . ALA B 1 100 ? 56.601 17.963 -3.011 1.00 44.84 100 ALA B C 1
ATOM 2607 O O . ALA B 1 100 ? 57.006 18.887 -3.723 1.00 47.63 100 ALA B O 1
ATOM 2609 N N . LEU B 1 101 ? 57.406 17.258 -2.212 1.00 44.71 101 LEU B N 1
ATOM 2610 C CA . LEU B 1 101 ? 58.775 17.683 -1.929 1.00 47.46 101 LEU B CA 1
ATOM 2611 C C . LEU B 1 101 ? 59.677 17.549 -3.158 1.00 49.17 101 LEU B C 1
ATOM 2612 O O . LEU B 1 101 ? 59.704 16.507 -3.817 1.00 48.86 101 LEU B O 1
ATOM 2617 N N . HIS B 1 102 ? 60.412 18.618 -3.464 1.00 49.63 102 HIS B N 1
ATOM 2618 C CA . HIS B 1 102 ? 61.375 18.638 -4.563 1.00 54.72 102 HIS B CA 1
ATOM 2619 C C . HIS B 1 102 ? 62.438 19.707 -4.295 1.00 46.86 102 HIS B C 1
ATOM 2620 O O . HIS B 1 102 ? 63.561 19.394 -3.904 1.00 55.12 102 HIS B O 1
ATOM 2627 N N . GLY B 1 106 ? 62.521 26.303 -5.705 1.00 40.58 106 GLY B N 1
ATOM 2628 C CA . GLY B 1 106 ? 61.444 27.277 -5.610 1.00 46.07 106 GLY B CA 1
ATOM 2629 C C . GLY B 1 106 ? 61.074 27.722 -4.191 1.00 48.11 106 GLY B C 1
ATOM 2630 O O . GLY B 1 106 ? 61.411 27.040 -3.208 1.00 45.99 106 GLY B O 1
ATOM 2631 N N . PRO B 1 107 ? 60.375 28.867 -4.085 1.00 45.84 107 PRO B N 1
ATOM 2632 C CA . PRO B 1 107 ? 59.977 29.377 -2.751 1.00 37.12 107 PRO B CA 1
ATOM 2633 C C . PRO B 1 107 ? 59.059 28.447 -1.962 1.00 42.89 107 PRO B C 1
ATOM 2634 O O . PRO B 1 107 ? 59.235 28.298 -0.741 1.00 48.09 107 PRO B O 1
ATOM 2638 N N . ALA B 1 108 ? 58.068 27.830 -2.621 1.00 39.39 108 ALA B N 1
ATOM 2639 C CA . ALA B 1 108 ? 57.173 26.901 -1.936 1.00 38.17 108 ALA B CA 1
ATOM 2640 C C . ALA B 1 108 ? 57.922 25.691 -1.393 1.00 37.07 108 ALA B C 1
ATOM 2641 O O . ALA B 1 108 ? 57.630 25.229 -0.283 1.00 35.75 108 ALA B O 1
ATOM 2643 N N . SER B 1 109 ? 58.897 25.172 -2.148 1.00 41.09 109 SER B N 1
ATOM 2644 C CA . SER B 1 109 ? 59.663 24.015 -1.688 1.00 42.98 109 SER B CA 1
ATOM 2645 C C . SER B 1 109 ? 60.564 24.361 -0.517 1.00 43.29 109 SER B C 1
ATOM 2646 O O . SER B 1 109 ? 60.775 23.523 0.367 1.00 42.44 109 SER B O 1
ATOM 2649 N N . ARG B 1 110 ? 61.112 25.575 -0.496 1.00 44.96 110 ARG B N 1
ATOM 2650 C CA . ARG B 1 110 ? 61.926 25.957 0.650 1.00 52.37 110 ARG B CA 1
ATOM 2651 C C . ARG B 1 110 ? 61.066 26.225 1.879 1.00 49.21 110 ARG B C 1
ATOM 2652 O O . ARG B 1 110 ? 61.473 25.876 2.997 1.00 48.89 110 ARG B O 1
ATOM 2660 N N . PHE B 1 111 ? 59.858 26.772 1.703 1.00 39.72 111 PHE B N 1
ATOM 2661 C CA . PHE B 1 111 ? 58.938 26.797 2.839 1.00 42.86 111 PHE B CA 1
ATOM 2662 C C . PHE B 1 111 ? 58.637 25.384 3.335 1.00 43.25 111 PHE B C 1
ATOM 2663 O O . PHE B 1 111 ? 58.675 25.128 4.547 1.00 43.83 111 PHE B O 1
ATOM 2671 N N . ALA B 1 112 ? 58.346 24.451 2.412 1.00 44.23 112 ALA B N 1
ATOM 2672 C CA . ALA B 1 112 ? 57.985 23.088 2.807 1.00 46.56 112 ALA B CA 1
ATOM 2673 C C . ALA B 1 112 ? 59.137 22.352 3.476 1.00 45.67 112 ALA B C 1
ATOM 2674 O O . ALA B 1 112 ? 58.898 21.494 4.332 1.00 51.12 112 ALA B O 1
ATOM 2676 N N . ASN B 1 113 ? 60.382 22.653 3.098 1.00 46.75 113 ASN B N 1
ATOM 2677 C CA . ASN B 1 113 ? 61.521 21.993 3.735 1.00 49.13 113 ASN B CA 1
ATOM 2678 C C . ASN B 1 113 ? 61.852 22.610 5.094 1.00 51.45 113 ASN B C 1
ATOM 2679 O O . ASN B 1 113 ? 62.038 21.886 6.080 1.00 49.65 113 ASN B O 1
ATOM 2684 N N . GLU B 1 114 ? 61.910 23.940 5.182 1.00 52.59 114 GLU B N 1
ATOM 2685 C CA . GLU B 1 114 ? 62.313 24.579 6.430 1.00 50.97 114 GLU B CA 1
ATOM 2686 C C . GLU B 1 114 ? 61.174 24.722 7.435 1.00 50.86 114 GLU B C 1
ATOM 2687 O O . GLU B 1 114 ? 61.420 25.190 8.552 1.00 51.36 114 GLU B O 1
ATOM 2693 N N . VAL B 1 115 ? 59.961 24.278 7.084 1.00 50.75 115 VAL B N 1
ATOM 2694 C CA . VAL B 1 115 ? 58.783 24.408 7.939 1.00 45.79 115 VAL B CA 1
ATOM 2695 C C . VAL B 1 115 ? 59.069 23.929 9.360 1.00 46.06 115 VAL B C 1
ATOM 2696 O O . VAL B 1 115 ? 59.722 22.901 9.572 1.00 48.14 115 VAL B O 1
ATOM 2700 N N . LYS B 1 116 ? 58.561 24.675 10.335 1.00 48.15 116 LYS B N 1
ATOM 2701 C CA . LYS B 1 116 ? 58.565 24.338 11.752 1.00 46.96 116 LYS B CA 1
ATOM 2702 C C . LYS B 1 116 ? 57.220 24.747 12.328 1.00 37.55 116 LYS B C 1
ATOM 2703 O O . LYS B 1 116 ? 56.575 25.665 11.813 1.00 41.32 116 LYS B O 1
ATOM 2709 N N . PRO B 1 117 ? 56.761 24.090 13.381 1.00 35.75 117 PRO B N 1
ATOM 2710 C CA . PRO B 1 117 ? 55.511 24.538 14.011 1.00 35.81 117 PRO B CA 1
ATOM 2711 C C . PRO B 1 117 ? 55.637 25.970 14.522 1.00 40.04 117 PRO B C 1
ATOM 2712 O O . PRO B 1 117 ? 56.704 26.402 14.971 1.00 37.66 117 PRO B O 1
ATOM 2716 N N . GLY B 1 118 ? 54.531 26.718 14.428 1.00 38.36 118 GLY B N 1
ATOM 2717 C CA . GLY B 1 118 ? 54.508 28.122 14.786 1.00 29.78 118 GLY B CA 1
ATOM 2718 C C . GLY B 1 118 ? 54.720 29.070 13.628 1.00 23.68 118 GLY B C 1
ATOM 2719 O O . GLY B 1 118 ? 54.410 30.254 13.759 1.00 24.52 118 GLY B O 1
ATOM 2720 N N . ASP B 1 119 ? 55.215 28.586 12.497 1.00 23.14 119 ASP B N 1
ATOM 2721 C CA . ASP B 1 119 ? 55.473 29.456 11.361 1.00 27.16 119 ASP B CA 1
ATOM 2722 C C . ASP B 1 119 ? 54.164 29.987 10.758 1.00 28.40 119 ASP B C 1
ATOM 2723 O O . ASP B 1 119 ? 53.099 29.371 10.858 1.00 29.79 119 ASP B O 1
ATOM 2728 N N . LEU B 1 120 ? 54.242 31.163 10.149 1.00 27.34 120 LEU B N 1
ATOM 2729 C CA . LEU B 1 120 ? 53.091 31.753 9.488 1.00 25.95 120 LEU B CA 1
ATOM 2730 C C . LEU B 1 120 ? 53.037 31.332 8.024 1.00 28.18 120 LEU B C 1
ATOM 2731 O O . LEU B 1 120 ? 54.065 31.157 7.364 1.00 29.94 120 LEU B O 1
ATOM 2736 N N . LEU B 1 121 ? 51.815 31.133 7.539 1.00 30.23 121 LEU B N 1
ATOM 2737 C CA . LEU B 1 121 ? 51.558 30.995 6.115 1.00 26.71 121 LEU B CA 1
ATOM 2738 C C . LEU B 1 121 ? 50.271 31.738 5.808 1.00 28.08 121 LEU B C 1
ATOM 2739 O O . LEU B 1 121 ? 49.257 31.544 6.492 1.00 25.65 121 LEU B O 1
ATOM 2744 N N . ALA B 1 122 ? 50.340 32.629 4.832 1.00 26.57 122 ALA B N 1
ATOM 2745 C CA . ALA B 1 122 ? 49.173 33.353 4.371 1.00 25.88 122 ALA B CA 1
ATOM 2746 C C . ALA B 1 122 ? 48.534 32.543 3.254 1.00 28.73 122 ALA B C 1
ATOM 2747 O O . ALA B 1 122 ? 49.245 31.924 2.451 1.00 28.89 122 ALA B O 1
ATOM 2749 N N . ILE B 1 123 ? 47.194 32.499 3.235 1.00 24.55 123 ILE B N 1
ATOM 2750 C CA . ILE B 1 123 ? 46.472 31.773 2.191 1.00 22.02 123 ILE B CA 1
ATOM 2751 C C . ILE B 1 123 ? 45.273 32.578 1.708 1.00 24.83 123 ILE B C 1
ATOM 2752 O O . ILE B 1 123 ? 44.713 33.413 2.429 1.00 24.73 123 ILE B O 1
ATOM 2757 N N . SER B 1 124 ? 44.897 32.326 0.458 1.00 28.71 124 SER B N 1
ATOM 2758 C CA . SER B 1 124 ? 43.753 32.955 -0.185 1.00 29.03 124 SER B CA 1
ATOM 2759 C C . SER B 1 124 ? 42.484 32.148 0.109 1.00 27.69 124 SER B C 1
ATOM 2760 O O . SER B 1 124 ? 42.515 31.126 0.800 1.00 25.27 124 SER B O 1
ATOM 2763 N N . GLY B 1 125 ? 41.339 32.615 -0.387 1.00 30.61 125 GLY B N 1
ATOM 2764 C CA . GLY B 1 125 ? 40.136 31.812 -0.378 1.00 26.09 125 GLY B CA 1
ATOM 2765 C C . GLY B 1 125 ? 40.171 30.780 -1.482 1.00 28.89 125 GLY B C 1
ATOM 2766 O O . GLY B 1 125 ? 41.084 30.742 -2.328 1.00 26.35 125 GLY B O 1
ATOM 2767 N N . PRO B 1 126 ? 39.175 29.906 -1.488 1.00 29.61 126 PRO B N 1
ATOM 2768 C CA . PRO B 1 126 ? 39.200 28.799 -2.439 1.00 31.98 126 PRO B CA 1
ATOM 2769 C C . PRO B 1 126 ? 38.660 29.246 -3.785 1.00 29.66 126 PRO B C 1
ATOM 2770 O O . PRO B 1 126 ? 37.822 30.141 -3.876 1.00 35.15 126 PRO B O 1
ATOM 2774 N N . GLY B 1 127 ? 39.175 28.626 -4.840 1.00 33.56 127 GLY B N 1
ATOM 2775 C CA . GLY B 1 127 ? 38.680 28.880 -6.183 1.00 37.73 127 GLY B CA 1
ATOM 2776 C C . GLY B 1 127 ? 38.381 27.597 -6.933 1.00 40.89 127 GLY B C 1
ATOM 2777 O O . GLY B 1 127 ? 38.487 26.506 -6.363 1.00 44.24 127 GLY B O 1
ATOM 2778 N N . LEU B 1 133 ? 34.928 17.193 -7.613 1.00 33.46 133 LEU B N 1
ATOM 2779 C CA . LEU B 1 133 ? 34.548 15.918 -8.217 1.00 37.64 133 LEU B CA 1
ATOM 2780 C C . LEU B 1 133 ? 33.064 15.862 -8.633 1.00 39.73 133 LEU B C 1
ATOM 2781 O O . LEU B 1 133 ? 32.173 16.166 -7.852 1.00 35.80 133 LEU B O 1
ATOM 2786 N N . GLN B 1 134 ? 32.819 15.463 -9.868 1.00 40.16 134 GLN B N 1
ATOM 2787 C CA . GLN B 1 134 ? 31.537 15.402 -10.547 1.00 40.34 134 GLN B CA 1
ATOM 2788 C C . GLN B 1 134 ? 30.910 14.024 -10.384 1.00 37.85 134 GLN B C 1
ATOM 2789 O O . GLN B 1 134 ? 31.617 13.011 -10.440 1.00 39.18 134 GLN B O 1
ATOM 2795 N N . PRO B 1 135 ? 29.595 13.948 -10.192 1.00 39.31 135 PRO B N 1
ATOM 2796 C CA . PRO B 1 135 ? 28.937 12.633 -10.194 1.00 40.63 135 PRO B CA 1
ATOM 2797 C C . PRO B 1 135 ? 29.021 11.984 -11.573 1.00 44.25 135 PRO B C 1
ATOM 2798 O O . PRO B 1 135 ? 28.819 12.627 -12.612 1.00 38.73 135 PRO B O 1
ATOM 2802 N N . ALA B 1 136 ? 29.364 10.702 -11.573 1.00 38.91 136 ALA B N 1
ATOM 2803 C CA . ALA B 1 136 ? 29.555 9.957 -12.804 1.00 29.12 136 ALA B CA 1
ATOM 2804 C C . ALA B 1 136 ? 29.566 8.482 -12.456 1.00 33.80 136 ALA B C 1
ATOM 2805 O O . ALA B 1 136 ? 29.693 8.094 -11.290 1.00 35.07 136 ALA B O 1
ATOM 2807 N N . SER B 1 137 ? 29.429 7.660 -13.485 1.00 33.77 137 SER B N 1
ATOM 2808 C CA . SER B 1 137 ? 29.581 6.228 -13.314 1.00 31.99 137 SER B CA 1
ATOM 2809 C C . SER B 1 137 ? 31.022 5.786 -13.509 1.00 30.20 137 SER B C 1
ATOM 2810 O O . SER B 1 137 ? 31.433 4.771 -12.930 1.00 27.69 137 SER B O 1
ATOM 2813 N N . HIS B 1 138 ? 31.802 6.538 -14.292 1.00 27.10 138 HIS B N 1
ATOM 2814 C CA . HIS B 1 138 ? 33.176 6.170 -14.598 1.00 28.40 138 HIS B CA 1
ATOM 2815 C C . HIS B 1 138 ? 34.116 7.336 -14.342 1.00 30.01 138 HIS B C 1
ATOM 2816 O O . HIS B 1 138 ? 33.854 8.469 -14.760 1.00 30.35 138 HIS B O 1
ATOM 2823 N N . TYR B 1 139 ? 35.200 7.048 -13.626 1.00 23.82 139 TYR B N 1
ATOM 2824 C CA . TYR B 1 139 ? 36.204 8.037 -13.266 1.00 27.04 139 TYR B CA 1
ATOM 2825 C C . TYR B 1 139 ? 37.537 7.589 -13.836 1.00 25.46 139 TYR B C 1
ATOM 2826 O O . TYR B 1 139 ? 37.999 6.482 -13.539 1.00 19.66 139 TYR B O 1
ATOM 2835 N N . TYR B 1 140 ? 38.150 8.443 -14.652 1.00 23.57 140 TYR B N 1
ATOM 2836 C CA . TYR B 1 140 ? 39.470 8.175 -15.213 1.00 28.09 140 TYR B CA 1
ATOM 2837 C C . TYR B 1 140 ? 40.394 9.308 -14.792 1.00 28.92 140 TYR B C 1
ATOM 2838 O O . TYR B 1 140 ? 40.170 10.473 -15.148 1.00 29.99 140 TYR B O 1
ATOM 2847 N N .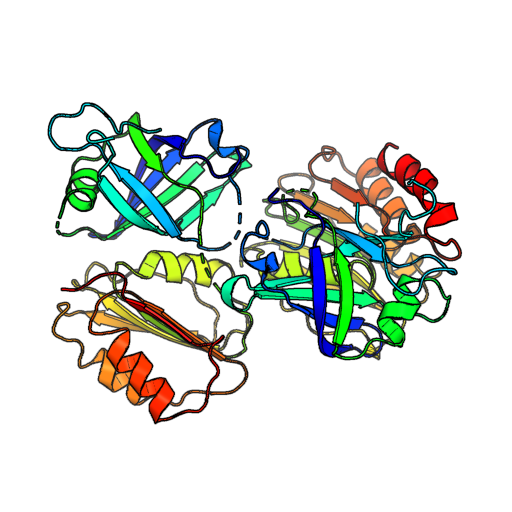 MET B 1 141 ? 41.404 8.984 -14.002 1.00 23.87 141 MET B N 1
ATOM 2848 C CA . MET B 1 141 ? 42.269 10.009 -13.453 1.00 27.86 141 MET B CA 1
ATOM 2849 C C . MET B 1 141 ? 43.730 9.642 -13.670 1.00 30.25 141 MET B C 1
ATOM 2850 O O . MET B 1 141 ? 44.101 8.463 -13.626 1.00 29.31 141 MET B O 1
ATOM 2855 N N . VAL B 1 142 ? 44.555 10.675 -13.851 1.00 33.08 142 VAL B N 1
ATOM 2856 C CA . VAL B 1 142 ? 46.001 10.557 -14.015 1.00 32.39 142 VAL B CA 1
ATOM 2857 C C . VAL B 1 142 ? 46.650 11.722 -13.272 1.00 33.43 142 VAL B C 1
ATOM 2858 O O . VAL B 1 142 ? 46.254 12.879 -13.455 1.00 29.94 142 VAL B O 1
ATOM 2862 N N . GLY B 1 143 ? 47.643 11.427 -12.432 1.00 30.46 143 GLY B N 1
ATOM 2863 C CA . GLY B 1 143 ? 48.391 12.514 -11.826 1.00 33.98 143 GLY B CA 1
ATOM 2864 C C . GLY B 1 143 ? 49.776 12.096 -11.378 1.00 42.70 143 GLY B C 1
ATOM 2865 O O . GLY B 1 143 ? 50.132 10.917 -11.397 1.00 38.49 143 GLY B O 1
ATOM 2866 N N . ASP B 1 144 ? 50.562 13.101 -10.962 1.00 42.32 144 ASP B N 1
ATOM 2867 C CA . ASP B 1 144 ? 51.863 12.956 -10.308 1.00 42.74 144 ASP B CA 1
ATOM 2868 C C . ASP B 1 144 ? 51.708 13.253 -8.813 1.00 41.59 144 ASP B C 1
ATOM 2869 O O . ASP B 1 144 ? 50.585 13.252 -8.289 1.00 48.25 144 ASP B O 1
ATOM 2874 N N . LEU B 1 145 ? 52.824 13.537 -8.128 1.00 37.54 145 LEU B N 1
ATOM 2875 C CA . LEU B 1 145 ? 52.733 13.850 -6.698 1.00 40.53 145 LEU B CA 1
ATOM 2876 C C . LEU B 1 145 ? 52.121 15.224 -6.418 1.00 41.12 145 LEU B C 1
ATOM 2877 O O . LEU B 1 145 ? 51.661 15.467 -5.295 1.00 41.65 145 LEU B O 1
ATOM 2882 N N . THR B 1 146 ? 52.104 16.137 -7.389 1.00 37.58 146 THR B N 1
ATOM 2883 C CA . THR B 1 146 ? 51.400 17.388 -7.145 1.00 38.60 146 THR B CA 1
ATOM 2884 C C . THR B 1 146 ? 49.894 17.243 -7.300 1.00 41.40 146 THR B C 1
ATOM 2885 O O . THR B 1 146 ? 49.160 18.158 -6.907 1.00 40.95 146 THR B O 1
ATOM 2889 N N . ALA B 1 147 ? 49.419 16.144 -7.898 1.00 41.40 147 ALA B N 1
ATOM 2890 C CA . ALA B 1 147 ? 47.989 15.904 -8.057 1.00 35.03 147 ALA B CA 1
ATOM 2891 C C . ALA B 1 147 ? 47.459 14.892 -7.060 1.00 33.45 147 ALA B C 1
ATOM 2892 O O . ALA B 1 147 ? 46.239 14.778 -6.915 1.00 28.91 147 ALA B O 1
ATOM 2894 N N . LEU B 1 148 ? 48.345 14.193 -6.347 1.00 29.37 148 LEU B N 1
ATOM 2895 C CA . LEU B 1 148 ? 47.893 13.223 -5.355 1.00 29.28 148 LEU B CA 1
ATOM 2896 C C . LEU B 1 148 ? 46.979 13.808 -4.280 1.00 29.44 148 LEU B C 1
ATOM 2897 O O . LEU B 1 148 ? 46.013 13.124 -3.902 1.00 29.32 148 LEU B O 1
ATOM 2902 N N . PRO B 1 149 ? 47.223 14.994 -3.715 1.00 36.22 149 PRO B N 1
ATOM 2903 C CA . PRO B 1 149 ? 46.253 15.493 -2.724 1.00 27.98 149 PRO B CA 1
ATOM 2904 C C . PRO B 1 149 ? 44.883 15.726 -3.322 1.00 19.70 149 PRO B C 1
ATOM 29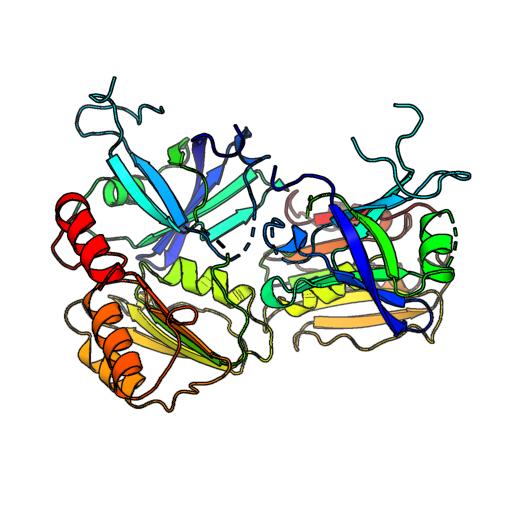05 O O . PRO B 1 149 ? 43.880 15.392 -2.686 1.00 20.58 149 PRO B O 1
ATOM 2909 N N . ALA B 1 150 ? 44.811 16.281 -4.529 1.00 19.60 150 ALA B N 1
ATOM 2910 C CA . ALA B 1 150 ? 43.521 16.495 -5.175 1.00 17.76 150 ALA B CA 1
ATOM 2911 C C . ALA B 1 150 ? 42.780 15.172 -5.377 1.00 28.50 150 ALA B C 1
ATOM 2912 O O . ALA B 1 150 ? 41.560 15.075 -5.121 1.00 19.41 150 ALA B O 1
ATOM 2914 N N . ILE B 1 151 ? 43.526 14.140 -5.798 1.00 22.78 151 ILE B N 1
ATOM 2915 C CA . ILE B 1 151 ? 42.971 12.813 -6.018 1.00 19.91 151 ILE B CA 1
ATOM 2916 C C . ILE B 1 151 ? 42.531 12.181 -4.708 1.00 21.10 151 ILE B C 1
ATOM 2917 O O . ILE B 1 151 ? 41.448 11.596 -4.632 1.00 25.15 151 ILE B O 1
ATOM 2922 N N . SER B 1 152 ? 43.323 12.326 -3.650 1.00 21.11 152 SER B N 1
ATOM 2923 C CA . SER B 1 152 ? 42.972 11.727 -2.364 1.00 24.32 152 SER B CA 1
ATOM 2924 C C . SER B 1 152 ? 41.722 12.375 -1.768 1.00 24.91 152 SER B C 1
ATOM 2925 O O . SER B 1 152 ? 40.816 11.682 -1.262 1.00 26.49 152 SER B O 1
ATOM 2928 N N . ALA B 1 153 ? 41.671 13.709 -1.804 1.00 21.64 153 ALA B N 1
ATOM 2929 C CA . ALA B 1 153 ? 40.472 14.424 -1.394 1.00 24.92 153 ALA B CA 1
ATOM 2930 C C . ALA B 1 153 ? 39.257 13.966 -2.189 1.00 20.76 153 ALA B C 1
ATOM 2931 O O . ALA B 1 153 ? 38.208 13.692 -1.601 1.00 17.59 153 ALA B O 1
ATOM 2933 N N . MET B 1 154 ? 39.377 13.862 -3.518 1.00 21.35 154 MET B N 1
ATOM 2934 C CA . MET B 1 154 ? 38.256 13.391 -4.325 1.00 19.00 154 MET B CA 1
ATOM 2935 C C . MET B 1 154 ? 37.873 11.955 -3.979 1.00 24.96 154 MET B C 1
ATOM 2936 O O . MET B 1 154 ? 36.675 11.617 -3.936 1.00 22.07 154 MET B O 1
ATOM 2941 N N . ALA B 1 155 ? 38.864 11.103 -3.710 1.00 22.48 155 ALA B N 1
ATOM 2942 C CA . ALA B 1 155 ? 38.558 9.733 -3.328 1.00 20.09 155 ALA B CA 1
ATOM 2943 C C . ALA B 1 155 ? 37.705 9.702 -2.071 1.00 21.21 155 ALA B C 1
ATOM 2944 O O . ALA B 1 155 ? 36.732 8.936 -1.996 1.00 23.52 155 ALA B O 1
ATOM 2946 N N . GLU B 1 156 ? 38.023 10.557 -1.088 1.00 20.24 156 GLU B N 1
ATOM 2947 C CA . GLU B 1 156 ? 37.247 10.513 0.155 1.00 26.81 156 GLU B CA 1
ATOM 2948 C C . GLU B 1 156 ? 35.738 10.728 -0.039 1.00 23.13 156 GLU B C 1
ATOM 2949 O O . GLU B 1 156 ? 34.960 10.225 0.776 1.00 22.77 156 GLU B O 1
ATOM 2955 N N . VAL B 1 157 ? 35.297 11.422 -1.083 1.00 19.93 157 VAL B N 1
ATOM 2956 C CA . VAL B 1 157 ? 33.866 11.587 -1.315 1.00 22.28 157 VAL B CA 1
ATOM 2957 C C . VAL B 1 157 ? 33.424 10.928 -2.631 1.00 23.29 157 VAL B C 1
ATOM 2958 O O . VAL B 1 157 ? 32.395 11.265 -3.163 1.00 19.50 157 VAL B O 1
ATOM 2962 N N . MET B 1 158 ? 34.232 10.004 -3.196 1.00 22.38 158 MET B N 1
ATOM 2963 C CA . MET B 1 158 ? 33.846 9.281 -4.409 1.00 22.07 158 MET B CA 1
ATOM 2964 C C . MET B 1 158 ? 32.683 8.331 -4.123 1.00 20.90 158 MET B C 1
ATOM 2965 O O . MET B 1 158 ? 32.635 7.698 -3.063 1.00 20.87 158 MET B O 1
ATOM 2970 N N . PRO B 1 159 ? 31.727 8.241 -5.037 1.00 22.94 159 PRO B N 1
ATOM 2971 C CA . PRO B 1 159 ? 30.608 7.305 -4.856 1.00 17.84 159 PRO B CA 1
ATOM 2972 C C . PRO B 1 159 ? 31.071 5.850 -4.757 1.00 22.76 159 PRO B C 1
ATOM 2973 O O . PRO B 1 159 ? 31.746 5.340 -5.655 1.00 21.00 159 PRO B O 1
ATOM 2977 N N . ALA B 1 160 ? 30.630 5.159 -3.686 1.00 21.11 160 ALA B N 1
ATOM 2978 C CA . ALA B 1 160 ? 31.107 3.798 -3.396 1.00 23.76 160 ALA B CA 1
ATOM 2979 C C . ALA B 1 160 ? 30.964 2.832 -4.580 1.00 24.21 160 ALA B C 1
ATOM 2980 O O . ALA B 1 160 ? 31.718 1.855 -4.661 1.00 17.95 160 ALA B O 1
ATOM 2982 N N . ASP B 1 161 ? 30.018 3.075 -5.500 1.00 21.83 161 ASP B N 1
ATOM 2983 C CA . ASP B 1 161 ? 29.853 2.251 -6.698 1.00 24.98 161 ASP B CA 1
ATOM 2984 C C . ASP B 1 161 ? 30.601 2.800 -7.913 1.00 24.56 161 ASP B C 1
ATOM 2985 O O . ASP B 1 161 ? 30.282 2.429 -9.049 1.00 30.74 161 ASP B O 1
ATOM 2990 N N . ALA B 1 162 ? 31.562 3.688 -7.709 1.00 22.66 162 ALA B N 1
ATOM 2991 C CA . ALA B 1 162 ? 32.276 4.281 -8.830 1.00 24.95 162 ALA B CA 1
ATOM 2992 C C . ALA B 1 162 ? 33.086 3.227 -9.579 1.00 21.73 162 ALA B C 1
ATOM 2993 O O . ALA B 1 162 ? 33.621 2.282 -8.991 1.00 24.25 162 ALA B O 1
ATOM 2995 N N . ARG B 1 163 ? 33.202 3.405 -10.887 1.00 21.71 163 ARG B N 1
ATOM 2996 C CA . ARG B 1 163 ? 34.079 2.562 -11.687 1.00 28.42 163 ARG B CA 1
ATOM 2997 C C . ARG B 1 163 ? 35.130 3.413 -12.386 1.00 28.27 163 ARG B C 1
ATOM 2998 O O . ARG B 1 163 ? 34.957 4.620 -12.567 1.00 26.71 163 ARG B O 1
ATOM 3006 N N . GLY B 1 164 ? 36.244 2.783 -12.747 1.00 21.97 164 GLY B N 1
ATOM 3007 C CA . GLY B 1 164 ? 37.200 3.427 -13.628 1.00 22.79 164 GLY B CA 1
ATOM 3008 C C . GLY B 1 164 ? 38.629 3.164 -13.203 1.00 25.66 164 GLY B C 1
ATOM 3009 O O . GLY B 1 164 ? 38.919 2.215 -12.472 1.00 28.17 164 GLY B O 1
ATOM 3010 N N . HIS B 1 165 ? 39.538 4.049 -13.630 1.00 24.16 165 HIS B N 1
ATOM 3011 C CA . HIS B 1 165 ? 40.971 3.806 -13.490 1.00 28.44 165 HIS B CA 1
ATOM 3012 C C . HIS B 1 165 ? 41.716 5.052 -13.042 1.00 24.18 165 HIS B C 1
ATOM 3013 O O . HIS B 1 165 ? 41.480 6.149 -13.550 1.00 26.04 165 HIS B O 1
ATOM 3020 N N . ILE B 1 166 ? 42.664 4.855 -12.134 1.00 24.75 166 ILE B N 1
ATOM 3021 C CA . ILE B 1 166 ? 43.569 5.897 -11.663 1.00 34.83 166 ILE B CA 1
ATOM 3022 C C . ILE B 1 166 ? 45.014 5.486 -11.972 1.00 34.78 166 ILE B C 1
ATOM 3023 O O . ILE B 1 166 ? 45.452 4.395 -11.580 1.00 33.76 166 ILE B O 1
ATOM 3028 N N . ALA B 1 167 ? 45.762 6.369 -12.644 1.00 35.56 167 ALA B N 1
ATOM 3029 C CA . ALA B 1 167 ? 47.186 6.148 -12.923 1.00 41.14 167 ALA B CA 1
ATOM 3030 C C . ALA B 1 167 ? 48.034 7.276 -12.350 1.00 39.05 167 ALA B C 1
ATOM 3031 O O . ALA B 1 167 ? 47.843 8.446 -12.710 1.00 34.38 167 ALA B O 1
ATOM 3033 N N . LEU B 1 168 ? 48.998 6.913 -11.497 1.00 40.45 168 LEU B N 1
ATOM 3034 C CA . LEU B 1 168 ? 49.866 7.867 -10.810 1.00 46.76 168 LEU B CA 1
ATOM 3035 C C . LEU B 1 168 ? 51.338 7.653 -11.164 1.00 47.43 168 LEU B C 1
ATOM 3036 O O . LEU B 1 168 ? 51.861 6.534 -11.059 1.00 47.31 168 LEU B O 1
ATOM 3041 N N . LEU B 1 169 ? 52.009 8.744 -11.531 1.00 44.61 169 LEU B N 1
ATOM 3042 C CA . LEU B 1 169 ? 53.432 8.766 -11.869 1.00 53.27 169 LEU B CA 1
ATOM 3043 C C . LEU B 1 169 ? 54.203 9.427 -10.729 1.00 48.67 169 LEU B C 1
ATOM 3044 O O . LEU B 1 169 ? 54.171 10.653 -10.585 1.00 49.44 169 LEU B O 1
ATOM 3049 N N . VAL B 1 170 ? 54.902 8.629 -9.929 1.00 46.04 170 VAL B N 1
ATOM 3050 C CA . VAL B 1 170 ? 55.653 9.185 -8.803 1.00 52.95 170 VAL B CA 1
ATOM 3051 C C . VAL B 1 170 ? 57.143 9.153 -9.131 1.00 62.29 170 VAL B C 1
ATOM 3052 O O . VAL B 1 170 ? 57.571 8.318 -9.944 1.00 58.53 170 VAL B O 1
ATOM 3056 N N . PRO B 1 171 ? 57.966 10.043 -8.547 1.00 65.14 171 PRO B N 1
ATOM 3057 C CA . PRO B 1 171 ? 59.402 10.038 -8.876 1.00 60.88 171 PRO B CA 1
ATOM 3058 C C . PRO B 1 171 ? 60.169 8.907 -8.221 1.00 58.84 171 PRO B C 1
ATOM 3059 O O . PRO B 1 171 ? 61.229 8.528 -8.734 1.00 59.81 171 PRO B O 1
ATOM 3063 N N . TYR B 1 172 ? 59.671 8.364 -7.110 1.00 56.15 172 TYR B N 1
ATOM 3064 C CA . TYR B 1 172 ? 60.346 7.301 -6.386 1.00 59.35 172 TYR B CA 1
ATOM 3065 C C . TYR B 1 172 ? 59.365 6.191 -6.040 1.00 58.81 172 TYR B C 1
ATOM 3066 O O . TYR B 1 172 ? 58.188 6.438 -5.769 1.00 56.18 172 TYR B O 1
ATOM 3075 N N . GLN B 1 173 ? 59.871 4.957 -6.055 1.00 61.99 173 GLN B N 1
ATOM 3076 C CA . GLN B 1 173 ? 59.118 3.806 -5.595 1.00 59.88 173 GLN B CA 1
ATOM 3077 C C . GLN B 1 173 ? 58.779 3.903 -4.110 1.00 63.08 173 GLN B C 1
ATOM 3078 O O . GLN B 1 173 ? 57.839 3.237 -3.655 1.00 58.85 173 GLN B O 1
ATOM 3084 N N . GLU B 1 174 ? 59.483 4.719 -3.333 1.00 60.74 174 GLU B N 1
ATOM 3085 C CA . GLU B 1 174 ? 59.105 4.799 -1.934 1.00 61.71 174 GLU B CA 1
ATOM 3086 C C . GLU B 1 174 ? 58.053 5.885 -1.661 1.00 59.01 174 GLU B C 1
ATOM 3087 O O . GLU B 1 174 ? 57.635 6.054 -0.507 1.00 57.07 174 GLU B O 1
ATOM 3093 N N . ASP B 1 175 ? 57.568 6.578 -2.686 1.00 54.20 175 ASP B N 1
ATOM 3094 C CA . ASP B 1 175 ? 56.363 7.383 -2.561 1.00 53.90 175 ASP B CA 1
ATOM 3095 C C . ASP B 1 175 ? 55.118 6.710 -3.145 1.00 58.77 175 ASP B C 1
ATOM 3096 O O . ASP B 1 175 ? 54.111 7.388 -3.404 1.00 52.68 175 ASP B O 1
ATOM 3101 N N . VAL B 1 176 ? 55.170 5.401 -3.356 1.00 55.81 176 VAL B N 1
ATOM 3102 C CA . VAL B 1 176 ? 53.966 4.611 -3.565 1.00 56.46 176 VAL B CA 1
ATOM 3103 C C . VAL B 1 176 ? 53.298 4.417 -2.213 1.00 52.88 176 VAL B C 1
ATOM 3104 O O . VAL B 1 176 ? 53.918 3.915 -1.264 1.00 55.13 176 VAL B O 1
ATOM 3108 N N . GLN B 1 177 ? 52.039 4.840 -2.113 1.00 48.50 177 GLN B N 1
ATOM 3109 C CA . GLN B 1 177 ? 51.355 4.915 -0.830 1.00 53.38 177 GLN B CA 1
ATOM 3110 C C . GLN B 1 177 ? 49.904 4.486 -0.985 1.00 50.43 177 GLN B C 1
ATOM 3111 O O . GLN B 1 177 ? 49.360 4.418 -2.090 1.00 48.02 177 GLN B O 1
ATOM 3117 N N . ASP B 1 178 ? 49.256 4.260 0.151 1.00 49.28 178 ASP B N 1
ATOM 3118 C CA . ASP B 1 178 ? 47.920 3.686 0.134 1.00 59.70 178 ASP B CA 1
ATOM 3119 C C . ASP B 1 178 ? 46.824 4.745 0.061 1.00 53.56 178 ASP B C 1
ATOM 3120 O O . ASP B 1 178 ? 46.893 5.803 0.692 1.00 52.85 178 ASP B O 1
ATOM 3125 N N . LEU B 1 179 ? 45.803 4.427 -0.730 1.00 41.18 179 LEU B N 1
ATOM 3126 C CA . LEU B 1 179 ? 44.795 5.368 -1.203 1.00 36.27 179 LEU B CA 1
ATOM 3127 C C . LEU B 1 179 ? 43.498 4.568 -1.290 1.00 32.39 179 LEU B C 1
ATOM 3128 O O . LEU B 1 179 ? 43.259 3.875 -2.284 1.00 33.33 179 LEU B O 1
ATOM 3133 N N . SER B 1 180 ? 42.681 4.635 -0.245 1.00 28.80 180 SER B N 1
ATOM 3134 C CA . SER B 1 180 ? 41.480 3.818 -0.198 1.00 26.29 180 SER B CA 1
ATOM 3135 C C . SER B 1 180 ? 40.512 4.256 -1.299 1.00 28.90 180 SER B C 1
ATOM 3136 O O . SER B 1 180 ? 40.153 5.432 -1.394 1.00 29.53 180 SER B O 1
ATOM 3139 N N . LEU B 1 181 ? 40.101 3.318 -2.142 1.00 25.58 181 LEU B N 1
ATOM 3140 C CA . LEU B 1 181 ? 39.284 3.589 -3.316 1.00 25.01 181 LEU B CA 1
ATOM 3141 C C . LEU B 1 181 ? 37.980 2.808 -3.286 1.00 18.82 181 LEU B C 1
ATOM 3142 O O . LEU B 1 181 ? 37.843 1.817 -2.562 1.00 23.28 181 LEU B O 1
ATOM 3147 N N . PRO B 1 182 ? 36.985 3.232 -4.062 1.00 17.32 182 PRO B N 1
ATOM 3148 C CA . PRO B 1 182 ? 35.837 2.347 -4.314 1.00 20.49 182 PRO B CA 1
ATOM 3149 C C . PRO B 1 182 ? 36.265 1.035 -4.969 1.00 21.26 182 PRO B C 1
ATOM 3150 O O . PRO B 1 182 ? 37.258 0.972 -5.707 1.00 21.20 182 PRO B O 1
ATOM 3154 N N . ALA B 1 183 ? 35.475 -0.015 -4.698 1.00 23.63 183 ALA B N 1
ATOM 3155 C CA . ALA B 1 183 ? 35.855 -1.387 -5.039 1.00 18.60 183 ALA B CA 1
ATOM 3156 C C . ALA B 1 183 ? 36.083 -1.569 -6.531 1.00 23.01 183 ALA B C 1
ATOM 3157 O O . ALA B 1 183 ? 36.912 -2.391 -6.941 1.00 29.57 183 ALA B O 1
ATOM 3159 N N . GLY B 1 184 ? 35.354 -0.819 -7.362 1.00 24.14 184 GLY B N 1
ATOM 3160 C CA . GLY B 1 184 ? 35.465 -0.929 -8.797 1.00 21.51 184 GLY B CA 1
ATOM 3161 C C . GLY B 1 184 ? 36.381 0.047 -9.480 1.00 23.62 184 GLY B C 1
ATOM 3162 O O . GLY B 1 184 ? 36.350 0.144 -10.710 1.00 30.67 184 GLY B O 1
ATOM 3163 N N . VAL B 1 185 ? 37.190 0.802 -8.755 1.00 22.66 185 VAL B N 1
ATOM 3164 C CA . VAL B 1 185 ? 38.145 1.711 -9.382 1.00 25.94 185 VAL B CA 1
ATOM 3165 C C . VAL B 1 185 ? 39.529 1.084 -9.281 1.00 23.36 185 VAL B C 1
ATOM 3166 O O . VAL B 1 185 ? 39.934 0.621 -8.206 1.00 23.52 185 VAL B O 1
ATOM 3170 N N . THR B 1 186 ? 40.232 1.038 -10.412 1.00 24.63 186 THR B N 1
ATOM 3171 C CA . THR B 1 186 ? 41.572 0.455 -10.477 1.00 28.71 186 THR B CA 1
ATOM 3172 C C . THR B 1 186 ? 42.646 1.505 -10.211 1.00 29.90 186 THR B C 1
ATOM 3173 O O . THR B 1 186 ? 42.523 2.653 -10.650 1.00 26.79 186 THR B O 1
ATOM 3177 N N . LEU B 1 187 ? 43.715 1.096 -9.518 1.00 30.81 187 LEU B N 1
ATOM 3178 C CA . LEU B 1 187 ? 44.836 1.978 -9.192 1.00 32.19 187 LEU B CA 1
ATOM 3179 C C . LEU B 1 187 ? 46.164 1.322 -9.555 1.00 41.26 187 LEU B C 1
ATOM 3180 O O . LEU B 1 187 ? 46.531 0.287 -8.983 1.00 36.51 187 LEU B O 1
ATOM 3185 N N . ARG B 1 188 ? 46.911 1.953 -10.460 1.00 41.56 188 ARG B N 1
ATOM 3186 C CA . ARG B 1 188 ? 48.231 1.465 -10.836 1.00 43.94 188 ARG B CA 1
ATOM 3187 C C . ARG B 1 188 ? 49.253 2.587 -10.743 1.00 49.10 188 ARG B C 1
ATOM 3188 O O . ARG B 1 188 ? 49.004 3.702 -11.220 1.00 43.43 188 ARG B O 1
ATOM 3196 N N . TRP B 1 189 ? 50.403 2.278 -10.137 1.00 55.43 189 TRP B N 1
ATOM 3197 C CA . TRP B 1 189 ? 51.489 3.235 -9.943 1.00 55.63 189 TRP B CA 1
ATOM 3198 C C . TRP B 1 189 ? 52.568 3.094 -11.019 1.00 57.25 189 TRP B C 1
ATOM 3199 O O . TRP B 1 189 ? 52.870 1.991 -11.489 1.00 53.44 189 TRP B O 1
ATOM 3210 N N . PHE B 1 190 ? 53.160 4.223 -11.389 1.00 54.48 190 PHE B N 1
ATOM 3211 C CA . PHE B 1 190 ? 54.271 4.271 -12.331 1.00 54.03 190 PHE B CA 1
ATOM 3212 C C . PHE B 1 190 ? 55.409 5.050 -11.683 1.00 62.16 190 PHE B C 1
ATOM 3213 O O . PHE B 1 190 ? 55.278 6.258 -11.445 1.00 61.76 190 PHE B O 1
ATOM 3221 N N . VAL B 1 191 ? 56.524 4.372 -11.397 1.00 61.27 191 VAL B N 1
ATOM 3222 C CA . VAL B 1 191 ? 57.718 5.040 -10.877 1.00 59.30 191 VAL B CA 1
ATOM 3223 C C . VAL B 1 191 ? 58.628 5.415 -12.045 1.00 63.43 191 VAL B C 1
ATOM 3224 O O . VAL B 1 191 ? 58.896 4.594 -12.928 1.00 66.02 191 VAL B O 1
ATOM 3228 N N . GLY B 1 192 ? 59.082 6.664 -12.056 1.00 65.40 192 GLY B N 1
ATOM 3229 C CA . GLY B 1 192 ? 59.828 7.234 -13.164 1.00 62.80 192 GLY B CA 1
ATOM 3230 C C . GLY B 1 192 ? 59.949 8.731 -12.970 1.00 66.84 192 GLY B C 1
ATOM 3231 O O . GLY B 1 192 ? 59.263 9.337 -12.143 1.00 65.93 192 GLY B O 1
ATOM 3232 N N . SER B 1 193 ? 60.860 9.323 -13.735 1.00 69.79 193 SER B N 1
ATOM 3233 C CA . SER B 1 193 ? 61.060 10.761 -13.717 1.00 65.97 193 SER B CA 1
ATOM 3234 C C . SER B 1 193 ? 59.960 11.461 -14.503 1.00 64.87 193 SER B C 1
ATOM 3235 O O . SER B 1 193 ? 59.266 10.833 -15.306 1.00 68.69 193 SER B O 1
ATOM 3238 N N . PRO B 1 194 ? 59.793 12.771 -14.308 1.00 58.25 194 PRO B N 1
ATOM 3239 C CA . PRO B 1 194 ? 58.758 13.501 -15.068 1.00 63.89 194 PRO B CA 1
ATOM 3240 C C . PRO B 1 194 ? 58.874 13.358 -16.577 1.00 65.48 194 PRO B C 1
ATOM 3241 O O . PRO B 1 194 ? 57.886 13.581 -17.293 1.00 66.38 194 PRO B O 1
ATOM 3245 N N . GLU B 1 195 ? 60.047 12.991 -17.082 1.00 70.87 195 GLU B N 1
ATOM 3246 C CA . GLU B 1 195 ? 60.235 12.885 -18.518 1.00 72.44 195 GLU B CA 1
ATOM 3247 C C . GLU B 1 195 ? 59.763 11.539 -19.059 1.00 68.28 195 GLU B C 1
ATOM 3248 O O . GLU B 1 195 ? 59.295 11.470 -20.200 1.00 67.53 195 GLU B O 1
ATOM 3254 N N . GLU B 1 196 ? 59.820 10.478 -18.250 1.00 67.56 196 GLU B N 1
ATOM 3255 C CA . GLU B 1 196 ? 59.346 9.150 -18.647 1.00 70.80 196 GLU B CA 1
ATOM 3256 C C . GLU B 1 196 ? 57.817 9.025 -18.549 1.00 67.06 196 GLU B C 1
ATOM 3257 O O . GLU B 1 196 ? 57.261 8.150 -17.870 1.00 60.76 196 GLU B O 1
ATOM 3263 N N . THR B 1 197 ? 57.134 9.943 -19.243 1.00 66.93 197 THR B N 1
ATOM 3264 C CA . THR B 1 197 ? 55.690 9.836 -19.476 1.00 65.68 197 THR B CA 1
ATOM 3265 C C . THR B 1 197 ? 55.416 8.845 -20.606 1.00 71.91 197 THR B C 1
ATOM 3266 O O . THR B 1 197 ? 54.922 9.214 -21.673 1.00 75.44 197 THR B O 1
ATOM 3270 N N . ALA B 1 198 ? 55.748 7.572 -20.363 1.00 65.85 198 ALA B N 1
ATOM 3271 C CA . ALA B 1 198 ? 55.659 6.679 -21.510 1.00 64.78 198 ALA B CA 1
ATOM 3272 C C . ALA B 1 198 ? 55.020 5.348 -21.137 1.00 62.17 198 ALA B C 1
ATOM 3273 O O . ALA B 1 198 ? 54.083 4.931 -21.826 1.00 63.74 198 ALA B O 1
ATOM 3275 N N . PRO B 1 199 ? 55.462 4.651 -20.083 1.00 53.71 199 PRO B N 1
ATOM 3276 C CA . PRO B 1 199 ? 54.694 3.467 -19.656 1.00 57.67 199 PRO B CA 1
ATOM 3277 C C . PRO B 1 199 ? 53.257 3.815 -19.272 1.00 63.34 199 PRO B C 1
ATOM 3278 O O . PRO B 1 199 ? 52.302 3.183 -19.763 1.00 58.89 199 PRO B O 1
ATOM 3282 N N . LEU B 1 200 ? 53.088 4.847 -18.433 1.00 62.22 200 LEU B N 1
ATOM 3283 C CA . LEU B 1 200 ? 51.763 5.298 -18.008 1.00 56.98 200 LEU B CA 1
ATOM 3284 C C . LEU B 1 200 ? 50.911 5.766 -19.184 1.00 57.21 200 LEU B C 1
ATOM 3285 O O . LEU B 1 200 ? 49.726 5.421 -19.274 1.00 60.93 200 LEU B O 1
ATOM 3290 N N . VAL B 1 201 ? 51.463 6.615 -20.053 1.00 52.35 201 VAL B N 1
ATOM 3291 C CA . VAL B 1 201 ? 50.611 7.163 -21.103 1.00 56.60 201 VAL B CA 1
ATOM 3292 C C . VAL B 1 201 ? 50.189 6.066 -22.066 1.00 60.55 201 VAL B C 1
ATOM 3293 O O . VAL B 1 201 ? 49.029 6.029 -22.503 1.00 60.14 201 VAL B O 1
ATOM 3297 N N . GLU B 1 202 ? 51.101 5.141 -22.379 1.00 57.31 202 GLU B N 1
ATOM 3298 C CA . GLU B 1 202 ? 50.750 3.986 -23.197 1.00 57.29 202 GLU B CA 1
ATOM 3299 C C . GLU B 1 202 ? 49.639 3.170 -22.547 1.00 58.18 202 GLU B C 1
ATOM 3300 O O . GLU B 1 202 ? 48.653 2.803 -23.207 1.00 61.18 202 GLU B O 1
ATOM 3306 N N . TYR B 1 203 ? 49.776 2.887 -21.252 1.00 54.20 203 TYR B N 1
ATOM 3307 C CA . TYR B 1 203 ? 48.786 2.052 -20.583 1.00 57.33 203 TYR B CA 1
ATOM 3308 C C . TYR B 1 203 ? 47.423 2.733 -20.557 1.00 55.25 203 TYR B C 1
ATOM 3309 O O . TYR B 1 203 ? 46.399 2.086 -20.807 1.00 54.95 203 TYR B O 1
ATOM 3318 N N . PHE B 1 204 ? 47.388 4.043 -20.295 1.00 49.68 204 PHE B N 1
ATOM 3319 C CA . PHE B 1 204 ? 46.098 4.720 -20.215 1.00 53.24 204 PHE B CA 1
ATOM 3320 C C . PHE B 1 204 ? 45.467 4.887 -21.590 1.00 58.67 204 PHE B C 1
ATOM 3321 O O . PHE B 1 204 ? 44.235 4.817 -21.713 1.00 54.20 204 PHE B O 1
ATOM 3329 N N . THR B 1 205 ? 46.280 5.094 -22.634 1.00 62.24 205 THR B N 1
ATOM 3330 C CA . THR B 1 205 ? 45.732 5.126 -23.985 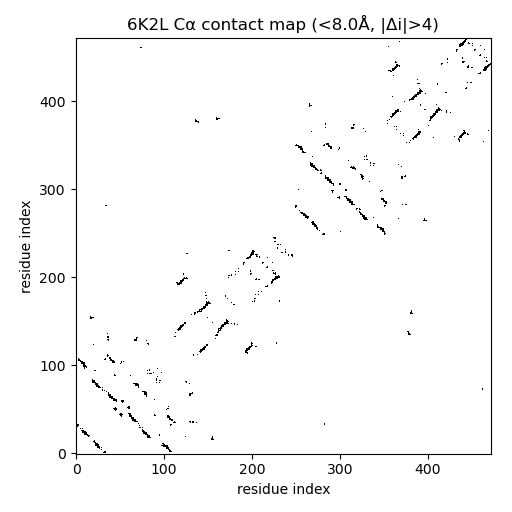1.00 59.22 205 THR B CA 1
ATOM 3331 C C . THR B 1 205 ? 45.268 3.747 -24.434 1.00 57.42 205 THR B C 1
ATOM 3332 O O . THR B 1 205 ? 44.427 3.651 -25.332 1.00 60.11 205 THR B O 1
ATOM 3336 N N . SER B 1 206 ? 45.786 2.678 -23.820 1.00 63.27 206 SER B N 1
ATOM 3337 C CA . SER B 1 206 ? 45.337 1.332 -24.161 1.00 60.55 206 SER B CA 1
ATOM 3338 C C . SER B 1 206 ? 43.968 0.989 -23.565 1.00 58.32 206 SER B C 1
ATOM 3339 O O . SER B 1 206 ? 43.213 0.228 -24.179 1.00 55.85 206 SER B O 1
ATOM 3342 N N . LEU B 1 207 ? 43.623 1.525 -22.388 1.00 60.06 207 LEU B N 1
ATOM 3343 C CA . LEU B 1 207 ? 42.446 1.045 -21.670 1.00 50.84 207 LEU B CA 1
ATOM 3344 C C . LEU B 1 207 ? 41.154 1.452 -22.377 1.00 49.32 207 LEU B C 1
ATOM 3345 O O . LEU B 1 207 ? 41.079 2.521 -22.997 1.00 48.93 207 LEU B O 1
ATOM 3350 N N . PRO B 1 208 ? 40.111 0.628 -22.273 1.00 47.76 208 PRO B N 1
ATOM 3351 C CA . PRO B 1 208 ? 38.791 1.037 -22.783 1.00 50.27 208 PRO B CA 1
ATOM 3352 C C . PRO B 1 208 ? 38.172 2.093 -21.878 1.00 46.70 208 PRO B C 1
ATOM 3353 O O . PRO B 1 208 ? 38.176 1.963 -20.651 1.00 47.45 208 PRO B O 1
ATOM 3357 N N . LEU B 1 209 ? 37.642 3.141 -22.490 1.00 43.48 209 LEU B N 1
ATOM 3358 C CA . LEU B 1 209 ? 37.100 4.266 -21.753 1.00 40.71 209 LEU B CA 1
ATOM 3359 C C . LEU B 1 209 ? 35.660 4.493 -22.170 1.00 43.01 209 LEU B C 1
ATOM 3360 O O . LEU B 1 209 ? 35.334 4.440 -23.360 1.00 48.28 209 LEU B O 1
ATOM 3365 N N . GLU B 1 210 ? 34.808 4.745 -21.180 1.00 45.84 210 GLU B N 1
ATOM 3366 C CA . GLU B 1 210 ? 33.425 5.128 -21.412 1.00 41.57 210 GLU B CA 1
ATOM 3367 C C . GLU B 1 210 ? 33.363 6.626 -21.691 1.00 43.51 210 GLU B C 1
ATOM 3368 O O . GLU B 1 210 ? 33.997 7.418 -20.984 1.00 42.09 210 GLU B O 1
ATOM 3374 N N . GLU B 1 211 ? 32.613 7.016 -22.720 1.00 44.30 211 GLU B N 1
ATOM 3375 C CA . GLU B 1 211 ? 32.390 8.433 -22.966 1.00 50.66 211 GLU B CA 1
ATOM 3376 C C . GLU B 1 211 ? 31.053 8.932 -22.443 1.00 48.92 211 GLU B C 1
ATOM 3377 O O . GLU B 1 211 ? 30.819 10.142 -22.466 1.00 51.02 211 GLU B O 1
ATOM 3383 N N . GLN B 1 212 ? 30.172 8.051 -21.987 1.00 42.08 212 GLN B N 1
ATOM 3384 C CA . GLN B 1 212 ? 28.915 8.478 -21.390 1.00 45.49 212 GLN B CA 1
ATOM 3385 C C . GLN B 1 212 ? 28.938 8.251 -19.885 1.00 45.16 212 GLN B C 1
ATOM 3386 O O . GLN B 1 212 ? 29.387 7.200 -19.415 1.00 44.88 212 GLN B O 1
ATOM 3392 N N . GLN B 1 213 ? 28.472 9.254 -19.136 1.00 45.17 213 GLN B N 1
ATOM 3393 C CA . GLN B 1 213 ? 28.405 9.171 -17.682 1.00 46.77 213 GLN B CA 1
ATOM 3394 C C . GLN B 1 213 ? 29.787 8.903 -17.089 1.00 40.81 213 GLN B C 1
ATOM 3395 O O . GLN B 1 213 ? 30.000 7.939 -16.349 1.00 40.23 213 GLN B O 1
ATOM 3401 N N . SER B 1 214 ? 30.749 9.745 -17.452 1.00 39.47 214 SER B N 1
ATOM 3402 C CA . SER B 1 214 ? 32.120 9.551 -17.008 1.00 37.07 214 SER B CA 1
ATOM 3403 C C . SER B 1 214 ? 32.765 10.901 -16.715 1.00 36.97 214 SER B C 1
ATOM 3404 O O . SER B 1 214 ? 32.261 11.960 -17.095 1.00 34.07 214 SER B O 1
ATOM 3407 N N . TYR B 1 215 ? 33.886 10.854 -16.003 1.00 39.27 215 TYR B N 1
ATOM 3408 C CA . TYR B 1 215 ? 34.618 12.052 -15.611 1.00 36.40 215 TYR B CA 1
ATOM 3409 C C . TYR B 1 215 ? 36.096 11.781 -15.820 1.00 32.27 215 TYR B C 1
ATOM 3410 O O . TYR B 1 215 ? 36.629 10.787 -15.319 1.00 33.12 215 TYR B O 1
ATOM 3419 N N . PHE B 1 216 ? 36.741 12.629 -16.601 1.00 35.64 216 PHE B N 1
ATOM 3420 C CA . PHE B 1 216 ? 38.168 12.527 -16.850 1.00 38.24 216 PHE B CA 1
ATOM 3421 C C . PHE B 1 216 ? 38.854 13.607 -16.030 1.00 34.68 216 PHE B C 1
ATOM 3422 O O . PHE B 1 216 ? 38.431 14.768 -16.052 1.00 33.45 216 PHE B O 1
ATOM 3430 N N . TRP B 1 217 ? 39.871 13.222 -15.271 1.00 28.29 217 TRP B N 1
ATOM 3431 C CA . TRP B 1 217 ? 40.572 14.171 -14.419 1.00 30.84 217 TRP B CA 1
ATOM 3432 C C . TRP B 1 217 ? 42.055 13.987 -14.667 1.00 31.53 217 TRP B C 1
ATOM 3433 O O . TRP B 1 217 ? 42.616 12.951 -14.302 1.00 32.78 217 TRP B O 1
ATOM 3444 N N . PHE B 1 218 ? 42.688 14.982 -15.289 1.00 31.64 218 PHE B N 1
ATOM 3445 C CA . PHE B 1 218 ? 44.119 14.938 -15.568 1.00 37.41 218 PHE B CA 1
ATOM 3446 C C . PHE B 1 218 ? 44.759 16.140 -14.911 1.00 38.07 218 PHE B C 1
ATOM 3447 O O . PHE B 1 218 ? 44.355 17.282 -15.169 1.00 36.30 218 PHE B O 1
ATOM 3455 N N . GLY B 1 219 ? 45.756 15.877 -14.070 1.00 33.89 219 GLY B N 1
ATOM 3456 C CA . GLY B 1 219 ? 46.395 16.925 -13.317 1.00 34.34 219 GLY B CA 1
ATOM 3457 C C . GLY B 1 219 ? 47.877 16.658 -13.184 1.00 46.86 219 GLY B C 1
ATOM 3458 O O . GLY B 1 219 ? 48.364 15.549 -13.429 1.00 42.25 219 GLY B O 1
ATOM 3459 N N . GLY B 1 220 ? 48.586 17.698 -12.767 1.00 49.44 220 GLY B N 1
ATOM 3460 C CA . GLY B 1 220 ? 49.994 17.526 -12.505 1.00 51.12 220 GLY B CA 1
ATOM 3461 C C . GLY B 1 220 ? 50.875 18.065 -13.608 1.00 48.79 220 GLY B C 1
ATOM 3462 O O . GLY B 1 220 ? 50.634 19.156 -14.145 1.00 50.18 220 GLY B O 1
ATOM 3463 N N . GLU B 1 221 ? 51.888 17.284 -13.964 1.00 48.92 221 GLU B N 1
ATOM 3464 C CA . GLU B 1 221 ? 52.985 17.785 -14.777 1.00 59.03 221 GLU B CA 1
ATOM 3465 C C . GLU B 1 221 ? 52.515 18.141 -16.194 1.00 59.69 221 GLU B C 1
ATOM 3466 O O . GLU B 1 221 ? 51.423 17.769 -16.635 1.00 54.86 221 GLU B O 1
ATOM 3472 N N . GLU B 1 222 ? 53.359 18.911 -16.889 1.00 66.25 222 GLU B N 1
ATOM 3473 C CA . GLU B 1 222 ? 53.089 19.327 -18.266 1.00 66.49 222 GLU B CA 1
ATOM 3474 C C . GLU B 1 222 ? 52.785 18.130 -19.170 1.00 69.86 222 GLU B C 1
ATOM 3475 O O . GLU B 1 222 ? 51.758 18.104 -19.864 1.00 60.31 222 GLU B O 1
ATOM 3481 N N . GLY B 1 223 ? 53.665 17.120 -19.165 1.00 67.24 223 GLY B N 1
ATOM 3482 C CA . GLY B 1 223 ? 53.636 16.024 -20.114 1.00 68.45 223 GLY B CA 1
ATOM 3483 C C . GLY B 1 223 ? 52.676 14.902 -19.806 1.00 60.53 223 GLY B C 1
ATOM 3484 O O . GLY B 1 223 ? 52.807 13.811 -20.367 1.00 55.48 223 GLY B O 1
ATOM 3485 N N . LEU B 1 224 ? 51.713 15.142 -18.922 1.00 55.89 224 LEU B N 1
ATOM 3486 C CA . LEU B 1 224 ? 50.673 14.178 -18.609 1.00 48.08 224 LEU B CA 1
ATOM 3487 C C . LEU B 1 224 ? 49.305 14.722 -18.964 1.00 46.39 224 LEU B C 1
ATOM 3488 O O . LEU B 1 224 ? 48.505 14.024 -19.595 1.00 57.16 224 LEU B O 1
ATOM 3493 N N . VAL B 1 225 ? 49.038 15.973 -18.613 1.00 44.62 225 VAL B N 1
ATOM 3494 C CA . VAL B 1 225 ? 47.720 16.554 -18.825 1.00 43.69 225 VAL B CA 1
ATOM 3495 C C . VAL B 1 225 ? 47.394 16.634 -20.312 1.00 53.30 225 VAL B C 1
ATOM 3496 O O . VAL B 1 225 ? 46.294 16.272 -20.747 1.00 53.95 225 VAL B O 1
ATOM 3500 N N . VAL B 1 226 ? 48.348 17.094 -21.114 1.00 59.41 226 VAL B N 1
ATOM 3501 C CA . VAL B 1 226 ? 48.100 17.410 -22.521 1.00 62.10 226 VAL B CA 1
ATOM 3502 C C . VAL B 1 226 ? 48.089 16.142 -23.383 1.00 59.05 226 VAL B C 1
ATOM 3503 O O . VAL B 1 226 ? 47.187 16.010 -24.231 1.00 62.29 226 VAL B O 1
ATOM 3507 N N . PRO B 1 227 ? 49.016 15.178 -23.222 1.00 52.63 227 PRO B N 1
ATOM 3508 C CA . PRO B 1 227 ? 48.875 13.928 -23.996 1.00 58.94 227 PRO B CA 1
ATOM 3509 C C . PRO B 1 227 ? 47.518 13.266 -23.786 1.00 61.03 227 PRO B C 1
ATOM 3510 O O . PRO B 1 227 ? 46.837 12.917 -24.761 1.00 60.14 227 PRO B O 1
ATOM 3514 N N . MET B 1 228 ? 47.075 13.153 -22.533 1.00 60.46 228 MET B N 1
ATOM 3515 C CA . MET B 1 228 ? 45.769 12.587 -22.226 1.00 51.25 228 MET B CA 1
ATOM 3516 C C . MET B 1 228 ? 44.626 13.452 -22.742 1.00 51.23 228 MET B C 1
ATOM 3517 O O . MET B 1 228 ? 43.592 12.911 -23.152 1.00 53.78 228 MET B O 1
ATOM 3522 N N . ARG B 1 229 ? 44.776 14.783 -22.743 1.00 55.82 229 ARG B N 1
ATOM 3523 C CA . ARG B 1 229 ? 43.662 15.631 -23.176 1.00 55.62 229 ARG B CA 1
ATOM 3524 C C . ARG B 1 229 ? 43.449 15.569 -24.682 1.00 63.42 229 ARG B C 1
ATOM 3525 O O . ARG B 1 229 ? 42.304 15.660 -25.148 1.00 64.29 229 ARG B O 1
ATOM 3533 N N . ARG B 1 230 ? 44.526 15.443 -25.466 1.00 67.06 230 ARG B N 1
ATOM 3534 C CA . ARG B 1 230 ? 44.301 15.224 -26.891 1.00 67.37 230 ARG B CA 1
ATOM 3535 C C . ARG B 1 230 ? 43.934 13.769 -27.169 1.00 65.37 230 ARG B C 1
ATOM 3536 O O . ARG B 1 230 ? 43.188 13.501 -28.119 1.00 63.11 230 ARG B O 1
ATOM 3544 N N . HIS B 1 231 ? 44.363 12.829 -26.312 1.00 62.37 231 HIS B N 1
ATOM 3545 C CA . HIS B 1 231 ? 43.858 11.457 -26.412 1.00 61.70 231 HIS B CA 1
ATOM 3546 C C . HIS B 1 231 ? 42.343 11.380 -26.231 1.00 55.22 231 HIS B C 1
ATOM 3547 O O . HIS B 1 231 ? 41.676 10.575 -26.890 1.00 57.07 231 HIS B O 1
ATOM 3554 N N . VAL B 1 232 ? 41.775 12.211 -25.357 1.00 52.05 232 VAL B N 1
ATOM 3555 C CA . VAL B 1 232 ? 40.336 12.096 -25.098 1.00 58.42 232 VAL B CA 1
ATOM 3556 C C . VAL B 1 232 ? 39.506 12.821 -26.166 1.00 55.29 232 VAL B C 1
ATOM 3557 O O . VAL B 1 232 ? 38.388 12.391 -26.473 1.00 57.59 232 VAL B O 1
ATOM 3561 N N . ARG B 1 233 ? 40.031 13.899 -26.767 1.00 59.84 233 ARG B N 1
ATOM 3562 C CA . ARG B 1 233 ? 39.323 14.633 -27.820 1.00 65.05 233 ARG B CA 1
ATOM 3563 C C . ARG B 1 233 ? 39.812 14.198 -29.203 1.00 60.28 233 ARG B C 1
ATOM 3564 O O . ARG B 1 233 ? 39.520 14.819 -30.219 1.00 61.26 233 ARG B O 1
ATOM 3572 N N . ARG B 1 234 ? 40.500 13.067 -29.246 1.00 60.94 234 ARG B N 1
ATOM 3573 C CA . ARG B 1 234 ? 40.768 12.358 -30.487 1.00 59.02 234 ARG B CA 1
ATOM 3574 C C . ARG B 1 234 ? 39.889 11.119 -30.581 1.00 58.93 234 ARG B C 1
ATOM 3575 O O . ARG B 1 234 ? 39.096 10.991 -31.517 1.00 59.68 234 ARG B O 1
ATOM 3583 N N . THR B 1 235 ? 39.996 10.227 -29.590 1.00 59.73 235 THR B N 1
ATOM 3584 C CA . THR B 1 235 ? 39.397 8.897 -29.622 1.00 58.27 235 THR B CA 1
ATOM 3585 C C . THR B 1 235 ? 37.943 8.878 -29.161 1.00 58.79 235 THR B C 1
ATOM 3586 O O . THR B 1 235 ? 37.289 7.843 -29.278 1.00 61.91 235 THR B O 1
ATOM 3590 N N . LEU B 1 236 ? 37.403 10.010 -28.721 1.00 58.34 236 LEU B N 1
ATOM 3591 C CA . LEU B 1 236 ? 36.150 10.001 -27.988 1.00 56.19 236 LEU B CA 1
ATOM 3592 C C . LEU B 1 236 ? 35.458 11.342 -28.169 1.00 59.67 236 LEU B C 1
ATOM 3593 O O . LEU B 1 236 ? 36.083 12.351 -28.517 1.00 61.11 236 LEU B O 1
ATOM 3598 N N . GLU B 1 237 ? 34.153 11.340 -27.929 1.00 56.81 237 GLU B N 1
ATOM 3599 C CA . GLU B 1 237 ? 33.339 12.547 -27.990 1.00 65.12 237 GLU B CA 1
ATOM 3600 C C . GLU B 1 237 ? 32.732 12.792 -26.606 1.00 67.56 237 GLU B C 1
ATOM 3601 O O . GLU B 1 237 ? 31.639 12.306 -26.305 1.00 66.83 237 GLU B O 1
ATOM 3607 N N . VAL B 1 238 ? 33.449 13.543 -25.766 1.00 69.14 238 VAL B N 1
ATOM 3608 C CA . VAL B 1 238 ? 32.986 13.924 -24.435 1.00 66.39 238 VAL B CA 1
ATOM 3609 C C . VAL B 1 238 ? 33.024 15.446 -24.326 1.00 62.51 238 VAL B C 1
ATOM 3610 O O . VAL B 1 238 ? 33.821 16.112 -24.998 1.00 65.09 238 VAL B O 1
ATOM 3614 N N . ASP B 1 239 ? 32.155 15.991 -23.477 1.00 57.76 239 ASP B N 1
ATOM 3615 C CA . ASP B 1 239 ? 31.841 17.412 -23.483 1.00 62.14 239 ASP B CA 1
ATOM 3616 C C . ASP B 1 239 ? 32.889 18.256 -22.742 1.00 66.90 239 ASP B C 1
ATOM 3617 O O . ASP B 1 239 ? 33.809 17.737 -22.107 1.00 63.51 239 ASP B O 1
ATOM 3622 N N . ARG B 1 240 ? 32.736 19.590 -22.879 1.00 71.03 240 ARG B N 1
ATOM 3623 C CA . ARG B 1 240 ? 33.515 20.552 -22.106 1.00 70.56 240 ARG B CA 1
ATOM 3624 C C . ARG B 1 240 ? 33.565 20.169 -20.646 1.00 62.57 240 ARG B C 1
ATOM 3625 O O . ARG B 1 240 ? 34.614 20.276 -20.003 1.00 57.78 240 ARG B O 1
ATOM 3633 N N . THR B 1 241 ? 32.408 19.835 -20.073 1.00 65.56 241 THR B N 1
ATOM 3634 C CA . THR B 1 241 ? 32.256 19.854 -18.629 1.00 61.31 241 THR B CA 1
ATOM 3635 C C . THR B 1 241 ? 32.842 18.630 -17.957 1.00 58.73 241 THR B C 1
ATOM 3636 O O . THR B 1 241 ? 33.081 18.677 -16.746 1.00 57.71 241 THR B O 1
ATOM 3640 N N . ARG B 1 242 ? 33.076 17.549 -18.708 1.00 48.82 242 ARG B N 1
ATOM 3641 C CA . ARG B 1 242 ? 33.509 16.282 -18.137 1.00 43.54 242 ARG B CA 1
ATOM 3642 C C . ARG B 1 242 ? 34.970 15.963 -18.435 1.00 44.07 242 ARG B C 1
ATOM 3643 O O . ARG B 1 242 ? 35.391 14.811 -18.300 1.00 40.51 242 ARG B O 1
ATOM 3651 N N . VAL B 1 243 ? 35.760 16.962 -18.812 1.00 51.23 243 VAL B N 1
ATOM 3652 C CA . VAL B 1 243 ? 37.203 16.802 -18.971 1.00 49.79 243 VAL B CA 1
ATOM 3653 C C . VAL B 1 243 ? 37.889 17.906 -18.175 1.00 49.86 243 VAL B C 1
ATOM 3654 O O . VAL B 1 243 ? 37.879 19.073 -18.586 1.00 59.57 243 VAL B O 1
ATOM 3658 N N . TYR B 1 244 ? 38.466 17.539 -17.032 1.00 41.74 244 TYR B N 1
ATOM 3659 C CA . TYR B 1 244 ? 39.322 18.410 -16.242 1.00 34.80 244 TYR B CA 1
ATOM 3660 C C . TYR B 1 244 ? 40.750 18.046 -16.590 1.00 38.41 244 TYR B C 1
ATOM 3661 O O . TYR B 1 244 ? 41.270 17.023 -16.129 1.00 36.27 244 TYR B O 1
ATOM 3670 N N . ALA B 1 245 ? 41.386 18.879 -17.397 1.00 46.65 245 ALA B N 1
ATOM 3671 C CA . ALA B 1 245 ? 42.788 18.671 -17.761 1.00 48.60 245 ALA B CA 1
ATOM 3672 C C . ALA B 1 245 ? 43.512 19.982 -17.463 1.00 49.29 245 ALA B C 1
ATOM 3673 O O . ALA B 1 245 ? 43.468 20.923 -18.260 1.00 50.66 245 ALA B O 1
ATOM 3675 N N . VAL B 1 246 ? 44.155 20.037 -16.302 1.00 51.59 246 VAL B N 1
ATOM 3676 C CA . VAL B 1 246 ? 44.820 21.232 -15.801 1.00 47.55 246 VAL B CA 1
ATOM 3677 C C . VAL B 1 246 ? 46.259 20.859 -15.471 1.00 45.31 246 VAL B C 1
ATOM 3678 O O . VAL B 1 246 ? 46.500 20.125 -14.507 1.00 40.48 246 VAL B O 1
ATOM 3682 N N . PRO B 1 247 ? 47.246 21.332 -16.235 1.00 52.91 247 PRO B N 1
ATOM 3683 C CA . PRO B 1 247 ? 48.654 21.105 -15.859 1.00 47.43 247 PRO B CA 1
ATOM 3684 C C . PRO B 1 247 ? 48.963 21.862 -14.577 1.00 46.58 247 PRO B C 1
ATOM 3685 O O . PRO B 1 247 ? 48.698 23.062 -14.468 1.00 45.24 247 PRO B O 1
ATOM 3689 N N . TYR B 1 248 ? 49.483 21.145 -13.588 1.00 44.02 248 TYR B N 1
ATOM 3690 C CA . TYR B 1 248 ? 49.801 21.778 -12.317 1.00 42.23 248 TYR B CA 1
ATOM 3691 C C . TYR B 1 248 ? 51.134 22.510 -12.367 1.00 45.75 248 TYR B C 1
ATOM 3692 O O . TYR B 1 248 ? 51.347 23.440 -11.582 1.00 45.12 248 TYR B O 1
ATOM 3701 N N . TRP B 1 249 ? 52.017 22.135 -13.286 1.00 52.81 249 TRP B N 1
ATOM 3702 C CA . TRP B 1 249 ? 53.287 22.832 -13.459 1.00 51.76 249 TRP B CA 1
ATOM 3703 C C . TRP B 1 249 ? 53.825 22.561 -14.862 1.00 56.70 249 TRP B C 1
ATOM 3704 O O . TRP B 1 249 ? 53.093 22.116 -15.753 1.00 60.27 249 TRP B O 1
ATOM 3715 N N . ARG B 1 250 ? 55.111 22.855 -15.059 1.00 64.69 250 ARG B N 1
ATOM 3716 C CA . ARG B 1 250 ? 55.763 22.739 -16.364 1.00 60.29 250 ARG B CA 1
ATOM 3717 C C . ARG B 1 250 ? 57.234 22.461 -16.094 1.00 60.31 250 ARG B C 1
ATOM 3718 O O . ARG B 1 250 ? 57.920 23.311 -15.518 1.00 72.34 250 ARG B O 1
ATOM 3726 N N . HIS B 1 251 ? 57.707 21.274 -16.469 1.00 58.40 251 HIS B N 1
ATOM 3727 C CA . HIS B 1 251 ? 59.074 20.843 -16.151 1.00 67.15 251 HIS B CA 1
ATOM 3728 C C . HIS B 1 251 ? 60.125 21.868 -16.563 1.00 65.40 251 HIS B C 1
ATOM 3729 O O . HIS B 1 251 ? 59.953 22.576 -17.553 1.00 66.29 251 HIS B O 1
#

Foldseek 3Di:
DLFFKDKWFFADWDPLFPQKIKTKTADPNLLSADDLKFKKKKFAFDPPDPGQDGDVPVRGGDIAIFIFLDQDNVVRMTITMGRADDPDDRVNVCRVVPDGGDMIIMGGGDCNQDFFQEEEEEAESRCVSSVLSNQVVDDLRRAYEYEYEYQDPRPDHDRDGRPRYHYYYDHHDPVPCVVVLVVSLPDDDDQPRYAYYYEYEQVGLVSVVVSCVPPHDHDPVRYHRFYNYYPPDDCVRCVVVRVVSVVD/DQFFKDKWFFPDWDPLFPQKIKTKTFDPSLLSADLKFKKKKFAFDPPDPGADGPVPRHTDIAIFIFLDQDNVVRITITIGRADPPSNVCVVVPDGGDIIMIGGTDDDFFQEEAEEEESRCVSSVLSCQVPHDLNHAYEYEYEYQDPRRDHDRDHRPHYYYDYHHHDPVPPDPRLVVSLPDDDDQPRYAYAYEEEPVTLVSVVVSDVPPHDHDPVRHHRYYSYYD

Sequence (472 aa):
PVNRPRLLTVKHIQDVSPHLRRICLTSPELADYPFGGAHIKIMLPQPGQAHAVLPDPSQRPIMRTFTIRAFRREALELDIDFALHGDGGPASRFANEVKPGDLLAISGPGPMLQPASHYYMVGDLTALPAISAMAEVMPADARGHIALLVPYQEDVQDLSLPAGVTLRWFVGSPEETAPLVEYFTSLPLEEQQSYFWFGGEEGLVVPMRRHVRRTLEVDRTRVYAVPYWRHGKDEEAYHHARHDVMDSPVNRPRLLTVKHIQDVSPHLRRICLTSPELADYPGGAHIKIMLPQPGQAHAVLPPSQRPIMRTFTIRAFRREALELDIDFALHGPASRFANEVKPGDLLAISGPGLQPASHYYMVGDLTALPAISAMAEVMPADARGHIALLVPYQEDVQDLSLPAGVTLRWFVGSPEETAPLVEYFTSLPLEEQQSYFWFGGEEGLVVPMRRHVRRTLEVDRTRVYAVPYWRH

B-factor: mean 33.85, std 15.07, range [7.99, 97.19]